Protein AF-A0A0S8KW51-F1 (afdb_monomer_lite)

Structure (mmCIF, N/CA/C/O backbone):
data_AF-A0A0S8KW51-F1
#
_entry.id   AF-A0A0S8KW51-F1
#
loop_
_atom_site.group_PDB
_atom_site.id
_atom_site.type_symbol
_atom_site.label_atom_id
_atom_site.label_alt_id
_atom_site.label_comp_id
_atom_site.label_asym_id
_atom_site.label_entity_id
_atom_site.label_seq_id
_atom_site.pdbx_PDB_ins_code
_atom_site.Cartn_x
_atom_site.Cartn_y
_atom_site.Cartn_z
_atom_site.occupancy
_atom_site.B_iso_or_equiv
_atom_site.auth_seq_id
_atom_site.auth_comp_id
_atom_site.auth_asym_id
_atom_site.auth_atom_id
_atom_site.pdbx_PDB_model_num
ATOM 1 N N . MET A 1 1 ? 11.573 -14.185 -45.954 1.00 31.56 1 MET A N 1
ATOM 2 C CA . MET A 1 1 ? 10.490 -15.108 -46.367 1.00 31.56 1 MET A CA 1
ATOM 3 C C . MET A 1 1 ? 9.175 -14.403 -46.070 1.00 31.56 1 MET A C 1
ATOM 5 O O . MET A 1 1 ? 8.984 -13.968 -44.946 1.00 31.56 1 MET A O 1
ATOM 9 N N . ASN A 1 2 ? 8.375 -14.172 -47.110 1.00 28.19 2 ASN A N 1
ATOM 10 C CA . ASN A 1 2 ? 7.285 -13.192 -47.171 1.00 28.19 2 ASN A CA 1
ATOM 11 C C . ASN A 1 2 ? 6.066 -13.560 -46.314 1.00 28.19 2 ASN A C 1
ATOM 13 O O . ASN A 1 2 ? 5.480 -14.610 -46.552 1.00 28.19 2 ASN A O 1
ATOM 17 N N . PHE A 1 3 ? 5.619 -12.650 -45.444 1.00 22.81 3 PHE A N 1
ATOM 18 C CA . PHE A 1 3 ? 4.230 -12.572 -44.970 1.00 22.81 3 PHE A CA 1
ATOM 19 C C . PHE A 1 3 ? 3.859 -11.108 -44.682 1.00 22.81 3 PHE A C 1
ATOM 21 O O . PHE A 1 3 ? 3.873 -10.649 -43.548 1.00 22.81 3 PHE A O 1
ATOM 28 N N . LEU A 1 4 ? 3.535 -10.363 -45.740 1.00 24.59 4 LEU A N 1
ATOM 29 C CA . LEU A 1 4 ? 2.821 -9.086 -45.681 1.00 24.59 4 LEU A CA 1
ATOM 30 C C . LEU A 1 4 ? 1.792 -9.074 -46.820 1.00 24.59 4 LEU A C 1
ATOM 32 O O . LEU A 1 4 ? 2.076 -9.555 -47.913 1.00 24.59 4 LEU A O 1
ATOM 36 N N . HIS A 1 5 ? 0.624 -8.501 -46.526 1.00 25.89 5 HIS A N 1
ATOM 37 C CA . HIS A 1 5 ? -0.593 -8.346 -47.338 1.00 25.89 5 HIS A CA 1
ATOM 38 C C . HIS A 1 5 ? -1.671 -9.429 -47.223 1.00 25.89 5 HIS A C 1
ATOM 40 O O . HIS A 1 5 ? -1.692 -10.414 -47.950 1.00 25.89 5 HIS A O 1
ATOM 46 N N . THR A 1 6 ? -2.695 -9.125 -46.422 1.00 25.61 6 THR A N 1
ATOM 47 C CA . THR A 1 6 ? -4.092 -9.109 -46.894 1.00 25.61 6 THR A CA 1
ATOM 48 C C . THR A 1 6 ? -4.928 -8.208 -45.978 1.00 25.61 6 THR A C 1
ATOM 50 O O . THR A 1 6 ? -5.291 -8.577 -44.869 1.00 25.61 6 THR A O 1
ATOM 53 N N . SER A 1 7 ? -5.245 -7.000 -46.448 1.00 23.88 7 SER A N 1
ATOM 54 C CA . SER A 1 7 ? -6.221 -6.108 -45.821 1.00 23.88 7 SER A CA 1
ATOM 55 C C . SER A 1 7 ? -7.617 -6.419 -46.374 1.00 23.88 7 SER A C 1
ATOM 57 O O . SER A 1 7 ? -7.895 -6.234 -47.560 1.00 23.88 7 SER A O 1
ATOM 59 N N . ARG A 1 8 ? -8.525 -6.902 -45.519 1.00 26.28 8 ARG A N 1
ATOM 60 C CA . ARG A 1 8 ? -9.965 -6.959 -45.811 1.00 26.28 8 ARG A CA 1
ATOM 61 C C . ARG A 1 8 ? -10.693 -5.976 -44.905 1.00 26.28 8 ARG A C 1
ATOM 63 O O . ARG A 1 8 ? -10.675 -6.103 -43.688 1.00 26.28 8 ARG A O 1
ATOM 70 N N . ARG A 1 9 ? -11.326 -4.991 -45.544 1.00 23.98 9 ARG A N 1
ATOM 71 C CA . ARG A 1 9 ? -12.206 -3.991 -44.934 1.00 23.98 9 ARG A CA 1
ATOM 72 C C . ARG A 1 9 ? -13.396 -4.687 -44.266 1.00 23.98 9 ARG A C 1
ATOM 74 O O . ARG A 1 9 ? -14.203 -5.298 -44.962 1.00 23.98 9 ARG A O 1
ATOM 81 N N . PHE A 1 10 ? -13.514 -4.553 -42.950 1.00 25.30 10 PHE A N 1
ATOM 82 C CA . PHE A 1 10 ? -14.749 -4.799 -42.209 1.00 25.30 10 PHE A CA 1
ATOM 83 C C . PHE A 1 10 ? -15.301 -3.448 -41.747 1.00 25.30 10 PHE A C 1
ATOM 85 O O . PHE A 1 10 ? -14.659 -2.736 -40.980 1.00 25.30 10 PHE A O 1
ATOM 92 N N . ASN A 1 11 ? -16.479 -3.085 -42.254 1.00 22.69 11 ASN A N 1
ATOM 93 C CA . ASN A 1 11 ? -17.256 -1.953 -41.758 1.00 22.69 11 ASN A CA 1
ATOM 94 C C . ASN A 1 11 ? -17.806 -2.320 -40.374 1.00 22.69 11 ASN A C 1
ATOM 96 O O . ASN A 1 11 ? -18.712 -3.148 -40.286 1.00 22.69 11 ASN A O 1
ATOM 100 N N . PHE A 1 12 ? -17.285 -1.705 -39.312 1.00 25.14 12 PHE A N 1
ATOM 101 C CA . PHE A 1 12 ? -17.930 -1.708 -38.001 1.00 25.14 12 PHE A CA 1
ATOM 102 C C . PHE A 1 12 ? -18.775 -0.443 -37.849 1.00 25.14 12 PHE A C 1
ATOM 104 O O . PHE A 1 12 ? -18.302 0.680 -38.011 1.00 25.14 12 PHE A O 1
ATOM 111 N N . ILE A 1 13 ? -20.058 -0.663 -37.578 1.00 24.88 13 ILE A N 1
ATOM 112 C CA . ILE A 1 13 ? -21.045 0.352 -37.231 1.00 24.88 13 ILE A CA 1
ATOM 113 C C . ILE A 1 13 ? -20.627 0.973 -35.893 1.00 24.88 13 ILE A C 1
ATOM 115 O O . ILE A 1 13 ? -20.444 0.267 -34.904 1.00 24.88 13 ILE A O 1
ATOM 119 N N . PHE A 1 14 ? -20.463 2.295 -35.887 1.00 24.06 14 PHE A N 1
ATOM 120 C CA . PHE A 1 14 ? -20.218 3.109 -34.699 1.00 24.06 14 PHE A CA 1
ATOM 121 C C . PHE A 1 14 ? -21.441 3.035 -33.771 1.00 24.06 14 PHE A C 1
ATOM 123 O O . PHE A 1 14 ? -22.444 3.709 -33.999 1.00 24.06 14 PHE A O 1
ATOM 130 N N . SER A 1 15 ? -21.357 2.231 -32.714 1.00 24.92 15 SER A N 1
ATOM 131 C CA . SER A 1 15 ? -22.203 2.395 -31.531 1.00 24.92 15 SER A CA 1
ATOM 132 C C . SER A 1 15 ? -21.432 3.259 -30.544 1.00 24.92 15 SER A C 1
ATOM 134 O O . SER A 1 15 ? -20.434 2.826 -29.973 1.00 24.92 15 SER A O 1
ATOM 136 N N . ALA A 1 16 ? -21.867 4.508 -30.403 1.00 23.47 16 ALA A N 1
ATOM 137 C CA . ALA A 1 16 ? -21.329 5.470 -29.456 1.00 23.47 16 ALA A CA 1
ATOM 138 C C . ALA A 1 16 ? -21.462 4.936 -28.019 1.00 23.47 16 ALA A C 1
ATOM 140 O O . ALA A 1 16 ? -22.534 5.000 -27.421 1.00 23.47 16 ALA A O 1
ATOM 141 N N . PHE A 1 17 ? -20.369 4.417 -27.460 1.00 25.11 17 PHE A N 1
ATOM 142 C CA . PHE A 1 17 ? -20.222 4.305 -26.016 1.00 25.11 17 PHE A CA 1
ATOM 143 C C . PHE A 1 17 ? -19.914 5.704 -25.488 1.00 25.11 17 PHE A C 1
ATOM 145 O O . PHE A 1 17 ? -18.853 6.269 -25.747 1.00 25.11 17 PHE A O 1
ATOM 152 N N . ILE A 1 18 ? -20.882 6.277 -24.777 1.00 24.67 18 ILE A N 1
ATOM 153 C CA . ILE A 1 18 ? -20.673 7.449 -23.935 1.00 24.67 18 ILE A CA 1
ATOM 154 C C . ILE A 1 18 ? -19.663 7.022 -22.866 1.00 24.67 18 ILE A C 1
ATOM 156 O O . ILE A 1 18 ? -20.010 6.336 -21.907 1.00 24.67 18 ILE A O 1
ATOM 160 N N . LEU A 1 19 ? -18.397 7.391 -23.068 1.00 25.64 19 LEU A N 1
ATOM 161 C CA . LEU A 1 19 ? -17.393 7.474 -22.014 1.00 25.64 19 LEU A CA 1
ATOM 162 C C . LEU A 1 19 ? -17.920 8.494 -21.004 1.00 25.64 19 LEU A C 1
ATOM 164 O O . LEU A 1 19 ? -17.755 9.703 -21.163 1.00 25.64 19 LEU A O 1
ATOM 168 N N . GLY A 1 20 ? -18.626 7.993 -19.991 1.00 25.05 20 GLY A N 1
ATOM 169 C CA . GLY A 1 20 ? -18.844 8.736 -18.766 1.00 25.05 20 GLY A CA 1
ATOM 170 C C . GLY A 1 20 ? -17.471 9.102 -18.224 1.00 25.05 20 GLY A C 1
ATOM 171 O O . GLY A 1 20 ? -16.709 8.228 -17.820 1.00 25.05 20 GLY A O 1
ATOM 172 N N . LEU A 1 21 ? -17.145 10.392 -18.287 1.00 26.31 21 LEU A N 1
ATOM 173 C CA . LEU A 1 21 ? -16.077 11.004 -17.514 1.00 26.31 21 LEU A CA 1
ATOM 174 C C . LEU A 1 21 ? -16.317 10.622 -16.053 1.00 26.31 21 LEU A C 1
ATOM 176 O O . LEU A 1 21 ? -17.140 11.243 -15.385 1.00 26.31 21 LEU A O 1
ATOM 180 N N . ILE A 1 22 ? -15.633 9.587 -15.567 1.00 28.81 22 ILE A N 1
ATOM 181 C CA . ILE A 1 22 ? -15.445 9.409 -14.132 1.00 28.81 22 ILE A CA 1
ATOM 182 C C . ILE A 1 22 ? -14.657 10.655 -13.720 1.00 28.81 22 ILE A C 1
ATOM 184 O O . ILE A 1 22 ? -13.540 10.839 -14.219 1.00 28.81 22 ILE A O 1
ATOM 188 N N . PRO A 1 23 ? -15.220 11.570 -12.913 1.00 32.75 23 PRO A N 1
ATOM 189 C CA . PRO A 1 23 ? -14.438 12.682 -12.414 1.00 32.75 23 PRO A CA 1
ATOM 190 C C . PRO A 1 23 ? -13.303 12.061 -11.606 1.00 32.75 23 PRO A C 1
ATOM 192 O O . PRO A 1 23 ? -13.548 11.400 -10.601 1.00 32.75 23 PRO A O 1
ATOM 195 N N . GLY A 1 24 ? -12.069 12.201 -12.095 1.00 38.66 24 GLY A N 1
ATOM 196 C CA . GLY A 1 24 ? -10.901 11.757 -11.351 1.00 38.66 24 GLY A CA 1
ATOM 197 C C . GLY A 1 24 ? -10.957 12.411 -9.979 1.00 38.66 24 GLY A C 1
ATOM 198 O O . GLY A 1 24 ? -10.979 13.643 -9.893 1.00 38.66 24 GLY A O 1
ATOM 199 N N . VAL A 1 25 ? -11.053 11.596 -8.929 1.00 45.38 25 VAL A N 1
ATOM 200 C CA . VAL A 1 25 ? -11.015 12.067 -7.546 1.00 45.38 25 VAL A CA 1
ATOM 201 C C . VAL A 1 25 ? -9.719 12.855 -7.403 1.00 45.38 25 VAL A C 1
ATOM 203 O O . VAL A 1 25 ? -8.623 12.307 -7.524 1.00 45.38 25 VAL A O 1
ATOM 206 N N . LYS A 1 26 ? -9.826 14.176 -7.242 1.00 51.69 26 LYS A N 1
ATOM 207 C CA . LYS A 1 26 ? -8.664 14.993 -6.904 1.00 51.69 26 LYS A CA 1
ATOM 208 C C . LYS A 1 26 ? -8.311 14.657 -5.466 1.00 51.69 26 LYS A C 1
ATOM 210 O O . LYS A 1 26 ? -8.980 15.123 -4.550 1.00 51.69 26 LYS A O 1
ATOM 215 N N . ILE A 1 27 ? -7.278 13.843 -5.292 1.00 60.75 27 ILE A N 1
ATOM 216 C CA . ILE A 1 27 ? -6.724 13.541 -3.978 1.00 60.75 27 ILE A CA 1
ATOM 217 C C . ILE A 1 27 ? -6.202 14.857 -3.394 1.00 60.75 27 ILE A C 1
ATOM 219 O O . ILE A 1 27 ? -5.317 15.500 -3.960 1.00 60.75 27 ILE A O 1
ATOM 223 N N . SER A 1 28 ? -6.813 15.291 -2.294 1.00 62.69 28 SER A N 1
ATOM 224 C CA . SER A 1 28 ? -6.424 16.501 -1.569 1.00 62.69 28 SER A CA 1
ATOM 225 C C . SER A 1 28 ? -5.110 16.287 -0.809 1.00 62.69 28 SER A C 1
ATOM 227 O O . SER A 1 28 ? -4.829 15.186 -0.336 1.00 62.69 28 SER A O 1
ATOM 229 N N . ALA A 1 29 ? -4.342 17.362 -0.599 1.00 61.19 29 ALA A N 1
ATOM 230 C CA . ALA A 1 29 ? -3.125 17.352 0.221 1.00 61.19 29 ALA A CA 1
ATOM 231 C C . ALA A 1 29 ? -3.368 16.875 1.671 1.00 61.19 29 ALA A C 1
ATOM 233 O O . ALA A 1 29 ? -2.445 16.406 2.332 1.00 61.19 29 ALA A O 1
ATOM 234 N N . THR A 1 30 ? -4.611 16.947 2.159 1.00 67.50 30 THR A N 1
ATOM 235 C CA . THR A 1 30 ? -5.019 16.447 3.483 1.00 67.50 30 THR A CA 1
ATOM 236 C C . THR A 1 30 ? -4.854 14.935 3.637 1.00 67.50 30 THR A C 1
ATOM 238 O O . THR A 1 30 ? -4.563 14.481 4.736 1.00 67.50 30 THR A O 1
ATOM 241 N N . HIS A 1 31 ? -4.958 14.157 2.554 1.00 72.75 31 HIS A N 1
ATOM 242 C CA . HIS A 1 31 ? -4.756 12.700 2.598 1.00 72.75 31 HIS A CA 1
ATOM 243 C C . HIS A 1 31 ? -3.307 12.298 2.879 1.00 72.75 31 HIS A C 1
ATOM 245 O O . HIS A 1 31 ? -3.044 11.178 3.307 1.00 72.75 31 HIS A O 1
ATOM 251 N N . PHE A 1 32 ? -2.366 13.214 2.647 1.00 73.00 32 PHE A N 1
ATOM 252 C CA . PHE A 1 32 ? -0.945 12.994 2.889 1.00 73.00 32 PHE A CA 1
ATOM 253 C C . PHE A 1 32 ? -0.477 13.520 4.252 1.00 73.00 32 PHE A C 1
ATOM 255 O O . PHE A 1 32 ? 0.706 13.423 4.581 1.00 73.00 32 PHE A O 1
ATOM 262 N N . GLN A 1 33 ? -1.394 14.054 5.063 1.00 77.38 33 GLN A N 1
ATOM 263 C CA . GLN A 1 33 ? -1.124 14.383 6.458 1.00 77.38 33 GLN A CA 1
ATOM 264 C C . GLN A 1 33 ? -1.233 13.128 7.323 1.00 77.38 33 GLN A C 1
ATOM 266 O O . GLN A 1 33 ? -1.974 12.203 7.000 1.00 77.38 33 GLN A O 1
ATOM 271 N N . GLU A 1 34 ? -0.490 13.105 8.432 1.00 86.12 34 GLU A N 1
ATOM 272 C CA . GLU A 1 34 ? -0.595 12.036 9.434 1.00 86.12 34 GLU A CA 1
ATOM 273 C C . GLU A 1 34 ? -0.330 10.621 8.879 1.00 86.12 34 GLU A C 1
ATOM 275 O O . GLU A 1 34 ? -0.779 9.621 9.433 1.00 86.12 34 GLU A O 1
ATOM 280 N N . LEU A 1 35 ? 0.430 10.521 7.783 1.00 87.12 35 LEU A N 1
ATOM 281 C CA . LEU A 1 35 ? 0.828 9.238 7.214 1.00 87.12 35 LEU A CA 1
ATOM 282 C C . LEU A 1 35 ? 1.840 8.541 8.120 1.00 87.12 35 LEU A C 1
ATOM 284 O O . LEU A 1 35 ? 2.864 9.132 8.487 1.00 87.12 35 LEU A O 1
ATOM 288 N N . GLY A 1 36 ? 1.562 7.272 8.416 1.00 87.50 36 GLY A N 1
ATOM 289 C CA . GLY A 1 36 ? 2.509 6.367 9.054 1.00 87.50 36 GLY A CA 1
ATOM 290 C C . GLY A 1 36 ? 3.572 5.878 8.076 1.00 87.50 36 GLY A C 1
ATOM 291 O O . GLY A 1 36 ? 3.772 6.437 6.991 1.00 87.50 36 GLY A O 1
ATOM 292 N N . GLN A 1 37 ? 4.267 4.818 8.471 1.00 87.12 37 GLN A N 1
ATOM 293 C CA . GLN A 1 37 ? 5.273 4.190 7.632 1.00 87.12 37 GLN A CA 1
ATOM 294 C C . GLN A 1 37 ? 4.594 3.527 6.428 1.00 87.12 37 GLN A C 1
ATOM 296 O O . GLN A 1 37 ? 3.624 2.779 6.581 1.00 87.12 37 GLN A O 1
ATOM 301 N N . ALA A 1 38 ? 5.093 3.830 5.228 1.00 85.06 38 ALA A N 1
ATOM 302 C CA . ALA A 1 38 ? 4.724 3.109 4.018 1.00 85.06 38 ALA A CA 1
ATOM 303 C C . ALA A 1 38 ? 5.359 1.719 4.040 1.00 85.06 38 ALA A C 1
ATOM 305 O O . ALA A 1 38 ? 6.431 1.524 4.613 1.00 85.06 38 ALA A O 1
ATOM 306 N N . TYR A 1 39 ? 4.735 0.762 3.367 1.00 82.88 39 TYR A N 1
ATOM 307 C CA . TYR A 1 39 ? 5.352 -0.542 3.217 1.00 82.88 39 TYR A CA 1
ATOM 308 C C . TYR A 1 39 ? 6.515 -0.466 2.212 1.00 82.88 39 TYR A C 1
ATOM 310 O O . TYR A 1 39 ? 6.319 -0.115 1.044 1.00 82.88 39 TYR A O 1
ATOM 318 N N . ILE A 1 40 ? 7.727 -0.781 2.681 1.00 88.19 40 ILE A N 1
ATOM 319 C CA . ILE A 1 40 ? 8.960 -0.773 1.887 1.00 88.19 40 ILE A CA 1
ATOM 320 C C . ILE A 1 40 ? 9.618 -2.148 1.987 1.00 88.19 40 ILE A C 1
ATOM 322 O O . ILE A 1 40 ? 10.150 -2.516 3.033 1.00 88.19 40 ILE A O 1
ATOM 326 N N . GLN A 1 41 ? 9.645 -2.882 0.875 1.00 87.81 41 GLN A N 1
ATOM 327 C CA . GLN A 1 41 ? 10.394 -4.133 0.767 1.00 87.81 41 GLN A CA 1
ATOM 328 C C . GLN A 1 41 ? 11.752 -3.860 0.133 1.00 87.81 41 GLN A C 1
ATOM 330 O O . GLN A 1 41 ? 11.815 -3.364 -0.989 1.00 87.81 41 GLN A O 1
ATOM 335 N N . THR A 1 42 ? 12.838 -4.232 0.811 1.00 88.81 42 THR A N 1
ATOM 336 C CA . THR A 1 42 ? 14.193 -4.113 0.258 1.00 88.81 42 THR A CA 1
ATOM 337 C C . THR A 1 42 ? 14.759 -5.476 -0.134 1.00 88.81 42 THR A C 1
ATOM 339 O O . THR A 1 42 ? 14.741 -6.421 0.652 1.00 88.81 42 THR A O 1
ATOM 342 N N . TYR A 1 43 ? 15.325 -5.549 -1.337 1.00 86.88 43 TYR A N 1
ATOM 343 C CA . TYR A 1 43 ? 16.036 -6.698 -1.884 1.00 86.88 43 TYR A CA 1
ATOM 344 C C . TYR A 1 43 ? 17.548 -6.435 -1.883 1.00 86.88 43 TYR A C 1
ATOM 346 O O . TYR A 1 43 ? 18.046 -5.556 -2.599 1.00 86.88 43 TYR A O 1
ATOM 354 N N . HIS A 1 44 ? 18.283 -7.206 -1.078 1.00 82.12 44 HIS A N 1
ATOM 355 C CA . HIS A 1 44 ? 19.732 -7.073 -0.900 1.00 82.12 44 HIS A CA 1
ATOM 356 C C . HIS A 1 44 ? 20.530 -8.108 -1.720 1.00 82.12 44 HIS A C 1
ATOM 358 O O . HIS A 1 44 ? 20.039 -9.220 -1.948 1.00 82.12 44 HIS A O 1
ATOM 364 N N . PRO A 1 45 ? 21.791 -7.802 -2.090 1.00 65.69 45 PRO A N 1
ATOM 365 C CA . PRO A 1 45 ? 22.710 -8.765 -2.692 1.00 65.69 45 PRO A CA 1
ATOM 366 C C . PRO A 1 45 ? 22.916 -9.951 -1.741 1.00 65.69 45 PRO A C 1
ATOM 368 O O . PRO A 1 45 ? 23.245 -9.761 -0.571 1.00 65.69 45 PRO A O 1
ATOM 371 N N . GLY A 1 46 ? 22.676 -11.170 -2.230 1.00 58.75 46 GLY A N 1
ATOM 372 C CA . GLY A 1 46 ? 22.547 -12.389 -1.417 1.00 58.75 46 GLY A CA 1
ATOM 373 C C . GLY A 1 46 ? 21.236 -13.141 -1.668 1.00 58.75 46 GLY A C 1
ATOM 374 O O . GLY A 1 46 ? 21.224 -14.367 -1.623 1.00 58.75 46 GLY A O 1
ATOM 375 N N . GLN A 1 47 ? 20.164 -12.424 -2.027 1.00 59.62 47 GLN A N 1
ATOM 376 C CA . GLN A 1 47 ? 18.960 -13.012 -2.644 1.00 59.62 47 GLN A CA 1
ATOM 377 C C . GLN A 1 47 ? 19.142 -13.263 -4.152 1.00 59.62 47 GLN A C 1
ATOM 379 O O . GLN A 1 47 ? 18.366 -13.985 -4.770 1.00 59.62 47 GLN A O 1
ATOM 384 N N . TYR A 1 48 ? 20.177 -12.655 -4.730 1.00 65.94 48 TYR A N 1
ATOM 385 C CA . TYR A 1 48 ? 20.604 -12.756 -6.120 1.00 65.94 48 TYR A CA 1
ATOM 386 C C . TYR A 1 48 ? 22.117 -12.485 -6.208 1.00 65.94 48 TYR A C 1
ATOM 388 O O . TYR A 1 48 ? 22.728 -12.035 -5.227 1.00 65.94 48 TYR A O 1
ATOM 396 N N . SER A 1 49 ? 22.723 -12.766 -7.367 1.00 58.00 49 SER A N 1
ATOM 397 C CA . SER A 1 49 ? 24.156 -12.568 -7.644 1.00 58.00 49 SER A CA 1
ATOM 398 C C . SER A 1 49 ? 24.623 -11.155 -7.282 1.00 58.00 49 SER A C 1
ATOM 400 O O . SER A 1 49 ? 23.960 -10.181 -7.611 1.00 58.00 49 SER A O 1
ATOM 402 N N . TYR A 1 50 ? 25.778 -11.012 -6.630 1.00 56.00 50 TYR A N 1
ATOM 403 C CA . TYR A 1 50 ? 26.298 -9.690 -6.272 1.00 56.00 50 TYR A CA 1
ATOM 404 C C . TYR A 1 50 ? 26.563 -8.827 -7.518 1.00 56.00 50 TYR A C 1
ATOM 406 O O . TYR A 1 50 ? 27.256 -9.241 -8.451 1.00 56.00 50 TYR A O 1
ATOM 414 N N . VAL A 1 51 ? 26.041 -7.600 -7.502 1.00 59.53 51 VAL A N 1
ATOM 415 C CA . VAL A 1 51 ? 26.177 -6.621 -8.581 1.00 59.53 51 VAL A CA 1
ATOM 416 C C . VAL A 1 51 ? 26.710 -5.309 -8.006 1.00 59.53 51 VAL A C 1
ATOM 418 O O . VAL A 1 51 ? 26.245 -4.839 -6.972 1.00 59.53 51 VAL A O 1
ATOM 421 N N . ASN A 1 52 ? 27.690 -4.706 -8.684 1.00 55.66 52 ASN A N 1
ATOM 422 C CA . ASN A 1 52 ? 28.310 -3.449 -8.252 1.00 55.66 52 ASN A CA 1
ATOM 423 C C . ASN A 1 52 ? 27.426 -2.213 -8.479 1.00 55.66 52 ASN A C 1
ATOM 425 O O . ASN A 1 52 ? 27.533 -1.247 -7.722 1.00 55.66 52 ASN A O 1
ATOM 429 N N . HIS A 1 53 ? 26.626 -2.215 -9.551 1.00 69.06 53 HIS A N 1
ATOM 430 C CA . HIS A 1 53 ? 25.785 -1.088 -9.942 1.00 69.06 53 HIS A CA 1
ATOM 431 C C . HIS A 1 53 ? 24.591 -1.540 -10.792 1.00 69.06 53 HIS A C 1
ATOM 433 O O . HIS A 1 53 ? 24.762 -2.298 -11.751 1.00 69.06 53 HIS A O 1
ATOM 439 N N . TYR A 1 54 ? 23.399 -1.047 -10.457 1.00 81.25 54 TYR A N 1
ATOM 440 C CA . TYR A 1 54 ? 22.194 -1.166 -11.278 1.00 81.25 54 TYR A CA 1
ATOM 441 C C . TYR A 1 54 ? 21.990 0.102 -12.094 1.00 81.25 54 TYR A C 1
ATOM 443 O O . TYR A 1 54 ? 22.115 1.200 -11.563 1.00 81.25 54 TYR A O 1
ATOM 451 N N . ASN A 1 55 ? 21.625 -0.053 -13.361 1.00 81.19 55 ASN A N 1
ATOM 452 C CA . ASN A 1 55 ? 21.483 1.060 -14.297 1.00 81.19 55 ASN A CA 1
ATOM 453 C C . ASN A 1 55 ? 20.024 1.433 -14.542 1.00 81.19 55 ASN A C 1
ATOM 455 O O . ASN A 1 55 ? 19.689 2.600 -14.718 1.00 81.19 55 ASN A O 1
ATOM 459 N N . SER A 1 56 ? 19.155 0.427 -14.621 1.00 84.62 56 SER A N 1
ATOM 460 C CA . SER A 1 56 ? 17.776 0.596 -15.078 1.00 84.62 56 SER A CA 1
ATOM 461 C C . SER A 1 56 ? 16.906 -0.553 -14.600 1.00 84.62 56 SER A C 1
ATOM 463 O O . SER A 1 56 ? 17.401 -1.648 -14.330 1.00 84.62 56 SER A O 1
ATOM 465 N N . VAL A 1 57 ? 15.607 -0.300 -14.534 1.00 91.06 57 VAL A N 1
ATOM 466 C CA . VAL A 1 57 ? 14.588 -1.283 -14.183 1.00 91.06 57 VAL A CA 1
ATOM 467 C C . VAL A 1 57 ? 13.393 -1.102 -15.115 1.00 91.06 57 VAL A C 1
ATOM 469 O O . VAL A 1 57 ? 13.073 0.014 -15.526 1.00 91.06 57 VAL A O 1
ATOM 472 N N . THR A 1 58 ? 12.770 -2.207 -15.506 1.00 91.62 58 THR A N 1
ATOM 473 C CA . THR A 1 58 ? 11.591 -2.207 -16.371 1.00 91.62 58 THR A CA 1
ATOM 474 C C . THR A 1 58 ? 10.743 -3.455 -16.129 1.00 91.62 58 THR A C 1
ATOM 476 O O . THR A 1 58 ? 11.156 -4.350 -15.391 1.00 91.62 58 THR A O 1
ATOM 479 N N . GLN A 1 59 ? 9.570 -3.529 -16.754 1.00 91.19 59 GLN A N 1
ATOM 480 C CA . GLN A 1 59 ? 8.647 -4.656 -16.643 1.00 91.19 59 GLN A CA 1
ATOM 481 C C . GLN A 1 59 ? 8.200 -5.117 -18.031 1.00 91.19 59 GLN A C 1
ATOM 483 O O . GLN A 1 59 ? 8.001 -4.297 -18.934 1.00 91.19 59 GLN A O 1
ATOM 488 N N . ASP A 1 60 ? 8.057 -6.429 -18.217 1.00 87.56 60 ASP A N 1
ATOM 489 C CA . ASP A 1 60 ? 7.472 -6.988 -19.437 1.00 87.56 60 ASP A CA 1
ATOM 490 C C . ASP A 1 60 ? 5.933 -7.062 -19.378 1.00 87.56 60 ASP A C 1
ATOM 492 O O . ASP A 1 60 ? 5.302 -6.706 -18.387 1.00 87.56 60 ASP A O 1
ATOM 496 N N . GLU A 1 61 ? 5.307 -7.512 -20.468 1.00 84.62 61 GLU A N 1
ATOM 497 C CA . GLU A 1 61 ? 3.842 -7.694 -20.534 1.00 84.62 61 GLU A CA 1
ATOM 498 C C . GLU A 1 61 ? 3.303 -8.858 -19.703 1.00 84.62 61 GLU A C 1
ATOM 500 O O . GLU A 1 61 ? 2.095 -9.017 -19.588 1.00 84.62 61 GLU A O 1
ATOM 505 N N . HIS A 1 62 ? 4.186 -9.691 -19.161 1.00 81.44 62 HIS A N 1
ATOM 506 C CA . HIS A 1 62 ? 3.835 -10.820 -18.312 1.00 81.44 62 HIS A CA 1
ATOM 507 C C . HIS A 1 62 ? 3.984 -10.483 -16.827 1.00 81.44 62 HIS A C 1
ATOM 509 O O . HIS A 1 62 ? 3.738 -11.341 -15.980 1.00 81.44 62 HIS A O 1
ATOM 515 N N . GLY A 1 63 ? 4.368 -9.246 -16.509 1.00 85.38 63 GLY A N 1
ATOM 516 C CA . GLY A 1 63 ? 4.528 -8.747 -15.154 1.00 85.38 63 GLY A CA 1
ATOM 517 C C . GLY A 1 63 ? 5.916 -8.975 -14.559 1.00 85.38 63 GLY A C 1
ATOM 518 O O . GLY A 1 63 ? 6.135 -8.558 -13.427 1.00 85.38 63 GLY A O 1
ATOM 519 N N . PH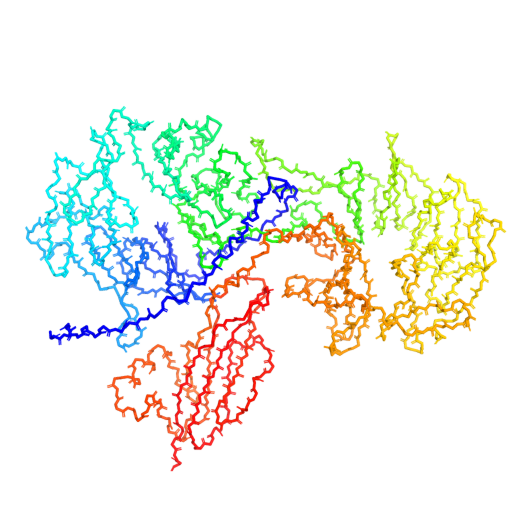E A 1 64 ? 6.867 -9.579 -15.278 1.00 87.25 64 PHE A N 1
ATOM 520 C CA . PHE A 1 64 ? 8.216 -9.830 -14.768 1.00 87.25 64 PHE A CA 1
ATOM 521 C C . PHE A 1 64 ? 9.050 -8.552 -14.729 1.00 87.25 64 PHE A C 1
ATOM 523 O O . PHE A 1 64 ? 9.068 -7.783 -15.691 1.00 87.25 64 PHE A O 1
ATOM 530 N N . ILE A 1 65 ? 9.781 -8.351 -13.632 1.00 90.25 65 ILE A N 1
ATOM 531 C CA . ILE A 1 65 ? 10.664 -7.193 -13.454 1.00 90.25 65 ILE A CA 1
ATOM 532 C C . ILE A 1 65 ? 12.055 -7.545 -13.969 1.00 90.25 65 ILE A C 1
ATOM 534 O O . ILE A 1 65 ? 12.590 -8.610 -13.667 1.00 90.25 65 ILE A O 1
ATOM 538 N N . TYR A 1 66 ? 12.656 -6.638 -14.730 1.00 90.62 66 TYR A N 1
ATOM 539 C CA . TYR A 1 66 ? 13.997 -6.777 -15.283 1.00 90.62 66 TYR A CA 1
ATOM 540 C C . TYR A 1 66 ? 14.876 -5.633 -14.816 1.00 90.62 66 TYR A C 1
ATOM 542 O O . TYR A 1 66 ? 14.461 -4.476 -14.838 1.00 90.62 66 TYR A O 1
ATOM 550 N N . ILE A 1 67 ? 16.111 -5.955 -14.447 1.00 90.06 67 ILE A N 1
ATOM 551 C CA . ILE A 1 67 ? 17.108 -4.989 -14.002 1.00 90.06 67 ILE A CA 1
ATOM 552 C C . ILE A 1 67 ? 18.331 -5.100 -14.890 1.00 90.06 67 ILE A C 1
ATOM 554 O O . ILE A 1 67 ? 18.949 -6.161 -14.983 1.00 90.06 67 ILE A O 1
ATOM 558 N N . GLY A 1 68 ? 18.687 -3.981 -15.512 1.00 89.56 68 GLY A N 1
ATOM 559 C CA . GLY A 1 68 ? 19.946 -3.820 -16.221 1.00 89.56 68 GLY A CA 1
ATOM 560 C C . GLY A 1 68 ? 21.031 -3.424 -15.235 1.00 89.56 68 GLY A C 1
ATOM 561 O O . GLY A 1 68 ? 20.823 -2.548 -14.390 1.00 89.56 68 GLY A O 1
ATOM 562 N N . SER A 1 69 ? 22.185 -4.067 -15.329 1.00 87.69 69 SER A N 1
ATOM 563 C CA . SER A 1 69 ? 23.298 -3.846 -14.417 1.00 87.69 69 SER A CA 1
ATOM 564 C C . SER A 1 69 ? 24.648 -3.889 -15.113 1.00 87.69 69 SER A C 1
ATOM 566 O O . SER A 1 69 ? 24.731 -4.245 -16.285 1.00 87.69 69 SER A O 1
ATOM 568 N N . GLN A 1 70 ? 25.715 -3.600 -14.363 1.00 82.50 70 GLN A N 1
ATOM 569 C CA . GLN A 1 70 ? 27.091 -3.728 -14.852 1.00 82.50 70 GLN A CA 1
ATOM 570 C C . GLN A 1 70 ? 27.480 -5.177 -15.220 1.00 82.50 70 GLN A C 1
ATOM 572 O O . GLN A 1 70 ? 28.369 -5.391 -16.046 1.00 82.50 70 GLN A O 1
ATOM 577 N N . ASN A 1 71 ? 26.843 -6.167 -14.587 1.00 79.69 71 ASN A N 1
ATOM 578 C CA . ASN A 1 71 ? 27.190 -7.583 -14.735 1.00 79.69 71 ASN A CA 1
ATOM 579 C C . ASN A 1 71 ? 26.195 -8.354 -15.612 1.00 79.69 71 ASN A C 1
ATOM 581 O O . ASN A 1 71 ? 26.401 -9.542 -15.845 1.00 79.69 71 ASN A O 1
ATOM 585 N N . GLY A 1 72 ? 25.145 -7.692 -16.099 1.00 86.38 72 GLY A N 1
ATOM 586 C CA . GLY A 1 72 ? 24.137 -8.305 -16.946 1.00 86.38 72 GLY A CA 1
ATOM 587 C C . GLY A 1 72 ? 22.707 -7.950 -16.582 1.00 86.38 72 GLY A C 1
ATOM 588 O O . GLY A 1 72 ? 22.436 -6.869 -16.051 1.00 86.38 72 GLY A O 1
ATOM 589 N N . ILE A 1 73 ? 21.789 -8.870 -16.881 1.00 87.94 73 ILE A N 1
ATOM 590 C CA . ILE A 1 73 ? 20.351 -8.702 -16.652 1.00 87.94 73 ILE A CA 1
ATOM 591 C C . ILE A 1 73 ? 19.880 -9.666 -15.570 1.00 87.94 73 ILE A C 1
ATOM 593 O O . ILE A 1 73 ? 20.020 -10.882 -15.707 1.00 87.94 73 ILE A O 1
ATOM 597 N N . LEU A 1 74 ? 19.244 -9.113 -14.540 1.00 87.25 74 LEU A N 1
ATOM 598 C CA . LEU A 1 74 ? 18.500 -9.880 -13.548 1.00 87.25 74 LEU A CA 1
ATOM 599 C C . LEU A 1 74 ? 17.008 -9.809 -13.867 1.00 87.25 74 LEU A C 1
ATOM 601 O O . LEU A 1 74 ? 16.492 -8.737 -14.182 1.00 87.25 74 LEU A O 1
ATOM 605 N N . ARG A 1 75 ? 16.313 -10.937 -13.752 1.00 87.69 75 ARG A N 1
ATOM 606 C CA . ARG A 1 75 ? 14.853 -11.022 -13.837 1.00 87.69 75 ARG A CA 1
ATOM 607 C C . ARG A 1 75 ? 14.288 -11.439 -12.487 1.00 87.69 75 ARG A C 1
ATOM 609 O O . ARG A 1 75 ? 14.754 -12.416 -11.910 1.00 87.69 75 ARG A O 1
ATOM 616 N N . PHE A 1 76 ? 13.250 -10.758 -12.032 1.00 85.25 76 PHE A N 1
ATOM 617 C CA . PHE A 1 76 ? 12.487 -11.114 -10.846 1.00 85.25 76 PHE A CA 1
ATOM 618 C C . PHE A 1 76 ? 11.085 -11.566 -11.225 1.00 85.25 76 PHE A C 1
ATOM 620 O O . PHE A 1 76 ? 10.392 -10.902 -12.002 1.00 85.25 76 PHE A O 1
ATOM 627 N N . ASP A 1 77 ? 10.684 -12.710 -10.675 1.00 78.44 77 ASP A N 1
ATOM 628 C CA . ASP A 1 77 ? 9.394 -13.339 -10.956 1.00 78.44 77 ASP A CA 1
ATOM 629 C C . ASP A 1 77 ? 8.333 -13.169 -9.863 1.00 78.44 77 ASP A C 1
ATOM 631 O O . ASP A 1 77 ? 7.224 -13.677 -9.999 1.00 78.44 77 ASP A O 1
ATOM 635 N N . GLY A 1 78 ? 8.665 -12.419 -8.812 1.00 77.62 78 GLY A N 1
ATOM 636 C CA . GLY A 1 78 ? 7.820 -12.203 -7.638 1.00 77.62 78 GLY A CA 1
ATOM 637 C C . GLY A 1 78 ? 8.269 -13.017 -6.437 1.00 77.62 78 GLY A C 1
ATOM 638 O O . GLY A 1 78 ? 8.043 -12.607 -5.304 1.00 77.62 78 GLY A O 1
ATOM 639 N N . THR A 1 79 ? 8.979 -14.123 -6.668 1.00 76.06 79 THR A N 1
ATOM 640 C CA . THR A 1 79 ? 9.524 -14.970 -5.599 1.00 76.06 79 THR A CA 1
ATOM 641 C C . THR A 1 79 ? 11.038 -15.116 -5.712 1.00 76.06 79 THR A C 1
ATOM 643 O O . THR A 1 79 ? 11.753 -14.982 -4.719 1.00 76.06 79 THR A O 1
ATOM 646 N N . PHE A 1 80 ? 11.544 -15.354 -6.920 1.00 79.56 80 PHE A N 1
ATOM 647 C CA . PHE A 1 80 ? 12.937 -15.662 -7.195 1.00 79.56 80 PHE A CA 1
ATOM 648 C C . PHE A 1 80 ? 13.559 -14.683 -8.183 1.00 79.56 80 PHE A C 1
ATOM 650 O O . PHE A 1 80 ? 12.933 -14.160 -9.110 1.00 79.56 80 PHE A O 1
ATOM 657 N N . TRP A 1 81 ? 14.853 -14.474 -7.977 1.00 81.88 81 TRP A N 1
ATOM 658 C CA . TRP A 1 81 ? 15.710 -13.746 -8.890 1.00 81.88 81 TRP A CA 1
ATOM 659 C C . TRP A 1 81 ? 16.474 -14.727 -9.769 1.00 81.88 81 TRP A C 1
ATOM 661 O O . TRP A 1 81 ? 17.110 -15.656 -9.274 1.00 81.88 81 TRP A O 1
ATOM 671 N N . ASN A 1 82 ? 16.439 -14.484 -11.073 1.00 80.56 82 ASN A N 1
ATOM 672 C CA . ASN A 1 82 ? 17.118 -15.281 -12.080 1.00 80.56 82 ASN A CA 1
ATOM 673 C C . ASN A 1 82 ? 18.123 -14.402 -12.830 1.00 80.56 82 ASN A C 1
ATOM 675 O O . ASN A 1 82 ? 17.749 -13.392 -13.430 1.00 80.56 82 ASN A O 1
ATOM 679 N N . ASP A 1 83 ? 19.393 -14.799 -12.808 1.00 84.00 83 ASP A N 1
ATOM 680 C CA . ASP A 1 83 ? 20.438 -14.194 -13.633 1.00 84.00 83 ASP A CA 1
ATOM 681 C C . ASP A 1 83 ? 20.341 -14.754 -15.055 1.00 84.00 83 ASP A C 1
ATOM 683 O O . ASP A 1 83 ? 20.404 -15.970 -15.261 1.00 84.00 83 ASP A O 1
ATOM 687 N N . LEU A 1 84 ? 20.154 -13.875 -16.040 1.00 81.69 84 LEU A N 1
ATOM 688 C CA . LEU A 1 84 ? 20.066 -14.289 -17.441 1.00 81.69 84 LEU A CA 1
ATOM 689 C C . LEU A 1 84 ? 21.447 -14.565 -18.059 1.00 81.69 84 LEU A C 1
ATOM 691 O O . LEU A 1 84 ? 21.515 -14.999 -19.204 1.00 81.69 84 LEU A O 1
ATOM 695 N N . ASN A 1 85 ? 22.540 -14.346 -17.316 1.00 75.81 85 ASN A N 1
ATOM 696 C CA . ASN A 1 85 ? 23.929 -14.570 -17.728 1.00 75.81 85 ASN A CA 1
ATOM 697 C C . ASN A 1 85 ? 24.316 -13.832 -19.022 1.00 75.81 85 ASN A C 1
ATOM 699 O O . ASN A 1 85 ? 25.134 -14.312 -19.807 1.00 75.81 85 ASN A O 1
ATOM 703 N N . ILE A 1 86 ? 23.728 -12.658 -19.257 1.00 77.50 86 ILE A N 1
ATOM 704 C CA . ILE A 1 86 ? 24.046 -11.808 -20.409 1.00 77.50 86 ILE A CA 1
ATOM 705 C C . ILE A 1 86 ? 25.137 -10.830 -19.968 1.00 77.50 86 ILE A C 1
ATOM 707 O O . ILE A 1 86 ? 24.824 -9.909 -19.223 1.00 77.50 86 ILE A O 1
ATOM 711 N N . PRO A 1 87 ? 26.404 -10.986 -20.388 1.00 74.56 87 PRO A N 1
ATOM 712 C CA . PRO A 1 87 ? 27.487 -10.161 -19.874 1.00 74.56 87 PRO A CA 1
ATOM 713 C C . PRO A 1 87 ? 27.422 -8.733 -20.422 1.00 74.56 87 PRO A C 1
ATOM 715 O O . PRO A 1 87 ? 27.209 -8.517 -21.617 1.00 74.56 87 PRO A O 1
ATOM 718 N N . GLY A 1 88 ? 27.720 -7.766 -19.559 1.00 77.31 88 GLY A N 1
ATOM 719 C CA . GLY A 1 88 ? 27.955 -6.381 -19.947 1.00 77.31 88 GLY A CA 1
ATOM 720 C C . GLY A 1 88 ? 27.204 -5.373 -19.092 1.00 77.31 88 GLY A C 1
ATOM 721 O O . GLY A 1 88 ? 26.318 -5.717 -18.317 1.00 77.31 88 GLY A O 1
ATOM 722 N N . ASP A 1 89 ? 27.578 -4.112 -19.286 1.00 84.88 89 ASP A N 1
ATOM 723 C CA . ASP A 1 89 ? 26.951 -2.953 -18.663 1.00 84.88 89 ASP A CA 1
ATOM 724 C C . ASP A 1 89 ? 25.681 -2.581 -19.435 1.00 84.88 89 ASP A C 1
ATOM 726 O O . ASP A 1 89 ? 25.755 -1.962 -20.501 1.00 84.88 89 ASP A O 1
ATOM 730 N N . ILE A 1 90 ? 24.533 -3.067 -18.954 1.00 87.56 90 ILE A N 1
ATOM 731 C CA . ILE A 1 90 ? 23.265 -3.068 -19.692 1.00 87.56 90 ILE A CA 1
ATOM 732 C C . ILE A 1 90 ? 22.298 -2.037 -19.122 1.00 87.56 90 ILE A C 1
ATOM 734 O O . ILE A 1 90 ? 22.041 -1.984 -17.917 1.00 87.56 90 ILE A O 1
ATOM 738 N N . SER A 1 91 ? 21.707 -1.262 -20.024 1.00 87.31 91 SER A N 1
ATOM 739 C CA . SER A 1 91 ? 20.516 -0.454 -19.790 1.00 87.31 91 SER A CA 1
ATOM 740 C C . SER A 1 91 ? 19.314 -1.060 -20.513 1.00 87.31 91 SER A C 1
ATOM 742 O O . SER A 1 91 ? 19.455 -1.667 -21.577 1.00 87.31 91 SER A O 1
ATOM 744 N N . LEU A 1 92 ? 18.131 -0.905 -19.923 1.00 90.00 92 LEU A N 1
ATOM 745 C CA . LEU A 1 92 ? 16.879 -1.499 -20.376 1.00 90.00 92 LEU A CA 1
ATOM 746 C C . LEU A 1 92 ? 15.825 -0.430 -20.657 1.00 90.00 92 LEU A C 1
ATOM 748 O O . LEU A 1 92 ? 15.773 0.604 -19.990 1.00 90.00 92 LEU A O 1
ATOM 752 N N . SER A 1 93 ? 14.945 -0.721 -21.610 1.00 87.00 93 SER A N 1
ATOM 753 C CA . SER A 1 93 ? 13.718 0.033 -21.863 1.00 87.00 93 SER A CA 1
ATOM 754 C C . SER A 1 93 ? 12.610 -0.902 -22.358 1.00 87.00 93 SER A C 1
ATOM 756 O O . SER A 1 93 ? 12.883 -1.868 -23.072 1.00 87.00 93 SER A O 1
ATOM 758 N N . ARG A 1 94 ? 11.350 -0.627 -22.005 1.00 86.88 94 ARG A N 1
ATOM 759 C CA . ARG A 1 94 ? 10.188 -1.369 -22.522 1.00 86.88 94 ARG A CA 1
ATOM 760 C C . ARG A 1 94 ? 9.696 -0.725 -23.811 1.00 86.88 94 ARG A C 1
ATOM 762 O O . ARG A 1 94 ? 9.466 0.476 -23.869 1.00 86.88 94 ARG A O 1
ATOM 769 N N . THR A 1 95 ? 9.462 -1.552 -24.823 1.00 86.12 95 THR A N 1
ATOM 770 C CA . THR A 1 95 ? 8.886 -1.158 -26.120 1.00 86.12 95 THR A CA 1
ATOM 771 C C . THR A 1 95 ? 7.774 -2.136 -26.482 1.00 86.12 95 THR A C 1
ATOM 773 O O . THR A 1 95 ? 7.836 -3.261 -25.987 1.00 86.12 95 THR A O 1
ATOM 776 N N . PRO A 1 96 ? 6.789 -1.801 -27.333 1.00 82.31 96 PRO A N 1
ATOM 777 C CA . PRO A 1 96 ? 5.748 -2.745 -27.755 1.00 82.31 96 PRO A CA 1
ATOM 778 C C . PRO A 1 96 ? 6.271 -4.099 -28.268 1.00 82.31 96 PRO A C 1
ATOM 780 O O . PRO A 1 96 ? 5.578 -5.097 -28.127 1.00 82.31 96 PRO A O 1
ATOM 783 N N . GLN A 1 97 ? 7.490 -4.144 -28.813 1.00 80.94 97 GLN A N 1
ATOM 784 C CA . GLN A 1 97 ? 8.143 -5.349 -29.338 1.00 80.94 97 GLN A CA 1
ATOM 785 C C . GLN A 1 97 ? 8.815 -6.217 -28.256 1.00 80.94 97 GLN A C 1
ATOM 787 O O . GLN A 1 97 ? 9.210 -7.344 -28.543 1.00 80.94 97 GLN A O 1
ATOM 792 N N . GLY A 1 98 ? 8.969 -5.705 -27.031 1.00 85.12 98 GLY A N 1
ATOM 793 C CA . GLY A 1 98 ? 9.610 -6.397 -25.913 1.00 85.12 98 GLY A CA 1
ATOM 794 C C . GLY A 1 98 ? 10.581 -5.513 -25.129 1.00 85.12 98 GLY A C 1
ATOM 795 O O . GLY A 1 98 ? 10.532 -4.278 -25.195 1.00 85.12 98 GLY A O 1
ATOM 796 N N . ILE A 1 99 ? 11.471 -6.157 -24.370 1.00 88.69 99 ILE A N 1
ATOM 797 C CA . ILE A 1 99 ? 12.523 -5.480 -23.604 1.00 88.69 99 ILE A CA 1
ATOM 798 C C . ILE A 1 99 ? 13.689 -5.153 -24.535 1.00 88.69 99 ILE A C 1
ATOM 800 O O . ILE A 1 99 ? 14.379 -6.048 -25.022 1.00 88.69 99 ILE A O 1
ATOM 804 N N . LEU A 1 100 ? 13.895 -3.863 -24.779 1.00 89.62 100 LEU A N 1
ATOM 805 C CA . LEU A 1 100 ? 15.055 -3.323 -25.473 1.00 89.62 100 LEU A CA 1
ATOM 806 C C . LEU A 1 100 ? 16.218 -3.244 -24.482 1.00 89.62 100 LEU A C 1
ATOM 808 O O . LEU A 1 100 ? 16.093 -2.666 -23.402 1.00 89.62 100 LEU A O 1
ATOM 812 N N . CYS A 1 101 ? 17.354 -3.803 -24.865 1.00 90.44 101 CYS A N 1
ATOM 813 C CA . CYS A 1 101 ? 18.593 -3.794 -24.104 1.00 90.44 101 CYS A CA 1
ATOM 814 C C . CYS A 1 101 ? 19.663 -3.064 -24.910 1.00 90.44 101 CYS A C 1
ATOM 816 O O . CYS A 1 101 ? 19.784 -3.266 -26.119 1.00 90.44 101 CYS A O 1
ATOM 818 N N . PHE A 1 102 ? 20.479 -2.254 -24.247 1.00 89.25 102 PHE A N 1
ATOM 819 C CA . PHE A 1 102 ? 21.645 -1.650 -24.876 1.00 89.25 102 PHE A CA 1
ATOM 820 C C . PHE A 1 102 ? 22.819 -1.532 -23.907 1.00 89.25 102 PHE A C 1
ATOM 822 O O . PHE A 1 102 ? 22.655 -1.319 -22.709 1.00 89.25 102 PHE A O 1
ATOM 829 N N . THR A 1 103 ? 24.012 -1.702 -24.458 1.00 87.50 103 THR A N 1
ATOM 830 C CA . THR A 1 103 ? 25.320 -1.510 -23.837 1.00 87.50 103 THR A CA 1
ATOM 831 C C . THR A 1 103 ? 26.061 -0.424 -24.608 1.00 87.50 103 THR A C 1
ATOM 833 O O . THR A 1 103 ? 25.540 0.133 -25.572 1.00 87.50 103 THR A O 1
ATOM 836 N N . LYS A 1 104 ? 27.319 -0.156 -24.243 1.00 84.50 104 LYS A N 1
ATOM 837 C CA . LYS A 1 104 ? 28.156 0.808 -24.967 1.00 84.50 104 LYS A CA 1
ATOM 838 C C . LYS A 1 104 ? 28.317 0.500 -26.456 1.00 84.50 104 LYS A C 1
ATOM 840 O O . LYS A 1 104 ? 28.440 1.442 -27.217 1.00 84.50 104 LYS A O 1
ATOM 845 N N . ASN A 1 105 ? 28.324 -0.759 -26.892 1.00 84.31 105 ASN A N 1
ATOM 846 C CA . ASN A 1 105 ? 28.561 -1.104 -28.303 1.00 84.31 105 ASN A CA 1
ATOM 847 C C . ASN A 1 105 ? 27.520 -2.050 -28.914 1.00 84.31 105 ASN A C 1
ATOM 849 O O . ASN A 1 105 ? 27.596 -2.357 -30.102 1.00 84.31 105 ASN A O 1
ATOM 853 N N . LYS A 1 106 ? 26.539 -2.516 -28.136 1.00 86.31 106 LYS A N 1
ATOM 854 C CA . LYS A 1 106 ? 25.485 -3.412 -28.621 1.00 86.31 106 LYS A CA 1
ATOM 855 C C . LYS A 1 106 ? 24.121 -2.909 -28.208 1.00 86.31 106 LYS A C 1
ATOM 857 O O . LYS A 1 106 ? 23.956 -2.419 -27.100 1.00 86.31 106 LYS A O 1
ATOM 862 N N . PHE A 1 107 ? 23.123 -3.102 -29.050 1.00 88.00 107 PHE A N 1
ATOM 863 C CA . PHE A 1 107 ? 21.732 -2.846 -28.695 1.00 88.00 107 PHE A CA 1
ATOM 864 C C . PHE A 1 107 ? 20.815 -3.812 -29.431 1.00 88.00 107 PHE A C 1
ATOM 866 O O . PHE A 1 107 ? 21.151 -4.296 -30.504 1.00 88.00 107 PHE A O 1
ATOM 873 N N . GLY A 1 108 ? 19.662 -4.120 -28.864 1.00 87.12 108 GLY A N 1
ATOM 874 C CA . GLY A 1 108 ? 18.713 -5.049 -29.462 1.00 87.12 108 GLY A CA 1
ATOM 875 C C . GLY A 1 108 ? 17.717 -5.537 -28.433 1.00 87.12 108 GLY A C 1
ATOM 876 O O . GLY A 1 108 ? 17.558 -4.926 -27.383 1.00 87.12 108 GLY A O 1
ATOM 877 N N . TYR A 1 109 ? 17.049 -6.641 -28.716 1.00 86.94 109 TYR A N 1
ATOM 878 C CA . TYR A 1 109 ? 15.953 -7.106 -27.878 1.00 86.94 109 TYR A CA 1
ATOM 879 C C . TYR A 1 109 ? 16.346 -8.330 -27.064 1.00 86.94 109 TYR A C 1
ATOM 881 O O . TYR A 1 109 ? 17.118 -9.182 -27.512 1.00 86.94 109 TYR A O 1
ATOM 889 N N . LEU A 1 110 ? 15.779 -8.430 -25.865 1.00 85.44 110 LEU A N 1
ATOM 890 C CA . LEU A 1 110 ? 15.722 -9.698 -25.160 1.00 85.44 110 LEU A CA 1
ATOM 891 C C . LEU A 1 110 ? 14.714 -10.590 -25.888 1.00 85.44 110 LEU A C 1
ATOM 893 O O . LEU A 1 110 ? 13.524 -10.277 -25.948 1.00 85.44 110 LEU A O 1
ATOM 897 N N . VAL A 1 111 ? 15.197 -11.690 -26.453 1.00 77.31 111 VAL A N 1
ATOM 898 C CA . VAL A 1 111 ? 14.388 -12.644 -27.208 1.00 77.31 111 VAL A CA 1
ATOM 899 C C . VAL A 1 111 ? 14.367 -13.959 -26.448 1.00 77.31 111 VAL A C 1
ATOM 901 O O . VAL A 1 111 ? 15.400 -14.458 -26.006 1.00 77.31 111 VAL A O 1
ATOM 904 N N . LYS A 1 112 ? 13.183 -14.550 -26.301 1.00 68.12 112 LYS A N 1
ATOM 905 C CA . LYS A 1 112 ? 13.079 -15.926 -25.815 1.00 68.12 112 LYS A CA 1
ATOM 906 C C . LYS A 1 112 ? 13.397 -16.883 -26.960 1.00 68.12 112 LYS A C 1
ATOM 908 O O . LYS A 1 112 ? 12.766 -16.839 -28.016 1.00 68.12 112 LYS A O 1
ATOM 913 N N . THR A 1 113 ? 14.380 -17.747 -26.751 1.00 60.84 113 THR A N 1
ATOM 914 C CA . THR A 1 113 ? 14.719 -18.816 -27.693 1.00 60.84 113 THR A CA 1
ATOM 915 C C . THR A 1 113 ? 13.640 -19.894 -27.725 1.00 60.84 113 THR A C 1
ATOM 917 O O . THR A 1 113 ? 12.757 -19.966 -26.867 1.00 60.84 113 THR A O 1
ATOM 920 N N . ARG A 1 114 ? 13.750 -20.797 -28.708 1.00 51.88 114 ARG A N 1
ATOM 921 C CA . ARG A 1 114 ? 12.903 -21.996 -28.798 1.00 51.88 114 ARG A CA 1
ATOM 922 C C . ARG A 1 114 ? 13.028 -22.920 -27.588 1.00 51.88 114 ARG A C 1
ATOM 924 O O . ARG A 1 114 ? 12.127 -23.717 -27.382 1.00 51.88 114 ARG A O 1
ATOM 931 N N . ASP A 1 115 ? 14.075 -22.791 -26.782 1.00 47.28 115 ASP A N 1
ATOM 932 C CA . ASP A 1 115 ? 14.275 -23.607 -25.583 1.00 47.28 115 ASP A CA 1
ATOM 933 C C . ASP A 1 115 ? 13.763 -22.912 -24.304 1.00 47.28 115 ASP A C 1
ATOM 935 O O . ASP A 1 115 ? 13.994 -23.390 -23.196 1.00 47.28 115 ASP A O 1
ATOM 939 N N . GLY A 1 116 ? 13.070 -21.772 -24.435 1.00 53.44 116 GLY A N 1
ATOM 940 C CA . GLY A 1 116 ? 12.564 -20.985 -23.302 1.00 53.44 116 GLY A CA 1
ATOM 941 C C . GLY A 1 116 ? 13.643 -20.172 -22.575 1.00 53.44 116 GLY A C 1
ATOM 942 O O . GLY A 1 116 ? 13.351 -19.514 -21.579 1.00 53.44 116 GLY A O 1
ATOM 943 N N . ILE A 1 117 ? 14.884 -20.191 -23.072 1.00 63.41 117 ILE A N 1
ATOM 944 C CA . ILE A 1 117 ? 16.007 -19.420 -22.530 1.00 63.41 117 ILE A CA 1
ATOM 945 C C . ILE A 1 117 ? 15.933 -17.997 -23.082 1.00 63.41 117 ILE A C 1
ATOM 947 O O . ILE A 1 117 ? 15.829 -17.808 -24.296 1.00 63.41 117 ILE A O 1
ATOM 951 N N . SER A 1 118 ? 15.995 -16.999 -22.202 1.00 71.25 118 SER A N 1
ATOM 952 C CA . SER A 1 118 ? 16.125 -15.597 -22.600 1.00 71.25 118 SER A CA 1
ATOM 953 C C . SER A 1 118 ? 17.541 -15.328 -23.102 1.00 71.25 118 SER A C 1
ATOM 955 O O . SER A 1 118 ? 18.497 -15.463 -22.343 1.00 71.25 118 SER A O 1
ATOM 957 N N . GLU A 1 119 ? 17.672 -14.902 -24.352 1.00 72.00 119 GLU A N 1
ATOM 958 C CA . GLU A 1 119 ? 18.938 -14.492 -24.954 1.00 72.00 119 GLU A CA 1
ATOM 959 C C . GLU A 1 119 ? 18.876 -13.030 -25.394 1.00 72.00 119 GLU A C 1
ATOM 961 O O . GLU A 1 119 ? 17.836 -12.515 -25.809 1.00 72.00 119 GLU A O 1
ATOM 966 N N . PHE A 1 120 ? 20.013 -12.344 -25.320 1.00 78.44 120 PHE A N 1
ATOM 967 C CA . PHE A 1 120 ? 20.144 -11.007 -25.881 1.00 78.44 120 PHE A CA 1
ATOM 968 C C . PHE A 1 120 ? 20.493 -11.100 -27.367 1.00 78.44 120 PHE A C 1
ATOM 970 O O . PHE A 1 120 ? 21.636 -11.397 -27.727 1.00 78.44 120 PHE A O 1
ATOM 977 N N . PHE A 1 121 ? 19.517 -10.814 -28.229 1.00 76.44 121 PHE A N 1
ATOM 978 C CA . PHE A 1 121 ? 19.744 -10.696 -29.664 1.00 76.44 121 PHE A CA 1
ATOM 979 C C . PHE A 1 121 ? 20.091 -9.241 -29.998 1.00 76.44 121 PHE A C 1
ATOM 981 O O . PHE A 1 121 ? 19.217 -8.399 -30.219 1.00 76.44 121 PHE A O 1
ATOM 988 N N . GLY A 1 122 ? 21.390 -8.941 -29.957 1.00 74.81 122 GLY A N 1
ATOM 989 C CA . GLY A 1 122 ? 21.931 -7.595 -30.131 1.00 74.81 122 GLY A CA 1
ATOM 990 C C . GLY A 1 122 ? 22.564 -7.358 -31.501 1.00 74.81 122 GLY A C 1
ATOM 991 O O . GLY A 1 122 ? 23.361 -8.162 -31.982 1.00 74.81 122 GLY A O 1
ATOM 992 N N . ILE A 1 123 ? 22.278 -6.198 -32.080 1.00 77.44 123 ILE A N 1
ATOM 993 C CA . ILE A 1 123 ? 23.048 -5.562 -33.145 1.00 77.44 123 ILE A CA 1
ATOM 994 C C . ILE A 1 123 ? 24.326 -4.988 -32.519 1.00 77.44 123 ILE A C 1
ATOM 996 O O . ILE A 1 123 ? 24.264 -4.240 -31.543 1.00 77.44 123 ILE A O 1
ATOM 1000 N N . ASN A 1 124 ? 25.490 -5.347 -33.064 1.00 81.75 124 ASN A N 1
ATOM 1001 C CA . ASN A 1 124 ? 26.781 -4.810 -32.631 1.00 81.75 124 ASN A CA 1
ATOM 1002 C C . ASN A 1 124 ? 27.219 -3.675 -33.567 1.00 81.75 124 ASN A C 1
ATOM 1004 O O . ASN A 1 124 ? 27.302 -3.893 -34.777 1.00 81.75 124 ASN A O 1
ATOM 1008 N N . LEU A 1 125 ? 27.522 -2.493 -33.015 1.00 79.50 125 LEU A N 1
ATOM 1009 C CA . LEU A 1 125 ? 28.014 -1.345 -33.786 1.00 79.50 125 LEU A CA 1
ATOM 1010 C C . LEU A 1 125 ? 29.258 -1.711 -34.604 1.00 79.50 125 LEU A C 1
ATOM 1012 O O . LEU A 1 125 ? 29.318 -1.386 -35.788 1.00 79.50 125 LEU A O 1
ATOM 1016 N N . ASP A 1 126 ? 30.174 -2.489 -34.020 1.00 77.88 126 ASP A N 1
ATOM 1017 C CA . ASP A 1 126 ? 31.439 -2.905 -34.646 1.00 77.88 126 ASP A CA 1
ATOM 1018 C C . ASP A 1 126 ? 31.234 -3.778 -35.905 1.00 77.88 126 ASP A C 1
ATOM 1020 O O . ASP A 1 126 ? 32.176 -4.059 -36.643 1.00 77.88 126 ASP A O 1
ATOM 1024 N N . SER A 1 127 ? 30.004 -4.245 -36.159 1.00 78.38 127 SER A N 1
ATOM 1025 C CA . SER A 1 127 ? 29.662 -5.028 -37.357 1.00 78.38 127 SER A CA 1
ATOM 1026 C C . SER A 1 127 ? 29.419 -4.170 -38.603 1.00 78.38 127 SER A C 1
ATOM 1028 O O . SER A 1 127 ? 29.251 -4.724 -39.689 1.00 78.38 127 SER A O 1
ATOM 1030 N N . TYR A 1 128 ? 29.411 -2.839 -38.478 1.00 78.88 128 TYR A N 1
ATOM 1031 C CA . TYR A 1 128 ? 29.177 -1.921 -39.592 1.00 78.88 128 TYR A CA 1
ATOM 1032 C C . TYR A 1 128 ? 30.383 -1.017 -39.813 1.00 78.88 128 TYR A C 1
ATOM 1034 O O . TYR A 1 128 ? 30.882 -0.388 -38.890 1.00 78.88 128 TYR A O 1
ATOM 1042 N N . THR A 1 129 ? 30.773 -0.842 -41.076 1.00 76.75 129 THR A N 1
ATOM 1043 C CA . THR A 1 129 ? 31.890 0.033 -41.482 1.00 76.75 129 THR A CA 1
ATOM 1044 C C . THR A 1 129 ? 31.676 1.516 -41.161 1.00 76.75 129 THR A C 1
ATOM 1046 O O . THR A 1 129 ? 32.585 2.319 -41.336 1.00 76.75 129 THR A O 1
ATOM 1049 N N . LEU A 1 130 ? 30.457 1.895 -40.770 1.00 78.69 130 LEU A N 1
ATOM 1050 C CA . LEU A 1 130 ? 30.090 3.253 -40.372 1.00 78.69 130 LEU A CA 1
ATOM 1051 C C . LEU A 1 130 ? 30.631 3.621 -38.978 1.00 78.69 130 LEU A C 1
ATOM 1053 O O . LEU A 1 130 ? 30.799 4.806 -38.681 1.00 78.69 130 LEU A O 1
ATOM 1057 N N . PHE A 1 131 ? 30.907 2.614 -38.146 1.00 82.06 131 PHE A N 1
ATOM 1058 C CA . PHE A 1 131 ? 31.391 2.766 -36.779 1.00 82.06 131 PHE A CA 1
ATOM 1059 C C . PHE A 1 131 ? 32.824 2.229 -36.652 1.00 82.06 131 PHE A C 1
ATOM 1061 O O . PHE A 1 131 ? 33.254 1.358 -37.407 1.00 82.06 131 PHE A O 1
ATOM 1068 N N . GLU A 1 132 ? 33.579 2.798 -35.720 1.00 77.75 132 GLU A N 1
ATOM 1069 C CA . GLU A 1 132 ? 34.957 2.430 -35.392 1.00 77.75 132 GLU A CA 1
ATOM 1070 C C . GLU A 1 132 ? 35.032 1.883 -33.965 1.00 77.75 132 GLU A C 1
ATOM 1072 O O . GLU A 1 132 ? 34.175 2.171 -33.127 1.00 77.75 132 GLU A O 1
ATOM 1077 N N . GLU A 1 133 ? 36.093 1.129 -33.674 1.00 72.38 133 GLU A N 1
ATOM 1078 C CA . GLU A 1 133 ? 36.345 0.610 -32.332 1.00 72.38 133 GLU A CA 1
ATOM 1079 C C . GLU A 1 133 ? 36.438 1.770 -31.322 1.00 72.38 133 GLU A C 1
ATOM 1081 O O . GLU A 1 133 ? 37.316 2.631 -31.411 1.00 72.38 133 GLU A O 1
ATOM 1086 N N . GLY A 1 134 ? 35.505 1.800 -30.366 1.00 71.31 134 GLY A N 1
ATOM 1087 C CA . GLY A 1 134 ? 35.380 2.866 -29.366 1.00 71.31 134 GLY A CA 1
ATOM 1088 C C . GLY A 1 134 ? 34.195 3.815 -29.570 1.00 71.31 134 GLY A C 1
ATOM 1089 O O . GLY A 1 134 ? 33.924 4.617 -28.671 1.00 71.31 134 GLY A O 1
ATOM 1090 N N . ASP A 1 135 ? 33.458 3.712 -30.682 1.00 82.81 135 ASP A N 1
ATOM 1091 C CA . ASP A 1 135 ? 32.161 4.377 -30.817 1.00 82.81 135 ASP A CA 1
ATOM 1092 C C . ASP A 1 135 ? 31.166 3.818 -29.790 1.00 82.81 135 ASP A C 1
ATOM 1094 O O . ASP A 1 135 ? 31.041 2.605 -29.606 1.00 82.81 135 ASP A O 1
ATOM 1098 N N . SER A 1 136 ? 30.458 4.720 -29.103 1.00 87.25 136 SER A N 1
ATOM 1099 C CA . SER A 1 136 ? 29.530 4.367 -28.031 1.00 87.25 136 SER A CA 1
ATOM 1100 C C . SER A 1 136 ? 28.082 4.721 -28.354 1.00 87.25 136 SER A C 1
ATOM 1102 O O . SER A 1 136 ? 27.775 5.838 -28.779 1.00 87.25 136 SER A O 1
ATOM 1104 N N . VAL A 1 137 ? 27.186 3.770 -28.088 1.00 89.56 137 VAL A N 1
ATOM 1105 C CA . VAL A 1 137 ? 25.752 4.005 -27.924 1.00 89.56 137 VAL A CA 1
ATOM 1106 C C . VAL A 1 137 ? 25.552 4.804 -26.641 1.00 89.56 137 VAL A C 1
ATOM 1108 O O . VAL A 1 137 ? 25.899 4.347 -25.552 1.00 89.56 137 VAL A O 1
ATOM 1111 N N . GLU A 1 138 ? 24.980 5.995 -26.774 1.00 90.69 138 GLU A N 1
ATOM 1112 C CA . GLU A 1 138 ? 24.643 6.869 -25.647 1.00 90.69 138 GLU A CA 1
ATOM 1113 C C . GLU A 1 138 ? 23.184 6.659 -25.216 1.00 90.69 138 GLU A C 1
ATOM 1115 O O . GLU A 1 138 ? 22.865 6.690 -24.027 1.00 90.69 138 GLU A O 1
ATOM 1120 N N . ARG A 1 139 ? 22.279 6.415 -26.175 1.00 91.06 139 ARG A N 1
ATOM 1121 C CA . ARG A 1 139 ? 20.873 6.097 -25.893 1.00 91.06 139 ARG A CA 1
ATOM 1122 C C . ARG A 1 139 ? 20.218 5.356 -27.050 1.00 91.06 139 ARG A C 1
ATOM 1124 O O . ARG A 1 139 ? 20.526 5.638 -28.205 1.00 91.06 139 ARG A O 1
ATOM 1131 N N . VAL A 1 140 ? 19.261 4.485 -26.731 1.00 92.81 140 VAL A N 1
ATOM 1132 C CA . VAL A 1 140 ? 18.364 3.870 -27.717 1.00 92.81 140 VAL A CA 1
ATOM 1133 C C . VAL A 1 140 ? 16.914 4.079 -27.304 1.00 92.81 140 VAL A C 1
ATOM 1135 O O . VAL A 1 140 ? 16.558 3.821 -26.154 1.00 92.81 140 VAL A O 1
ATOM 1138 N N . LEU A 1 141 ? 16.088 4.544 -28.238 1.00 92.31 141 LEU A N 1
ATOM 1139 C CA . LEU A 1 141 ? 14.638 4.662 -28.091 1.00 92.31 141 LEU A CA 1
ATOM 1140 C C . LEU A 1 141 ? 13.947 3.905 -29.223 1.00 92.31 141 LEU A C 1
ATOM 1142 O O . LEU A 1 141 ? 14.503 3.782 -30.311 1.00 92.31 141 LEU A O 1
ATOM 1146 N N . ALA A 1 142 ? 12.736 3.420 -28.975 1.00 90.69 142 ALA A N 1
ATOM 1147 C CA . ALA A 1 142 ? 11.904 2.812 -30.004 1.00 90.69 142 ALA A CA 1
ATOM 1148 C C . ALA A 1 142 ? 10.640 3.647 -30.188 1.00 90.69 142 ALA A C 1
ATOM 1150 O O . ALA A 1 142 ? 9.993 4.024 -29.207 1.00 90.69 142 ALA A O 1
ATOM 1151 N N . SER A 1 143 ? 10.287 3.916 -31.439 1.00 90.19 143 SER A N 1
ATOM 1152 C CA . SER A 1 143 ? 9.035 4.581 -31.796 1.00 90.19 143 SER A CA 1
ATOM 1153 C C . SER A 1 143 ? 8.543 4.026 -33.123 1.00 90.19 143 SER A C 1
ATOM 1155 O O . SER A 1 143 ? 9.339 3.869 -34.043 1.00 90.19 143 SER A O 1
ATOM 1157 N N . ASP A 1 144 ? 7.264 3.657 -33.193 1.00 84.69 144 ASP A N 1
ATOM 1158 C CA . ASP A 1 144 ? 6.596 3.217 -34.428 1.00 84.69 144 ASP A CA 1
ATOM 1159 C C . ASP A 1 144 ? 7.288 2.059 -35.184 1.00 84.69 144 ASP A C 1
ATOM 1161 O O . ASP A 1 144 ? 7.145 1.892 -36.391 1.00 84.69 144 ASP A O 1
ATOM 1165 N N . GLY A 1 145 ? 8.013 1.202 -34.453 1.00 83.56 145 GLY A N 1
ATOM 1166 C CA . GLY A 1 145 ? 8.767 0.072 -35.013 1.00 83.56 145 GLY A CA 1
ATOM 1167 C C . GLY A 1 145 ? 10.194 0.410 -35.460 1.00 83.56 145 GLY A C 1
ATOM 1168 O O . GLY A 1 145 ? 10.935 -0.503 -35.822 1.00 83.56 145 GLY A O 1
ATOM 1169 N N . THR A 1 146 ? 10.599 1.677 -35.362 1.00 88.69 146 THR A N 1
ATOM 1170 C CA . THR A 1 146 ? 11.940 2.171 -35.689 1.00 88.69 146 THR A CA 1
ATOM 1171 C C . THR A 1 146 ? 12.764 2.369 -34.418 1.00 88.69 146 THR A C 1
ATOM 1173 O O . THR A 1 146 ? 12.294 2.923 -33.419 1.00 88.69 146 THR A O 1
ATOM 1176 N N . LEU A 1 147 ? 14.020 1.913 -34.447 1.00 91.50 147 LEU A N 1
ATOM 1177 C CA . LEU A 1 147 ? 14.986 2.170 -33.379 1.00 91.50 147 LEU A CA 1
ATOM 1178 C C . LEU A 1 147 ? 15.772 3.445 -33.672 1.00 91.50 147 LEU A C 1
ATOM 1180 O O . LEU A 1 147 ? 16.387 3.563 -34.727 1.00 91.50 147 LEU A O 1
ATOM 1184 N N . TYR A 1 148 ? 15.807 4.359 -32.709 1.00 93.25 148 TYR A N 1
ATOM 1185 C CA . TYR A 1 148 ? 16.593 5.586 -32.737 1.00 93.25 148 TYR A CA 1
ATOM 1186 C C . TYR A 1 148 ? 17.792 5.437 -31.815 1.00 93.25 148 TYR A C 1
ATOM 1188 O O . TYR A 1 148 ? 17.634 5.307 -30.600 1.00 93.25 148 TYR A O 1
ATOM 1196 N N . VAL A 1 149 ? 18.990 5.468 -32.386 1.00 93.19 149 VAL A N 1
ATOM 1197 C CA . VAL A 1 149 ? 20.245 5.236 -31.673 1.00 93.19 149 VAL A CA 1
ATOM 1198 C C . VAL A 1 149 ? 21.069 6.513 -31.708 1.00 93.19 149 VAL A C 1
ATOM 1200 O O . VAL A 1 149 ? 21.543 6.945 -32.762 1.00 93.19 149 VAL A O 1
ATOM 1203 N N . LEU A 1 150 ? 21.244 7.122 -30.540 1.00 94.06 150 LEU A N 1
ATOM 1204 C CA . LEU A 1 150 ? 22.146 8.248 -30.359 1.00 94.06 150 LEU A CA 1
ATOM 1205 C C . LEU A 1 150 ? 23.553 7.726 -30.067 1.00 94.06 150 LEU A C 1
ATOM 1207 O O . LEU A 1 150 ? 23.753 6.937 -29.143 1.00 94.06 150 LEU A O 1
ATOM 1211 N N . THR A 1 151 ? 24.525 8.209 -30.832 1.00 91.75 151 THR A N 1
ATOM 1212 C CA . THR A 1 151 ? 25.956 7.952 -30.636 1.00 91.75 151 THR A CA 1
ATOM 1213 C C . THR A 1 151 ? 26.720 9.273 -30.640 1.00 91.75 151 THR A C 1
ATOM 1215 O O . THR A 1 151 ? 26.191 10.311 -31.043 1.00 91.75 151 THR A O 1
ATOM 1218 N N . ARG A 1 152 ? 28.014 9.237 -30.312 1.00 86.25 152 ARG A N 1
ATOM 1219 C CA . ARG A 1 152 ? 28.891 10.415 -30.456 1.00 86.25 152 ARG A CA 1
ATOM 1220 C C . ARG A 1 152 ? 29.049 10.907 -31.900 1.00 86.25 152 ARG A C 1
ATOM 1222 O O . ARG A 1 152 ? 29.350 12.080 -32.099 1.00 86.25 152 ARG A O 1
ATOM 1229 N N . LYS A 1 153 ? 28.835 10.043 -32.900 1.00 87.25 153 LYS A N 1
ATOM 1230 C CA . LYS A 1 153 ? 28.912 10.383 -34.336 1.00 87.25 153 LYS A CA 1
ATOM 1231 C C . LYS A 1 153 ? 27.611 10.969 -34.899 1.00 87.25 153 LYS A C 1
ATOM 1233 O O . LYS A 1 153 ? 27.587 11.434 -36.045 1.00 87.25 153 LYS A O 1
ATOM 1238 N N . GLY A 1 154 ? 26.538 10.947 -34.113 1.00 91.31 154 GLY A N 1
ATOM 1239 C CA . GLY A 1 154 ? 25.227 11.464 -34.483 1.00 91.31 154 GLY A CA 1
ATOM 1240 C C . GLY A 1 154 ? 24.094 10.496 -34.160 1.00 91.31 154 GLY A C 1
ATOM 1241 O O . GLY A 1 154 ? 24.274 9.492 -33.464 1.00 91.31 154 GLY A O 1
ATOM 1242 N N . LEU A 1 155 ? 22.921 10.837 -34.683 1.00 93.88 155 LEU A N 1
ATOM 1243 C CA . LEU A 1 155 ? 21.681 10.097 -34.516 1.00 93.88 155 LEU A CA 1
ATOM 1244 C C . LEU A 1 155 ? 21.424 9.205 -35.736 1.00 93.88 155 LEU A C 1
ATOM 1246 O O . LEU A 1 155 ? 21.586 9.639 -36.877 1.00 93.88 155 LEU A O 1
ATOM 1250 N N . PHE A 1 156 ? 21.007 7.969 -35.487 1.00 92.62 156 PHE A N 1
ATOM 1251 C CA . PHE A 1 156 ? 20.779 6.958 -36.515 1.00 92.62 156 PHE A CA 1
ATOM 1252 C C . PHE A 1 156 ? 19.434 6.261 -36.301 1.00 92.62 156 PHE A C 1
ATOM 1254 O O . PHE A 1 156 ? 19.008 6.083 -35.158 1.00 92.62 156 PHE A O 1
ATOM 1261 N N . THR A 1 157 ? 18.795 5.835 -37.388 1.00 91.69 157 THR A N 1
ATOM 1262 C CA . THR A 1 157 ? 17.637 4.939 -37.375 1.00 91.69 157 THR A CA 1
ATOM 1263 C C . THR A 1 157 ? 18.024 3.529 -37.790 1.00 91.69 157 THR A C 1
ATOM 1265 O O . THR A 1 157 ? 18.915 3.324 -38.618 1.00 91.69 157 THR A O 1
ATOM 1268 N N . TRP A 1 158 ? 17.323 2.552 -37.223 1.00 88.00 158 TRP A N 1
ATOM 1269 C CA . TRP A 1 158 ? 17.371 1.154 -37.631 1.00 88.00 158 TRP A CA 1
ATOM 1270 C C . TRP A 1 158 ? 15.961 0.659 -37.948 1.00 88.00 158 TRP A C 1
ATOM 1272 O O . TRP A 1 158 ? 15.123 0.516 -37.056 1.00 88.00 158 TRP A O 1
ATOM 1282 N N . GLU A 1 159 ? 15.743 0.372 -39.231 1.00 79.50 159 GLU A N 1
ATOM 1283 C CA . GLU A 1 159 ? 14.565 -0.305 -39.777 1.00 79.50 159 GLU A CA 1
ATOM 1284 C C . GLU A 1 159 ? 15.046 -1.589 -40.472 1.00 79.50 159 GLU A C 1
ATOM 1286 O O . GLU A 1 159 ? 15.425 -1.591 -41.643 1.00 79.50 159 GLU A O 1
ATOM 1291 N N . GLY A 1 160 ? 15.130 -2.690 -39.720 1.00 71.62 160 GLY A N 1
ATOM 1292 C CA . GLY A 1 160 ? 15.765 -3.930 -40.184 1.00 71.62 160 GLY A CA 1
ATOM 1293 C C . GLY A 1 160 ? 17.286 -3.933 -39.983 1.00 71.62 160 GLY A C 1
ATOM 1294 O O . GLY A 1 160 ? 17.763 -3.596 -38.902 1.00 71.62 160 GLY A O 1
ATOM 1295 N N . ASP A 1 161 ? 18.048 -4.336 -41.007 1.00 67.38 161 ASP A N 1
ATOM 1296 C CA . ASP A 1 161 ? 19.471 -4.696 -40.859 1.00 67.38 161 ASP A CA 1
ATOM 1297 C C . ASP A 1 161 ? 20.471 -3.557 -41.133 1.00 67.38 161 ASP A C 1
ATOM 1299 O O . ASP A 1 161 ? 21.662 -3.749 -40.914 1.00 67.38 161 ASP A O 1
ATOM 1303 N N . LEU A 1 162 ? 20.056 -2.389 -41.640 1.00 78.38 162 LEU A N 1
ATOM 1304 C CA . LEU A 1 162 ? 20.998 -1.326 -42.030 1.00 78.38 162 LEU A CA 1
ATOM 1305 C C . LEU A 1 162 ? 20.750 -0.012 -41.276 1.00 78.38 162 LEU A C 1
ATOM 1307 O O . LEU A 1 162 ? 19.629 0.498 -41.330 1.00 78.38 162 LEU A O 1
ATOM 1311 N N . PRO A 1 163 ? 21.785 0.581 -40.642 1.00 87.75 163 PRO A N 1
ATOM 1312 C CA . PRO A 1 163 ? 21.680 1.920 -40.080 1.00 87.75 163 PRO A CA 1
ATOM 1313 C C . PRO A 1 163 ? 21.489 2.973 -41.162 1.00 87.75 163 PRO A C 1
ATOM 1315 O O . PRO A 1 163 ? 22.218 2.989 -42.158 1.00 87.75 163 PRO A O 1
ATOM 1318 N N . GLN A 1 164 ? 20.602 3.929 -40.907 1.00 89.94 164 GLN A N 1
ATOM 1319 C CA . GLN A 1 164 ? 20.527 5.177 -41.660 1.00 89.94 164 GLN A CA 1
ATOM 1320 C C . GLN A 1 164 ? 20.853 6.349 -40.741 1.00 89.94 164 GLN A C 1
ATOM 1322 O O . GLN A 1 164 ? 20.306 6.472 -39.649 1.00 89.94 164 GLN A O 1
ATOM 1327 N N . LYS A 1 165 ? 21.779 7.215 -41.160 1.00 90.81 165 LYS A N 1
ATOM 1328 C CA . LYS A 1 165 ? 22.093 8.429 -40.404 1.00 90.81 165 LYS A CA 1
ATOM 1329 C C . LYS A 1 165 ? 20.973 9.447 -40.600 1.00 90.81 165 LYS A C 1
ATOM 1331 O O . LYS A 1 165 ? 20.581 9.702 -41.735 1.00 90.81 165 LYS A O 1
ATOM 1336 N N . ILE A 1 166 ? 20.500 10.048 -39.511 1.00 92.31 166 ILE A N 1
ATOM 1337 C CA . ILE A 1 166 ? 19.610 11.206 -39.582 1.00 92.31 166 ILE A CA 1
ATOM 1338 C C . ILE A 1 166 ? 20.479 12.453 -39.752 1.00 92.31 166 ILE A C 1
ATOM 1340 O O . ILE A 1 166 ? 21.286 12.787 -38.879 1.00 92.31 166 ILE A O 1
ATOM 1344 N N . ASP A 1 167 ? 20.293 13.150 -40.870 1.00 90.62 167 ASP A N 1
ATOM 1345 C CA . ASP A 1 167 ? 20.943 14.431 -41.133 1.00 90.62 167 ASP A CA 1
ATOM 1346 C C . ASP A 1 167 ? 20.254 15.539 -40.333 1.00 90.62 167 ASP A C 1
ATOM 1348 O O . ASP A 1 167 ? 19.297 16.177 -40.774 1.00 90.62 167 ASP A O 1
ATOM 1352 N N . LEU A 1 168 ? 20.742 15.747 -39.112 1.00 91.62 168 LEU A N 1
ATOM 1353 C CA . LEU A 1 168 ? 20.341 16.867 -38.273 1.00 91.62 168 LEU A CA 1
ATOM 1354 C C . LEU A 1 168 ? 21.157 18.120 -38.633 1.00 91.62 168 LEU A C 1
ATOM 1356 O O . LEU A 1 168 ? 22.356 18.013 -38.901 1.00 91.62 168 LEU A O 1
ATOM 1360 N N . PRO A 1 169 ? 20.555 19.323 -38.574 1.00 88.94 169 PRO A N 1
ATOM 1361 C CA . PRO A 1 169 ? 21.282 20.574 -38.788 1.00 88.94 169 PRO A CA 1
ATOM 1362 C C . PRO A 1 169 ? 22.264 20.911 -37.648 1.00 88.94 169 PRO A C 1
ATOM 1364 O O . PRO A 1 169 ? 23.000 21.889 -37.748 1.00 88.94 169 PRO A O 1
ATOM 1367 N N . PHE A 1 170 ? 22.284 20.106 -36.581 1.00 90.81 170 PHE A N 1
ATOM 1368 C CA . PHE A 1 170 ? 23.114 20.262 -35.391 1.00 90.81 170 PHE A CA 1
ATOM 1369 C C . PHE A 1 170 ? 23.473 18.908 -34.769 1.00 90.81 170 PHE A C 1
ATOM 1371 O O . PHE A 1 170 ? 22.945 17.862 -35.153 1.00 90.81 170 PHE A O 1
ATOM 1378 N N . GLN A 1 171 ? 24.372 18.920 -33.784 1.00 89.75 171 GLN A N 1
ATOM 1379 C CA . GLN A 1 171 ? 24.722 17.727 -33.018 1.00 89.75 171 GLN A CA 1
ATOM 1380 C C . GLN A 1 171 ? 23.697 17.496 -31.902 1.00 89.75 171 GLN A C 1
ATOM 1382 O O . GLN A 1 171 ? 23.552 18.324 -31.012 1.00 89.75 171 GLN A O 1
ATOM 1387 N N . ALA A 1 172 ? 22.999 16.359 -31.935 1.00 92.81 172 ALA A N 1
ATOM 1388 C CA . ALA A 1 172 ? 22.089 15.982 -30.858 1.00 92.81 172 ALA A CA 1
ATOM 1389 C C . ALA A 1 172 ? 22.864 15.645 -29.574 1.00 92.81 172 ALA A C 1
ATOM 1391 O O . ALA A 1 172 ? 23.709 14.748 -29.577 1.00 92.81 172 ALA A O 1
ATOM 1392 N N . ASP A 1 173 ? 22.533 16.319 -28.474 1.00 92.12 173 ASP A N 1
ATOM 1393 C CA . ASP A 1 173 ? 23.076 16.041 -27.141 1.00 92.12 173 ASP A CA 1
ATOM 1394 C C . ASP A 1 173 ? 22.293 14.930 -26.436 1.00 92.12 173 ASP A C 1
ATOM 1396 O O . ASP A 1 173 ? 22.874 14.071 -25.771 1.00 92.12 173 ASP A O 1
ATOM 1400 N N . LYS A 1 174 ? 20.959 14.940 -26.567 1.00 93.25 174 LYS A N 1
ATOM 1401 C CA . LYS A 1 174 ? 20.071 13.924 -25.986 1.00 93.25 174 LYS A CA 1
ATOM 1402 C C . LYS A 1 174 ? 18.866 13.642 -26.869 1.00 93.25 174 LYS A C 1
ATOM 1404 O O . LYS A 1 174 ? 18.410 14.496 -27.624 1.00 93.25 174 LYS A O 1
ATOM 1409 N N . ILE A 1 175 ? 18.314 12.444 -26.690 1.00 94.88 175 ILE A N 1
ATOM 1410 C CA . ILE A 1 175 ? 17.005 12.059 -27.218 1.00 94.88 175 ILE A CA 1
ATOM 1411 C C . ILE A 1 175 ? 16.061 11.638 -26.086 1.00 94.88 175 ILE A C 1
ATOM 1413 O O . ILE A 1 175 ? 16.504 11.065 -25.079 1.00 94.88 175 ILE A O 1
ATOM 1417 N N . PHE A 1 176 ? 14.768 11.922 -26.255 1.00 92.94 176 PHE A N 1
ATOM 1418 C CA . PHE A 1 176 ? 13.701 11.577 -25.310 1.00 92.94 176 PHE A CA 1
ATOM 1419 C C . PHE A 1 176 ? 12.495 10.967 -26.027 1.00 92.94 176 PHE A C 1
ATOM 1421 O O . PHE A 1 176 ? 12.249 11.238 -27.203 1.00 92.94 176 PHE A O 1
ATOM 1428 N N . GLN A 1 177 ? 11.745 10.136 -25.302 1.00 90.44 177 GLN A N 1
ATOM 1429 C CA . GLN A 1 177 ? 10.548 9.491 -25.831 1.00 90.44 177 GLN A CA 1
ATOM 1430 C C . GLN A 1 177 ? 9.456 10.535 -26.115 1.00 90.44 177 GLN A C 1
ATOM 1432 O O . GLN A 1 177 ? 9.218 11.429 -25.302 1.00 90.44 177 GLN A O 1
ATOM 1437 N N . SER A 1 178 ? 8.780 10.387 -27.254 1.00 88.62 178 SER A N 1
ATOM 1438 C CA . SER A 1 178 ? 7.569 11.130 -27.618 1.00 88.62 178 SER A CA 1
ATOM 1439 C C . SER A 1 178 ? 6.392 10.161 -27.794 1.00 88.62 178 SER A C 1
ATOM 1441 O O . SER A 1 178 ? 6.588 8.943 -27.802 1.00 88.62 178 SER A O 1
ATOM 1443 N N . ALA A 1 179 ? 5.175 10.698 -27.920 1.00 84.81 179 ALA A N 1
ATOM 1444 C CA . ALA A 1 179 ? 3.979 9.912 -28.238 1.00 84.81 179 ALA A CA 1
ATOM 1445 C C . ALA A 1 179 ? 4.070 9.257 -29.628 1.00 84.81 179 ALA A C 1
ATOM 1447 O O . ALA A 1 179 ? 3.602 8.138 -29.805 1.00 84.81 179 ALA A O 1
ATOM 1448 N N . SER A 1 180 ? 4.700 9.955 -30.570 1.00 88.31 180 SER A N 1
ATOM 1449 C CA . SER A 1 180 ? 5.077 9.478 -31.899 1.00 88.31 180 SER A CA 1
ATOM 1450 C C . SER A 1 180 ? 6.438 10.072 -32.265 1.00 88.31 180 SER A C 1
ATOM 1452 O O . SER A 1 180 ? 6.762 11.196 -31.852 1.00 88.31 180 SER A O 1
ATOM 1454 N N . GLY A 1 181 ? 7.284 9.307 -32.957 1.00 91.31 181 GLY A N 1
ATOM 1455 C CA . GLY A 1 181 ? 8.677 9.699 -33.202 1.00 91.31 181 GLY A CA 1
ATOM 1456 C C . GLY A 1 181 ? 9.490 9.911 -31.911 1.00 91.31 181 GLY A C 1
ATOM 1457 O O . GLY A 1 181 ? 9.284 9.212 -30.913 1.00 91.31 181 GLY A O 1
ATOM 1458 N N . ILE A 1 182 ? 10.421 10.872 -31.909 1.00 94.56 182 ILE A N 1
ATOM 1459 C CA . ILE A 1 182 ? 11.286 11.195 -30.756 1.00 94.56 182 ILE A CA 1
ATOM 1460 C C . ILE A 1 182 ? 11.459 12.703 -30.563 1.00 94.56 182 ILE A C 1
ATOM 1462 O O . ILE A 1 182 ? 11.271 13.498 -31.482 1.00 94.56 182 ILE A O 1
ATOM 1466 N N . LEU A 1 183 ? 11.883 13.103 -29.367 1.00 93.88 183 LEU A N 1
ATOM 1467 C CA . LEU A 1 183 ? 12.360 14.458 -29.102 1.00 93.88 183 LEU A CA 1
ATOM 1468 C C . LEU A 1 183 ? 13.884 14.491 -29.169 1.00 93.88 183 LEU A C 1
ATOM 1470 O O . LEU A 1 183 ? 14.545 13.647 -28.564 1.00 93.88 183 LEU A O 1
ATOM 1474 N N . VAL A 1 184 ? 14.430 15.481 -29.865 1.00 94.94 184 VAL A N 1
ATOM 1475 C CA . VAL A 1 184 ? 15.867 15.696 -30.046 1.00 94.94 184 VAL A CA 1
ATOM 1476 C C . VAL A 1 184 ? 16.244 17.017 -29.390 1.00 94.94 184 VAL A C 1
ATOM 1478 O O . VAL A 1 184 ? 15.676 18.059 -29.711 1.00 94.94 184 VAL A O 1
ATOM 1481 N N . TYR A 1 185 ? 17.194 16.973 -28.464 1.00 93.50 185 TYR A N 1
ATOM 1482 C CA . TYR A 1 185 ? 17.716 18.147 -27.775 1.00 93.50 185 TYR A CA 1
ATOM 1483 C C . TYR A 1 185 ? 19.122 18.472 -28.276 1.00 93.50 185 TYR A C 1
ATOM 1485 O O . TYR A 1 185 ? 19.999 17.604 -28.248 1.00 93.50 185 TYR A O 1
ATOM 1493 N N . GLY A 1 186 ? 19.315 19.717 -28.710 1.00 91.94 186 GLY A N 1
ATOM 1494 C CA . GLY A 1 186 ? 20.617 20.325 -28.977 1.00 91.94 186 GLY A CA 1
ATOM 1495 C C . GLY A 1 186 ? 20.838 21.495 -28.022 1.00 91.94 186 GLY A C 1
ATOM 1496 O O . GLY A 1 186 ? 19.964 22.354 -27.871 1.00 91.94 186 GLY A O 1
ATOM 1497 N N . LYS A 1 187 ? 21.992 21.529 -27.354 1.00 87.06 187 LYS A N 1
ATOM 1498 C CA . LYS A 1 187 ? 22.322 22.512 -26.314 1.00 87.06 187 LYS A CA 1
ATOM 1499 C C . LYS A 1 187 ? 22.215 23.960 -26.796 1.00 87.06 187 LYS A C 1
ATOM 1501 O O . LYS A 1 187 ? 21.888 24.838 -26.001 1.00 87.06 187 LYS A O 1
ATOM 1506 N N . HIS A 1 188 ? 22.513 24.218 -28.067 1.00 89.31 188 HIS A N 1
ATOM 1507 C CA . HIS A 1 188 ? 22.518 25.563 -28.644 1.00 89.31 188 HIS A CA 1
ATOM 1508 C C . HIS A 1 188 ? 21.357 25.804 -29.612 1.00 89.31 188 HIS A C 1
ATOM 1510 O O . HIS A 1 188 ? 21.198 26.918 -30.107 1.00 89.31 188 HIS A O 1
ATOM 1516 N N . GLU A 1 189 ? 20.541 24.782 -29.861 1.00 91.44 189 GLU A N 1
ATOM 1517 C CA . GLU A 1 189 ? 19.528 24.781 -30.911 1.00 91.44 189 GLU A CA 1
ATOM 1518 C C . GLU A 1 189 ? 18.112 24.641 -30.372 1.00 91.44 189 GLU A C 1
ATOM 1520 O O . GLU A 1 189 ? 17.184 25.123 -31.018 1.00 91.44 189 GLU A O 1
ATOM 1525 N N . GLY A 1 190 ? 17.928 24.023 -29.204 1.00 90.31 190 GLY A N 1
ATOM 1526 C CA . GLY A 1 190 ? 16.609 23.840 -28.616 1.00 90.31 190 GLY A CA 1
ATOM 1527 C C . GLY A 1 190 ? 16.150 22.388 -28.543 1.00 90.31 190 GLY A C 1
ATOM 1528 O O . GLY A 1 190 ? 16.933 21.439 -28.625 1.00 90.31 190 GLY A O 1
ATOM 1529 N N . ILE A 1 191 ? 14.841 22.221 -28.381 1.00 91.19 191 ILE A N 1
ATOM 1530 C CA . ILE A 1 191 ? 14.151 20.932 -28.417 1.00 91.19 191 ILE A CA 1
ATOM 1531 C C . ILE A 1 191 ? 13.339 20.861 -29.705 1.00 91.19 191 ILE A C 1
ATOM 1533 O O . ILE A 1 191 ? 12.504 21.725 -29.985 1.00 91.19 191 ILE A O 1
ATOM 1537 N N . TYR A 1 192 ? 13.544 19.781 -30.445 1.00 92.81 192 TYR A N 1
ATOM 1538 C CA . TYR A 1 192 ? 12.870 19.485 -31.698 1.00 92.81 192 TYR A CA 1
ATOM 1539 C C . TYR A 1 192 ? 12.100 18.176 -31.568 1.00 92.81 192 TYR A C 1
ATOM 1541 O O . TYR A 1 192 ? 12.512 17.268 -30.848 1.00 92.81 192 TYR A O 1
ATOM 1549 N N . HIS A 1 193 ? 10.989 18.062 -32.280 1.00 93.50 193 HIS A N 1
ATOM 1550 C CA . HIS A 1 193 ? 10.275 16.809 -32.480 1.00 93.50 193 HIS A CA 1
ATOM 1551 C C . HIS A 1 193 ? 10.629 16.261 -33.856 1.00 93.50 193 HIS A C 1
ATOM 1553 O O . HIS A 1 193 ? 10.517 16.968 -34.858 1.00 93.50 193 HIS A O 1
ATOM 1559 N N . TYR A 1 194 ? 11.111 15.023 -33.881 1.00 94.38 194 TYR A N 1
ATOM 1560 C CA . TYR A 1 194 ? 11.441 14.298 -35.097 1.00 94.38 194 TYR A CA 1
ATOM 1561 C C . TYR A 1 194 ? 10.424 13.180 -35.318 1.00 94.38 194 TYR A C 1
ATOM 1563 O O . TYR A 1 194 ? 10.335 12.257 -34.506 1.00 94.38 194 TYR A O 1
ATOM 1571 N N . GLU A 1 195 ? 9.691 13.259 -36.423 1.00 92.88 195 GLU A N 1
ATOM 1572 C CA . GLU A 1 195 ? 8.655 12.303 -36.822 1.00 92.88 195 GLU A CA 1
ATOM 1573 C C . GLU A 1 195 ? 8.623 12.214 -38.354 1.00 92.88 195 GLU A C 1
ATOM 1575 O O . GLU A 1 195 ? 8.711 13.235 -39.035 1.00 92.88 195 GLU A O 1
ATOM 1580 N N . ASP A 1 196 ? 8.556 10.997 -38.904 1.00 87.12 196 ASP A N 1
ATOM 1581 C CA . ASP A 1 196 ? 8.451 10.739 -40.351 1.00 87.12 196 ASP A CA 1
ATOM 1582 C C . ASP A 1 196 ? 9.468 11.500 -41.230 1.00 87.12 196 ASP A C 1
ATOM 1584 O O . ASP A 1 196 ? 9.161 12.002 -42.314 1.00 87.12 196 ASP A O 1
ATOM 1588 N N . GLY A 1 197 ? 10.712 11.618 -40.755 1.00 87.50 197 GLY A N 1
ATOM 1589 C CA . GLY A 1 197 ? 11.781 12.323 -41.470 1.00 87.50 197 GLY A CA 1
ATOM 1590 C C . GLY A 1 197 ? 11.718 13.850 -41.377 1.00 87.50 197 GLY A C 1
ATOM 1591 O O . GLY A 1 197 ? 12.600 14.523 -41.911 1.00 87.50 197 GLY A O 1
ATOM 1592 N N . GLN A 1 198 ? 10.715 14.407 -40.698 1.00 91.94 198 GLN A N 1
ATOM 1593 C CA . GLN A 1 198 ? 10.568 15.841 -40.482 1.00 91.94 198 GLN A CA 1
ATOM 1594 C C . GLN A 1 198 ? 11.042 16.232 -39.088 1.00 91.94 198 GLN A C 1
ATOM 1596 O O . GLN A 1 198 ? 10.717 15.591 -38.092 1.00 91.94 198 GLN A O 1
ATOM 1601 N N . LEU A 1 199 ? 11.799 17.326 -39.028 1.00 94.06 199 LEU A N 1
ATOM 1602 C CA . LEU A 1 199 ? 12.243 17.944 -37.787 1.00 94.06 199 LEU A CA 1
ATOM 1603 C C . LEU A 1 199 ? 11.439 19.229 -37.569 1.00 94.06 199 LEU A C 1
ATOM 1605 O O . LEU A 1 199 ? 11.543 20.167 -38.360 1.00 94.06 199 LEU A O 1
ATOM 1609 N N . SER A 1 200 ? 10.638 19.276 -36.507 1.00 93.12 200 SER A N 1
ATOM 1610 C CA . SER A 1 200 ? 9.832 20.440 -36.133 1.00 93.12 200 SER A CA 1
ATOM 1611 C C . SER A 1 200 ? 10.326 21.044 -34.821 1.00 93.12 200 SER A C 1
ATOM 1613 O O . SER A 1 200 ? 10.665 20.331 -33.877 1.00 93.12 200 SER A O 1
ATOM 1615 N N . VAL A 1 201 ? 10.408 22.372 -34.757 1.00 90.81 201 VAL A N 1
ATOM 1616 C CA . VAL A 1 201 ? 10.828 23.072 -33.537 1.00 90.81 201 VAL A CA 1
ATOM 1617 C C . VAL A 1 201 ? 9.716 22.973 -32.496 1.00 90.81 201 VAL A C 1
ATOM 1619 O O . VAL A 1 201 ? 8.572 23.336 -32.771 1.00 90.81 201 VAL A O 1
ATOM 1622 N N . LEU A 1 202 ? 10.054 22.537 -31.282 1.00 86.81 202 LEU A N 1
ATOM 1623 C CA . LEU A 1 202 ? 9.151 22.600 -30.131 1.00 86.81 202 LEU A CA 1
ATOM 1624 C C . LEU A 1 202 ? 9.502 23.726 -29.164 1.00 86.81 202 LEU A C 1
ATOM 1626 O O . LEU A 1 202 ? 8.610 24.305 -28.542 1.00 86.81 202 LEU A O 1
ATOM 1630 N N . THR A 1 203 ? 10.790 23.978 -28.958 1.00 86.31 203 THR A N 1
ATOM 1631 C CA . THR A 1 203 ? 11.289 25.045 -28.088 1.00 86.31 203 THR A CA 1
ATOM 1632 C C . THR A 1 203 ? 12.625 25.503 -28.638 1.00 86.31 203 THR A C 1
ATOM 1634 O O . THR A 1 203 ? 13.558 24.709 -28.695 1.00 86.31 203 THR A O 1
ATOM 1637 N N . GLU A 1 204 ? 12.707 26.764 -29.047 1.00 85.62 204 GLU A N 1
ATOM 1638 C CA . GLU A 1 204 ? 13.948 27.381 -29.517 1.00 85.62 204 GLU A CA 1
ATOM 1639 C C . GLU A 1 204 ? 14.962 27.506 -28.374 1.00 85.62 204 GLU A C 1
ATOM 1641 O O . GLU A 1 204 ? 14.587 27.632 -27.205 1.00 85.62 204 GLU A O 1
ATOM 1646 N N . ALA A 1 205 ? 16.257 27.541 -28.694 1.00 85.38 205 ALA A N 1
ATOM 1647 C CA . ALA A 1 205 ? 17.301 27.720 -27.681 1.00 85.38 205 ALA A CA 1
ATOM 1648 C C . ALA A 1 205 ? 17.174 29.027 -26.882 1.00 85.38 205 ALA A C 1
ATOM 1650 O O . ALA A 1 205 ? 17.502 29.054 -25.699 1.00 85.38 205 ALA A O 1
ATOM 1651 N N . SER A 1 206 ? 16.677 30.106 -27.499 1.00 82.81 206 SER A N 1
ATOM 1652 C CA . SER A 1 206 ? 16.434 31.382 -26.808 1.00 82.81 206 SER A CA 1
ATOM 1653 C C . SER A 1 206 ? 15.332 31.296 -25.755 1.00 82.81 206 SER A C 1
ATOM 1655 O O . SER A 1 206 ? 15.333 32.070 -24.800 1.00 82.81 206 SER A O 1
ATOM 1657 N N . ASP A 1 207 ? 14.406 30.359 -25.944 1.00 81.94 207 ASP A N 1
ATOM 1658 C CA . ASP A 1 207 ? 13.225 30.178 -25.106 1.00 81.94 207 ASP A CA 1
ATOM 1659 C C . ASP A 1 207 ? 13.422 29.024 -24.116 1.00 81.94 207 ASP A C 1
ATOM 1661 O O . ASP A 1 207 ? 12.567 28.780 -23.261 1.00 81.94 207 ASP A O 1
ATOM 1665 N N . LEU A 1 208 ? 14.556 28.317 -24.206 1.00 81.50 208 LEU A N 1
ATOM 1666 C CA . LEU A 1 208 ? 14.919 27.272 -23.268 1.00 81.50 208 LEU A CA 1
ATOM 1667 C C . LEU A 1 208 ? 15.236 27.890 -21.899 1.00 81.50 208 LEU A C 1
ATOM 1669 O O . LEU A 1 208 ? 16.184 28.659 -21.747 1.00 81.50 208 LEU A O 1
ATOM 1673 N N . PRO A 1 209 ? 14.495 27.506 -20.852 1.00 76.00 209 PRO A N 1
ATOM 1674 C CA . PRO A 1 209 ? 14.665 28.056 -19.510 1.00 76.00 209 PRO A CA 1
ATOM 1675 C C . PRO A 1 209 ? 15.835 27.419 -18.737 1.00 76.00 209 PRO A C 1
ATOM 1677 O O . PRO A 1 209 ? 15.979 27.680 -17.540 1.00 76.00 209 PRO A O 1
ATOM 1680 N N . LEU A 1 210 ? 16.594 26.527 -19.383 1.00 82.12 210 LEU A N 1
ATOM 1681 C CA . LEU A 1 210 ? 17.647 25.692 -18.810 1.00 82.12 210 LEU A CA 1
ATOM 1682 C C . LEU A 1 210 ? 18.821 25.609 -19.784 1.00 82.12 210 LEU A C 1
ATOM 1684 O O . LEU A 1 210 ? 18.619 25.467 -20.987 1.00 82.12 210 LEU A O 1
ATOM 1688 N N . GLU A 1 211 ? 20.040 25.613 -19.253 1.00 79.62 211 GLU A N 1
ATOM 1689 C CA . GLU A 1 211 ? 21.248 25.502 -20.075 1.00 79.62 211 GLU A CA 1
ATOM 1690 C C . GLU A 1 211 ? 21.580 24.045 -20.454 1.00 79.62 211 GLU A C 1
ATOM 1692 O O . GLU A 1 211 ? 22.278 23.805 -21.440 1.00 79.62 211 GLU A O 1
ATOM 1697 N N . HIS A 1 212 ? 21.164 23.069 -19.634 1.00 86.69 212 HIS A N 1
ATOM 1698 C CA . HIS A 1 212 ? 21.562 21.662 -19.770 1.00 86.69 212 HIS A CA 1
ATOM 1699 C C . HIS A 1 212 ? 20.385 20.723 -19.484 1.00 86.69 212 HIS A C 1
ATOM 1701 O O . HIS A 1 212 ? 20.235 20.238 -18.368 1.00 86.69 212 HIS A O 1
ATOM 1707 N N . VAL A 1 213 ? 19.550 20.419 -20.479 1.00 90.06 213 VAL A N 1
ATOM 1708 C CA . VAL A 1 213 ? 18.411 19.506 -20.278 1.00 90.06 213 VAL A CA 1
ATOM 1709 C C . VAL A 1 213 ? 18.902 18.066 -20.109 1.00 90.06 213 VAL A C 1
ATOM 1711 O O . VAL A 1 213 ? 19.417 17.440 -21.036 1.00 90.06 213 VAL A O 1
ATOM 1714 N N . SER A 1 214 ? 18.747 17.528 -18.899 1.00 90.38 214 SER A N 1
ATOM 1715 C CA . SER A 1 214 ? 19.144 16.161 -18.563 1.00 90.38 214 SER A CA 1
ATOM 1716 C C . SER A 1 214 ? 18.002 15.161 -18.719 1.00 90.38 214 SER A C 1
ATOM 1718 O O . SER A 1 214 ? 18.229 14.095 -19.294 1.00 90.38 214 SER A O 1
ATOM 1720 N N . ASP A 1 215 ? 16.803 15.541 -18.287 1.00 91.44 215 ASP A N 1
ATOM 1721 C CA . ASP A 1 215 ? 15.578 14.757 -18.370 1.00 91.44 215 ASP A CA 1
ATOM 1722 C C . ASP A 1 215 ? 14.449 15.614 -18.934 1.00 91.44 215 ASP A C 1
ATOM 1724 O O . ASP A 1 215 ? 14.367 16.820 -18.678 1.00 91.44 215 ASP A O 1
ATOM 1728 N N . LEU A 1 216 ? 13.582 14.962 -19.704 1.00 92.12 216 LEU A N 1
ATOM 1729 C CA . LEU A 1 216 ? 12.378 15.544 -20.269 1.00 92.12 216 LEU A CA 1
ATOM 1730 C C . LEU A 1 216 ? 11.257 14.512 -20.150 1.00 92.12 216 LEU A C 1
ATOM 1732 O O . LEU A 1 216 ? 11.283 13.473 -20.811 1.00 92.12 216 LEU A O 1
ATOM 1736 N N . LEU A 1 217 ? 10.285 14.807 -19.291 1.00 90.50 217 LEU A N 1
ATOM 1737 C CA . LEU A 1 217 ? 9.121 13.968 -19.031 1.00 90.50 217 LEU A CA 1
ATOM 1738 C C . LEU A 1 217 ? 7.861 14.685 -19.516 1.00 90.50 217 LEU A C 1
ATOM 1740 O O . LEU A 1 217 ? 7.599 15.817 -19.119 1.00 90.50 217 LEU A O 1
ATOM 1744 N N . THR A 1 218 ? 7.048 14.020 -20.335 1.00 88.56 218 THR A N 1
ATOM 1745 C CA . THR A 1 218 ? 5.688 14.492 -20.632 1.00 88.56 218 THR A CA 1
ATOM 1746 C C . THR A 1 218 ? 4.714 13.763 -19.722 1.00 88.56 218 THR A C 1
ATOM 1748 O O . THR A 1 218 ? 4.571 12.546 -19.812 1.00 88.56 218 THR A O 1
ATOM 1751 N N . PHE A 1 219 ? 4.039 14.497 -18.842 1.00 88.62 219 PHE A N 1
ATOM 1752 C CA . PHE A 1 219 ? 3.149 13.930 -17.839 1.00 88.62 219 PHE A CA 1
ATOM 1753 C C . PHE A 1 219 ? 1.862 14.749 -17.722 1.00 88.62 219 PHE A C 1
ATOM 1755 O O . PHE A 1 219 ? 1.897 15.960 -17.515 1.00 88.62 219 PHE A O 1
ATOM 1762 N N . LYS A 1 220 ? 0.709 14.088 -17.906 1.00 85.38 220 LYS A N 1
ATOM 1763 C CA . LYS A 1 220 ? -0.635 14.708 -17.913 1.00 85.38 220 LYS A CA 1
ATOM 1764 C C . LYS A 1 220 ? -0.747 15.965 -18.800 1.00 85.38 220 LYS A C 1
ATOM 1766 O O . LYS A 1 220 ? -1.452 16.911 -18.467 1.00 85.38 220 LYS A O 1
ATOM 1771 N N . GLY A 1 221 ? -0.059 15.964 -19.944 1.00 84.56 221 GLY A N 1
ATOM 1772 C CA . GLY A 1 221 ? -0.052 17.082 -20.897 1.00 84.56 221 GLY A CA 1
ATOM 1773 C C . GLY A 1 221 ? 0.907 18.226 -20.546 1.00 84.56 221 GLY A C 1
ATOM 1774 O O . GLY A 1 221 ? 1.007 19.181 -21.311 1.00 84.56 221 GLY A O 1
ATOM 1775 N N . THR A 1 222 ? 1.640 18.127 -19.435 1.00 87.19 222 THR A N 1
ATOM 1776 C CA . THR A 1 222 ? 2.703 19.062 -19.053 1.00 87.19 222 THR A CA 1
ATOM 1777 C C . THR A 1 222 ? 4.064 18.453 -19.375 1.00 87.19 222 THR A C 1
ATOM 1779 O O . THR A 1 222 ? 4.339 17.303 -19.035 1.00 87.19 222 THR A O 1
ATOM 1782 N N . ARG A 1 223 ? 4.937 19.225 -20.020 1.00 88.81 223 ARG A N 1
ATOM 1783 C CA . ARG A 1 223 ? 6.343 18.869 -20.232 1.00 88.81 223 ARG A CA 1
ATOM 1784 C C . ARG A 1 223 ? 7.169 19.367 -19.056 1.00 88.81 223 ARG A C 1
ATOM 1786 O O . ARG A 1 223 ? 7.087 20.536 -18.694 1.00 88.81 223 ARG A O 1
ATOM 1793 N N . ILE A 1 224 ? 7.961 18.486 -18.472 1.00 90.69 224 ILE A N 1
ATOM 1794 C CA . ILE A 1 224 ? 8.818 18.760 -17.324 1.00 90.69 224 ILE A CA 1
ATOM 1795 C C . ILE A 1 224 ? 10.250 18.572 -17.797 1.00 90.69 224 ILE A C 1
ATOM 1797 O O . ILE A 1 224 ? 10.633 17.474 -18.193 1.00 90.69 224 ILE A O 1
ATOM 1801 N N . MET A 1 225 ? 11.019 19.651 -17.785 1.00 91.38 225 MET A N 1
ATOM 1802 C CA . MET A 1 225 ? 12.430 19.662 -18.155 1.00 91.38 225 MET A CA 1
ATOM 1803 C C . MET A 1 225 ? 13.259 19.828 -16.891 1.00 91.38 225 MET A C 1
ATOM 1805 O O . MET A 1 225 ? 12.947 20.688 -16.066 1.00 91.38 225 MET A O 1
ATOM 1809 N N . VAL A 1 226 ? 14.312 19.028 -16.745 1.00 90.81 226 VAL A N 1
ATOM 1810 C CA . VAL A 1 226 ? 15.191 19.092 -15.574 1.00 90.81 226 VAL A CA 1
ATOM 1811 C C . VAL A 1 226 ? 16.633 19.278 -16.006 1.00 90.81 226 VAL A C 1
ATOM 1813 O O . VAL A 1 226 ? 17.176 18.477 -16.775 1.00 90.81 226 VAL A O 1
ATOM 1816 N N . ASP A 1 227 ? 17.274 20.313 -15.476 1.00 90.06 227 ASP A N 1
ATOM 1817 C CA . ASP A 1 227 ? 18.716 20.485 -15.557 1.00 90.06 227 ASP A CA 1
ATOM 1818 C C . ASP A 1 227 ? 19.374 19.672 -14.455 1.00 90.06 227 ASP A C 1
ATOM 1820 O O . ASP A 1 227 ? 19.251 19.992 -13.278 1.00 90.06 227 ASP A O 1
ATOM 1824 N N . GLY A 1 228 ? 20.063 18.603 -14.839 1.00 81.12 228 GLY A N 1
ATOM 1825 C CA . GLY A 1 228 ? 20.673 17.670 -13.898 1.00 81.12 228 GLY A CA 1
ATOM 1826 C C . GLY A 1 228 ? 21.971 18.186 -13.280 1.00 81.12 228 GLY A C 1
ATOM 1827 O O . GLY A 1 228 ? 22.374 17.688 -12.232 1.00 81.12 228 GLY A O 1
ATOM 1828 N N . LEU A 1 229 ? 22.623 19.183 -13.891 1.00 84.12 229 LEU A N 1
ATOM 1829 C CA . LEU A 1 229 ? 23.828 19.802 -13.334 1.00 84.12 229 LEU A CA 1
ATOM 1830 C C . LEU A 1 229 ? 23.460 20.817 -12.255 1.00 84.12 229 LEU A C 1
ATOM 1832 O O . LEU A 1 229 ? 24.043 20.807 -11.173 1.00 84.12 229 LEU A O 1
ATOM 1836 N N . ASN A 1 230 ? 22.459 21.651 -12.536 1.00 85.75 230 ASN A N 1
ATOM 1837 C CA . ASN A 1 230 ? 21.999 22.691 -11.614 1.00 85.75 230 ASN A CA 1
ATOM 1838 C C . ASN A 1 230 ? 20.816 22.249 -10.738 1.00 85.75 230 ASN A C 1
ATOM 1840 O O . ASN A 1 230 ? 20.417 22.985 -9.839 1.00 85.75 230 ASN A O 1
ATOM 1844 N N . SER A 1 231 ? 20.271 21.052 -10.980 1.00 88.81 231 SER A N 1
ATOM 1845 C CA . SER A 1 231 ? 19.087 20.491 -10.310 1.00 88.81 231 SER A CA 1
ATOM 1846 C C . SER A 1 231 ? 17.863 21.416 -10.357 1.00 88.81 231 SER A C 1
ATOM 1848 O O . SER A 1 231 ? 17.156 21.570 -9.365 1.00 88.81 231 SER A O 1
ATOM 1850 N N . GLN A 1 232 ? 17.627 22.052 -11.507 1.00 89.31 232 GLN A N 1
ATOM 1851 C CA . GLN A 1 232 ? 16.511 22.982 -11.708 1.00 89.31 232 GLN A CA 1
ATOM 1852 C C . GLN A 1 232 ? 15.428 22.351 -12.574 1.00 89.31 232 GLN A C 1
ATOM 1854 O O . GLN A 1 232 ? 15.731 21.799 -13.632 1.00 89.31 232 GLN A O 1
ATOM 1859 N N . ALA A 1 233 ? 14.168 22.481 -12.164 1.00 90.00 233 ALA A N 1
ATOM 1860 C CA . ALA A 1 233 ? 13.030 21.968 -12.916 1.00 90.00 233 ALA A CA 1
ATOM 1861 C C . ALA A 1 233 ? 12.235 23.103 -13.573 1.00 90.00 233 ALA A C 1
ATOM 1863 O O . ALA A 1 233 ? 12.076 24.193 -13.018 1.00 90.00 233 ALA A O 1
ATOM 1864 N N . ARG A 1 234 ? 11.711 22.856 -14.773 1.00 90.56 234 ARG A N 1
ATOM 1865 C CA . ARG A 1 234 ? 10.849 23.784 -15.514 1.00 90.56 234 ARG A CA 1
ATOM 1866 C C . ARG A 1 234 ? 9.657 23.034 -16.070 1.00 90.56 234 ARG A C 1
ATOM 1868 O O . ARG A 1 234 ? 9.807 21.953 -16.632 1.00 90.56 234 ARG A O 1
ATOM 1875 N N . PHE A 1 235 ? 8.484 23.628 -15.916 1.00 87.75 235 PHE A N 1
ATOM 1876 C CA . PHE A 1 235 ? 7.215 23.041 -16.327 1.00 87.75 235 PHE A CA 1
ATOM 1877 C C . PHE A 1 235 ? 6.688 23.831 -17.520 1.00 87.75 235 PHE A C 1
ATOM 1879 O O . PHE A 1 235 ? 6.756 25.057 -17.530 1.00 87.75 235 PHE A O 1
ATOM 1886 N N . SER A 1 236 ? 6.196 23.140 -18.539 1.00 83.38 236 SER A N 1
ATOM 1887 C CA . SER A 1 236 ? 5.670 23.739 -19.760 1.00 83.38 236 SER A CA 1
ATOM 1888 C C . SER A 1 236 ? 4.319 23.127 -20.095 1.00 83.38 236 SER A C 1
ATOM 1890 O O . SER A 1 236 ? 4.211 21.919 -20.307 1.00 83.38 236 SER A O 1
ATOM 1892 N N . ASP A 1 237 ? 3.290 23.966 -20.148 1.00 77.38 237 ASP A N 1
ATOM 1893 C CA . ASP A 1 237 ? 1.940 23.607 -20.575 1.00 77.38 237 ASP A CA 1
ATOM 1894 C C . ASP A 1 237 ? 1.526 24.431 -21.814 1.00 77.38 237 ASP A C 1
ATOM 1896 O O . ASP A 1 237 ? 2.340 25.125 -22.429 1.00 77.38 237 ASP A O 1
ATOM 1900 N N . ILE A 1 238 ? 0.247 24.360 -22.201 1.00 65.38 238 ILE A N 1
ATOM 1901 C CA . ILE A 1 238 ? -0.305 25.144 -23.322 1.00 65.38 238 ILE A CA 1
ATOM 1902 C C . ILE A 1 238 ? -0.221 26.668 -23.121 1.00 65.38 238 ILE A C 1
ATOM 1904 O O . ILE A 1 238 ? -0.368 27.412 -24.088 1.00 65.38 238 ILE A O 1
ATOM 1908 N N . LYS A 1 239 ? -0.027 27.152 -21.886 1.00 63.41 239 LYS A N 1
ATOM 1909 C CA . LYS A 1 239 ? 0.109 28.579 -21.557 1.00 63.41 239 LYS A CA 1
ATOM 1910 C C . LYS A 1 239 ? 1.560 29.054 -21.644 1.00 63.41 239 LYS A C 1
ATOM 1912 O O . LYS A 1 239 ? 1.806 30.248 -21.484 1.00 63.41 239 LYS A O 1
ATOM 1917 N N . GLY A 1 240 ? 2.496 28.148 -21.922 1.00 69.94 240 GLY A N 1
ATOM 1918 C CA . GLY A 1 240 ? 3.915 28.431 -22.065 1.00 69.94 240 GLY A CA 1
ATOM 1919 C C . GLY A 1 240 ? 4.751 27.753 -20.985 1.00 69.94 240 GLY A C 1
ATOM 1920 O O . GLY A 1 240 ? 4.328 26.813 -20.315 1.00 69.94 240 GLY A O 1
ATOM 1921 N N . ILE A 1 241 ? 5.989 28.211 -20.853 1.00 72.31 241 ILE A N 1
ATOM 1922 C CA . ILE A 1 241 ? 6.944 27.694 -19.877 1.00 72.31 241 ILE A CA 1
ATOM 1923 C C . ILE A 1 241 ? 6.781 28.486 -18.578 1.00 72.31 241 ILE A C 1
ATOM 1925 O O . ILE A 1 241 ? 6.986 29.697 -18.546 1.00 72.31 241 ILE A O 1
ATOM 1929 N N . THR A 1 242 ? 6.430 27.805 -17.495 1.00 70.06 242 THR A N 1
ATOM 1930 C CA . THR A 1 242 ? 6.448 28.370 -16.144 1.00 70.06 242 THR A CA 1
ATOM 1931 C C . THR A 1 242 ? 7.842 28.251 -15.528 1.00 70.06 242 THR A C 1
ATOM 1933 O O . THR A 1 242 ? 8.529 27.237 -15.696 1.00 70.06 242 THR A O 1
ATOM 1936 N N . ALA A 1 243 ? 8.254 29.288 -14.792 1.00 68.38 243 ALA A N 1
ATOM 1937 C CA . ALA A 1 243 ? 9.464 29.254 -13.976 1.00 68.38 243 ALA A CA 1
ATOM 1938 C C . ALA A 1 243 ? 9.413 28.094 -12.965 1.00 68.38 243 ALA A C 1
ATOM 1940 O O . ALA A 1 243 ? 8.335 27.675 -12.544 1.00 68.38 243 ALA A O 1
ATOM 1941 N N . GLY A 1 244 ? 10.585 27.575 -12.586 1.00 70.62 244 GLY A N 1
ATOM 1942 C CA . GLY A 1 244 ? 10.688 26.529 -11.571 1.00 70.62 244 GLY A CA 1
ATOM 1943 C C . GLY A 1 244 ? 10.194 27.001 -10.209 1.00 70.62 244 GLY A C 1
ATOM 1944 O O . GLY A 1 244 ? 10.111 28.200 -9.927 1.00 70.62 244 GLY A O 1
ATOM 1945 N N . PHE A 1 245 ? 9.877 26.046 -9.342 1.00 81.81 245 PHE A N 1
ATOM 1946 C CA . PHE A 1 245 ? 9.465 26.339 -7.976 1.00 81.81 245 PHE A CA 1
ATOM 1947 C C . PHE A 1 245 ? 10.717 26.520 -7.122 1.00 81.81 245 PHE A C 1
ATOM 1949 O O . PHE A 1 245 ? 11.435 25.559 -6.867 1.00 81.81 245 PHE A O 1
ATOM 1956 N N . SER A 1 246 ? 10.986 27.746 -6.667 1.00 83.19 246 SER A N 1
ATOM 1957 C CA . SER A 1 246 ? 12.239 28.096 -5.975 1.00 83.19 246 SER A CA 1
ATOM 1958 C C . SER A 1 246 ? 12.565 27.190 -4.781 1.00 83.19 246 SER A C 1
ATOM 1960 O O . SER A 1 246 ? 13.729 26.853 -4.557 1.00 83.19 246 SER A O 1
ATOM 1962 N N . HIS A 1 247 ? 11.542 26.770 -4.031 1.00 86.44 247 HIS A N 1
ATOM 1963 C CA . HIS A 1 247 ? 11.698 25.838 -2.919 1.00 86.44 247 HIS A CA 1
ATOM 1964 C C . HIS A 1 247 ? 12.115 24.436 -3.388 1.00 86.44 247 HIS A C 1
ATOM 1966 O O . HIS A 1 247 ? 13.051 23.865 -2.832 1.00 86.44 247 HIS A O 1
ATOM 1972 N N . LEU A 1 248 ? 11.483 23.916 -4.445 1.00 88.88 248 LEU A N 1
ATOM 1973 C CA . LEU A 1 248 ? 11.824 22.623 -5.037 1.00 88.88 248 LEU A CA 1
ATOM 1974 C C . LEU A 1 248 ? 13.222 22.645 -5.665 1.00 88.88 248 LEU A C 1
ATOM 1976 O O . LEU A 1 248 ? 14.019 21.759 -5.379 1.00 88.88 248 LEU A O 1
ATOM 1980 N N . ASP A 1 249 ? 13.552 23.675 -6.447 1.00 90.12 249 ASP A N 1
ATOM 1981 C CA . ASP A 1 249 ? 14.870 23.823 -7.081 1.00 90.12 249 ASP A CA 1
ATOM 1982 C C . ASP A 1 249 ? 15.987 23.855 -6.021 1.00 90.12 249 ASP A C 1
ATOM 1984 O O . ASP A 1 249 ? 16.988 23.146 -6.130 1.00 90.12 249 ASP A O 1
ATOM 1988 N N . SER A 1 250 ? 15.793 24.617 -4.936 1.00 89.69 250 SER A N 1
ATOM 1989 C CA . SER A 1 250 ? 16.754 24.672 -3.821 1.00 89.69 250 SER A CA 1
ATOM 1990 C C . SER A 1 250 ? 16.941 23.301 -3.165 1.00 89.69 250 SER A C 1
ATOM 1992 O O . SER A 1 250 ? 18.056 22.909 -2.807 1.00 89.69 250 SER A O 1
ATOM 1994 N N . LEU A 1 251 ? 15.847 22.554 -3.020 1.00 89.25 251 LEU A N 1
ATOM 1995 C CA . LEU A 1 251 ? 15.851 21.234 -2.412 1.00 89.25 251 LEU A CA 1
ATOM 1996 C C . LEU A 1 251 ? 16.567 20.204 -3.286 1.00 89.25 251 LEU A C 1
ATOM 1998 O O . LEU A 1 251 ? 17.470 19.514 -2.803 1.00 89.25 251 LEU A O 1
ATOM 2002 N N . LEU A 1 252 ? 16.202 20.134 -4.567 1.00 92.31 252 LEU A N 1
ATOM 2003 C CA . LEU A 1 252 ? 16.810 19.248 -5.554 1.00 92.31 252 LEU A CA 1
ATOM 2004 C C . LEU A 1 252 ? 18.309 19.536 -5.693 1.00 92.31 252 LEU A C 1
ATOM 2006 O O . LEU A 1 252 ? 19.102 18.596 -5.707 1.00 92.31 252 LEU A O 1
ATOM 2010 N N . ALA A 1 253 ? 18.716 20.809 -5.690 1.00 91.94 253 ALA A N 1
ATOM 2011 C CA . ALA A 1 253 ? 20.127 21.195 -5.698 1.00 91.94 253 ALA A CA 1
ATOM 2012 C C . ALA A 1 253 ? 20.867 20.729 -4.439 1.00 91.94 253 ALA A C 1
ATOM 2014 O O . ALA A 1 253 ? 21.929 20.110 -4.534 1.00 91.94 253 ALA A O 1
ATOM 2015 N N . SER A 1 254 ? 20.293 20.952 -3.251 1.00 91.75 254 SER A N 1
ATOM 2016 C CA . SER A 1 254 ? 20.920 20.545 -1.985 1.00 91.75 254 SER A CA 1
ATOM 2017 C C . SER A 1 254 ? 21.100 19.024 -1.863 1.00 91.75 254 SER A C 1
ATOM 2019 O O . SER A 1 254 ? 22.085 18.554 -1.285 1.00 91.75 254 SER A O 1
ATOM 2021 N N . ARG A 1 255 ? 20.177 18.246 -2.446 1.00 92.06 255 ARG A N 1
ATOM 2022 C CA . ARG A 1 255 ? 20.167 16.775 -2.390 1.00 92.06 255 ARG A CA 1
ATOM 2023 C C . ARG A 1 255 ? 20.725 16.088 -3.626 1.00 92.06 255 ARG A C 1
ATOM 2025 O O . ARG A 1 255 ? 20.876 14.866 -3.599 1.00 92.06 255 ARG A O 1
ATOM 2032 N N . GLN A 1 256 ? 21.096 16.869 -4.639 1.00 94.06 256 GLN A N 1
ATOM 2033 C CA . GLN A 1 256 ? 21.612 16.429 -5.931 1.00 94.06 256 GLN A CA 1
ATOM 2034 C C . GLN A 1 256 ? 20.604 15.533 -6.652 1.00 94.06 256 GLN A C 1
ATOM 2036 O O . GLN A 1 256 ? 20.594 14.316 -6.457 1.00 94.06 256 GLN A O 1
ATOM 2041 N N . TYR A 1 257 ? 19.757 16.147 -7.474 1.00 95.00 257 TYR A N 1
ATOM 2042 C CA . TYR A 1 257 ? 18.812 15.446 -8.341 1.00 95.00 257 TYR A CA 1
ATOM 2043 C C . TYR A 1 257 ? 19.483 14.294 -9.112 1.00 95.00 257 TYR A C 1
ATOM 2045 O O . TYR A 1 257 ? 20.637 14.404 -9.541 1.00 95.00 257 TYR A O 1
ATOM 2053 N N . SER A 1 258 ? 18.762 13.185 -9.285 1.00 93.81 258 SER A N 1
ATOM 2054 C CA . SER A 1 258 ? 19.225 12.055 -10.097 1.00 93.81 258 SER A CA 1
ATOM 2055 C C . SER A 1 258 ? 18.231 11.595 -11.157 1.00 93.81 258 SER A C 1
ATOM 2057 O O . SER A 1 258 ? 18.672 11.244 -12.247 1.00 93.81 258 SER A O 1
ATOM 2059 N N . CYS A 1 259 ? 16.932 11.566 -10.858 1.00 93.50 259 CYS A N 1
ATOM 2060 C CA . CYS A 1 259 ? 15.909 11.081 -11.787 1.00 93.50 259 CYS A CA 1
ATOM 2061 C C . CYS A 1 259 ? 14.503 11.554 -11.391 1.00 93.50 259 CYS A C 1
ATOM 2063 O O . CYS A 1 259 ? 14.268 11.962 -10.251 1.00 93.50 259 CYS A O 1
ATOM 2065 N N . ILE A 1 260 ? 13.557 11.469 -12.328 1.00 95.38 260 ILE A N 1
ATO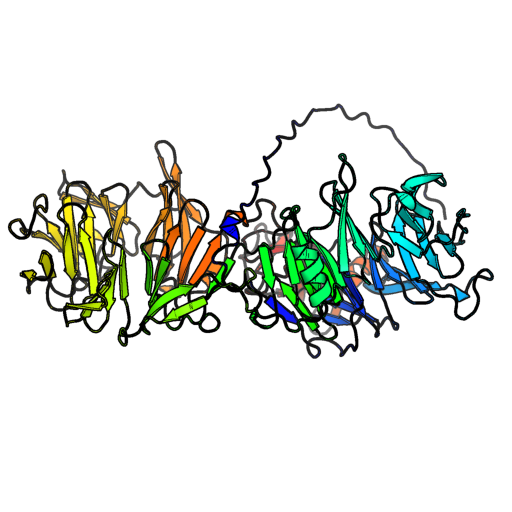M 2066 C CA . ILE A 1 260 ? 12.146 11.819 -12.133 1.00 95.38 260 ILE A CA 1
ATOM 2067 C C . ILE A 1 260 ? 11.238 10.767 -12.773 1.00 95.38 260 ILE A C 1
ATOM 2069 O O . ILE A 1 260 ? 11.546 10.243 -13.844 1.00 95.38 260 ILE A O 1
ATOM 2073 N N . ILE A 1 261 ? 10.093 10.495 -12.146 1.00 94.00 261 ILE A N 1
ATOM 2074 C CA . ILE A 1 261 ? 9.007 9.708 -12.737 1.00 94.00 261 ILE A CA 1
ATOM 2075 C C . ILE A 1 261 ? 7.634 10.261 -12.330 1.00 94.00 261 ILE A C 1
ATOM 2077 O O . ILE A 1 261 ? 7.473 10.844 -11.257 1.00 94.00 261 ILE A O 1
ATOM 2081 N N . GLY A 1 262 ? 6.635 10.091 -13.196 1.00 92.44 262 GLY A N 1
ATOM 2082 C CA . GLY A 1 262 ? 5.238 10.385 -12.879 1.00 92.44 262 GLY A CA 1
ATOM 2083 C C . GLY A 1 262 ? 4.550 9.199 -12.207 1.00 92.44 262 GLY A C 1
ATOM 2084 O O . GLY A 1 262 ? 4.770 8.056 -12.595 1.00 92.44 262 GLY A O 1
ATOM 2085 N N . LEU A 1 263 ? 3.706 9.478 -11.218 1.00 89.50 263 LEU A N 1
ATOM 2086 C CA . LEU A 1 263 ? 2.925 8.482 -10.482 1.00 89.50 263 LEU A CA 1
ATOM 2087 C C . LEU A 1 263 ? 1.476 8.463 -10.983 1.00 89.50 263 LEU A C 1
ATOM 2089 O O . LEU A 1 263 ? 0.936 9.510 -11.342 1.00 89.50 263 LEU A O 1
ATOM 2093 N N . SER A 1 264 ? 0.793 7.318 -10.944 1.00 82.12 264 SER A N 1
ATOM 2094 C CA . SER A 1 264 ? -0.596 7.189 -11.429 1.00 82.12 264 SER A CA 1
ATOM 2095 C C . SER A 1 264 ? -1.578 8.178 -10.778 1.00 82.12 264 SER A C 1
ATOM 2097 O O . SER A 1 264 ? -2.456 8.740 -11.441 1.00 82.12 264 SER A O 1
ATOM 2099 N N . THR A 1 265 ? -1.348 8.515 -9.507 1.00 78.38 265 THR A N 1
ATOM 2100 C CA . THR A 1 265 ? -2.104 9.528 -8.746 1.00 78.38 265 THR A CA 1
ATOM 2101 C C . THR A 1 265 ? -2.042 10.941 -9.326 1.00 78.38 265 THR A C 1
ATOM 2103 O O . THR A 1 265 ? -2.876 11.783 -8.998 1.00 78.38 265 THR A O 1
ATOM 2106 N N . GLY A 1 266 ? -1.094 11.240 -10.218 1.00 85.94 266 GLY A N 1
ATOM 2107 C CA . GLY A 1 266 ? -0.856 12.598 -10.714 1.00 85.94 266 GLY A CA 1
ATOM 2108 C C . GLY A 1 266 ? 0.219 13.380 -9.980 1.00 85.94 266 GLY A C 1
ATOM 2109 O O . GLY A 1 266 ? 0.352 14.570 -10.246 1.00 85.94 266 GLY A O 1
ATOM 2110 N N . HIS A 1 267 ? 0.961 12.726 -9.094 1.00 89.94 267 HIS A N 1
ATOM 2111 C CA . HIS A 1 267 ? 2.129 13.291 -8.431 1.00 89.94 267 HIS A CA 1
ATOM 2112 C C . HIS A 1 267 ? 3.411 12.943 -9.198 1.00 89.94 267 HIS A C 1
ATOM 2114 O O . HIS A 1 267 ? 3.412 12.087 -10.086 1.00 89.94 267 HIS A O 1
ATOM 2120 N N . LEU A 1 268 ? 4.508 13.600 -8.839 1.00 93.38 268 LEU A N 1
ATOM 2121 C CA . LEU A 1 268 ? 5.846 13.344 -9.364 1.00 93.38 268 LEU A CA 1
ATOM 2122 C C . LEU A 1 268 ? 6.728 12.799 -8.248 1.00 93.38 268 LEU A C 1
ATOM 2124 O O . LEU A 1 268 ? 6.719 13.340 -7.145 1.00 93.38 268 LEU A O 1
ATOM 2128 N N . ALA A 1 269 ? 7.505 11.762 -8.544 1.00 95.25 269 ALA A N 1
ATOM 2129 C CA . ALA A 1 269 ? 8.551 11.258 -7.667 1.00 95.25 269 ALA A CA 1
ATOM 2130 C C . ALA A 1 269 ? 9.922 11.674 -8.208 1.00 95.25 269 ALA A C 1
ATOM 2132 O O . ALA A 1 269 ? 10.249 11.442 -9.372 1.00 95.25 269 ALA A O 1
ATOM 2133 N N . TRP A 1 270 ? 10.723 12.276 -7.337 1.00 95.88 270 TRP A N 1
ATOM 2134 C CA . TRP A 1 270 ? 12.045 12.813 -7.623 1.00 95.88 270 TRP A CA 1
ATOM 2135 C C . TRP A 1 270 ? 13.079 12.019 -6.836 1.00 95.88 270 TRP A C 1
ATOM 2137 O O . TRP A 1 270 ? 13.091 12.041 -5.604 1.00 95.88 270 TRP A O 1
ATOM 2147 N N . GLY A 1 271 ? 13.954 11.320 -7.547 1.00 95.81 271 GLY A N 1
ATOM 2148 C CA . GLY A 1 271 ? 15.112 10.658 -6.970 1.00 95.81 271 GLY A CA 1
ATOM 2149 C C . GLY A 1 271 ? 16.242 11.653 -6.739 1.00 95.81 271 GLY A C 1
ATOM 2150 O O . GLY A 1 271 ? 16.495 12.547 -7.553 1.00 95.81 271 GLY A O 1
ATOM 2151 N N . THR A 1 272 ? 16.941 11.489 -5.620 1.00 95.56 272 THR A N 1
ATOM 2152 C CA . THR A 1 272 ? 18.109 12.302 -5.271 1.00 95.56 272 THR A CA 1
ATOM 2153 C C . THR A 1 272 ? 19.293 11.424 -4.876 1.00 95.56 272 THR A C 1
ATOM 2155 O O . THR A 1 272 ? 19.131 10.255 -4.531 1.00 95.56 272 THR A O 1
ATOM 2158 N N . ARG A 1 273 ? 20.514 11.966 -4.899 1.00 94.06 273 ARG A N 1
ATOM 2159 C CA . ARG A 1 273 ? 21.718 11.222 -4.485 1.00 94.06 273 ARG A CA 1
ATOM 2160 C C . ARG A 1 273 ? 21.957 11.252 -2.976 1.00 94.06 273 ARG A C 1
ATOM 2162 O O . ARG A 1 273 ? 22.724 10.427 -2.481 1.00 94.06 273 ARG A O 1
ATOM 2169 N N . LYS A 1 274 ? 21.367 12.213 -2.253 1.00 92.38 274 LYS A N 1
ATOM 2170 C CA . LYS A 1 274 ? 21.643 12.448 -0.822 1.00 92.38 274 LYS A CA 1
ATOM 2171 C C . LYS A 1 274 ? 20.418 12.476 0.091 1.00 92.38 274 LYS A C 1
ATOM 2173 O O . LYS A 1 274 ? 20.600 12.555 1.303 1.00 92.38 274 LYS A O 1
ATOM 2178 N N . GLY A 1 275 ? 19.199 12.397 -0.431 1.00 90.88 275 GLY A N 1
ATOM 2179 C CA . GLY A 1 275 ? 17.990 12.456 0.392 1.00 90.88 275 GLY A CA 1
ATOM 2180 C C . GLY A 1 275 ? 16.829 11.675 -0.195 1.00 90.88 275 GLY A C 1
ATOM 2181 O O . GLY A 1 275 ? 15.733 12.201 -0.269 1.00 90.88 275 GLY A O 1
ATOM 2182 N N . GLY A 1 276 ? 17.079 10.458 -0.680 1.00 94.50 276 GLY A N 1
ATOM 2183 C CA . GLY A 1 276 ? 16.016 9.520 -1.029 1.00 94.50 276 GLY A CA 1
ATOM 2184 C C . GLY A 1 276 ? 15.069 10.047 -2.107 1.00 94.50 276 GLY A C 1
ATOM 2185 O O . GLY A 1 276 ? 15.512 10.644 -3.097 1.00 94.50 276 GLY A O 1
ATOM 2186 N N . VAL A 1 277 ? 13.775 9.792 -1.907 1.00 94.88 277 VAL A N 1
ATOM 2187 C CA . VAL A 1 277 ? 12.696 10.123 -2.842 1.00 94.88 277 VAL A CA 1
ATOM 2188 C C . VAL A 1 277 ? 11.850 11.263 -2.285 1.00 94.88 277 VAL A C 1
ATOM 2190 O O . VAL A 1 277 ? 11.349 11.194 -1.163 1.00 94.88 277 VAL A O 1
ATOM 2193 N N . ILE A 1 278 ? 11.651 12.302 -3.090 1.00 93.56 278 ILE A N 1
ATOM 2194 C CA . ILE A 1 278 ? 10.745 13.416 -2.793 1.00 93.56 278 ILE A CA 1
ATOM 2195 C C . ILE A 1 278 ? 9.526 13.273 -3.697 1.00 93.56 278 ILE A C 1
ATOM 2197 O O . ILE A 1 278 ? 9.677 13.069 -4.896 1.00 93.56 278 ILE A O 1
ATOM 2201 N N . ILE A 1 279 ? 8.324 13.390 -3.146 1.00 91.81 279 ILE A N 1
ATOM 2202 C CA . ILE A 1 279 ? 7.071 13.321 -3.898 1.00 91.81 279 ILE A CA 1
ATOM 2203 C C . ILE A 1 279 ? 6.429 14.701 -3.891 1.00 91.81 279 ILE A C 1
ATOM 2205 O O . ILE A 1 279 ? 6.272 15.302 -2.826 1.00 91.81 279 ILE A O 1
ATOM 2209 N N . THR A 1 280 ? 6.055 15.202 -5.067 1.00 91.44 280 THR A N 1
ATOM 2210 C CA . THR A 1 280 ? 5.434 16.521 -5.228 1.00 91.44 280 THR A CA 1
ATOM 2211 C C . THR A 1 280 ? 4.138 16.460 -6.019 1.00 91.44 280 THR A C 1
ATOM 2213 O O . THR A 1 280 ? 3.930 15.567 -6.841 1.00 91.44 280 THR A O 1
ATOM 2216 N N . ASP A 1 281 ? 3.282 17.455 -5.826 1.00 88.94 281 ASP A N 1
ATOM 2217 C CA . ASP A 1 281 ? 2.212 17.752 -6.774 1.00 88.94 281 ASP A CA 1
ATOM 2218 C C . ASP A 1 281 ? 2.748 18.477 -8.030 1.00 88.94 281 ASP A C 1
ATOM 2220 O O . ASP A 1 281 ? 3.936 18.803 -8.143 1.00 88.94 281 ASP A O 1
ATOM 2224 N N . MET A 1 282 ? 1.855 18.732 -8.993 1.00 87.38 282 MET A N 1
ATOM 2225 C CA . MET A 1 282 ? 2.169 19.450 -10.241 1.00 87.38 282 MET A CA 1
ATOM 2226 C C . MET A 1 282 ? 2.423 20.957 -10.046 1.00 87.38 282 MET A C 1
ATOM 2228 O O . MET A 1 282 ? 2.817 21.635 -10.991 1.00 87.38 282 MET A O 1
ATOM 2232 N N . SER A 1 283 ? 2.195 21.487 -8.842 1.00 86.56 283 SER A N 1
ATOM 2233 C CA . SER A 1 283 ? 2.515 22.862 -8.441 1.00 86.56 283 SER A CA 1
ATOM 2234 C C . SER A 1 283 ? 3.818 22.968 -7.634 1.00 86.56 283 SER A C 1
ATOM 2236 O O . SER A 1 283 ? 4.107 24.021 -7.070 1.00 86.56 283 SER A O 1
ATOM 2238 N N . GLY A 1 284 ? 4.604 21.886 -7.567 1.00 85.38 284 GLY A N 1
ATOM 2239 C CA . GLY A 1 284 ? 5.870 21.836 -6.835 1.00 85.38 284 GLY A CA 1
ATOM 2240 C C . GLY A 1 284 ? 5.721 21.774 -5.314 1.00 85.38 284 GLY A C 1
ATOM 2241 O O . GLY A 1 284 ? 6.725 21.876 -4.607 1.00 85.38 284 GLY A O 1
ATOM 2242 N N . GLY A 1 285 ? 4.499 21.603 -4.801 1.00 88.44 285 GLY A N 1
ATOM 2243 C CA . GLY A 1 285 ? 4.242 21.371 -3.386 1.00 88.44 285 GLY A CA 1
ATOM 2244 C C . GLY A 1 285 ? 4.785 20.009 -2.970 1.00 88.44 285 GLY A C 1
ATOM 2245 O O . GLY A 1 285 ? 4.505 19.005 -3.623 1.00 88.44 285 GLY A O 1
ATOM 2246 N N . ILE A 1 286 ? 5.584 19.965 -1.901 1.00 88.12 286 ILE A N 1
ATOM 2247 C CA . ILE A 1 286 ? 6.147 18.715 -1.375 1.00 88.12 286 ILE A CA 1
ATOM 2248 C C . ILE A 1 286 ? 5.067 18.000 -0.573 1.00 88.12 286 ILE A C 1
ATOM 2250 O O . ILE A 1 286 ? 4.565 18.527 0.416 1.00 88.12 286 ILE A O 1
ATOM 2254 N N . ILE A 1 287 ? 4.742 16.789 -1.005 1.00 85.88 287 ILE A N 1
ATOM 2255 C CA . ILE A 1 287 ? 3.686 15.957 -0.437 1.00 85.88 287 ILE A CA 1
ATOM 2256 C C . ILE A 1 287 ? 4.258 14.968 0.574 1.00 85.88 287 ILE A C 1
ATOM 2258 O O . ILE A 1 287 ? 3.689 14.764 1.643 1.00 85.88 287 ILE A O 1
ATOM 2262 N N . LYS A 1 288 ? 5.392 14.349 0.240 1.00 86.12 288 LYS A N 1
ATOM 2263 C CA . LYS A 1 288 ? 6.046 13.352 1.085 1.00 86.12 288 LYS A CA 1
ATOM 2264 C C . LYS A 1 288 ? 7.531 13.300 0.770 1.00 86.12 288 LYS A C 1
ATOM 2266 O O . LYS A 1 288 ? 7.936 13.442 -0.382 1.00 86.12 288 LYS A O 1
ATOM 2271 N N . HIS A 1 289 ? 8.334 13.039 1.786 1.00 89.62 289 HIS A N 1
ATOM 2272 C CA . HIS A 1 289 ? 9.717 12.621 1.627 1.00 89.62 289 HIS A CA 1
ATOM 2273 C C . HIS A 1 289 ? 9.903 11.231 2.224 1.00 89.62 289 HIS A C 1
ATOM 2275 O O . HIS A 1 289 ? 9.401 10.945 3.310 1.00 89.62 289 HIS A O 1
ATOM 2281 N N . ILE A 1 290 ? 10.580 10.369 1.470 1.00 90.25 290 ILE A N 1
ATOM 2282 C CA . ILE A 1 290 ? 10.881 8.996 1.855 1.00 90.25 290 ILE A CA 1
ATOM 2283 C C . ILE A 1 290 ? 12.397 8.837 1.836 1.00 90.25 290 ILE A C 1
ATOM 2285 O O . ILE A 1 290 ? 13.050 9.001 0.802 1.00 90.25 290 ILE A O 1
ATOM 2289 N N . SER A 1 291 ? 12.945 8.508 2.997 1.00 90.25 291 SER A N 1
ATOM 2290 C CA . SER A 1 291 ? 14.373 8.402 3.265 1.00 90.25 291 SER A CA 1
ATOM 2291 C C . SER A 1 291 ? 14.709 7.078 3.953 1.00 90.25 291 SER A C 1
ATOM 2293 O O . SER A 1 291 ? 13.851 6.233 4.213 1.00 90.25 291 SER A O 1
ATOM 2295 N N . ASN A 1 292 ? 15.981 6.890 4.284 1.00 89.06 292 ASN A N 1
ATOM 2296 C CA . ASN A 1 292 ? 16.448 5.774 5.096 1.00 89.06 292 ASN A CA 1
ATOM 2297 C C . ASN A 1 292 ? 15.801 5.719 6.489 1.00 89.06 292 ASN A C 1
ATOM 2299 O O . ASN A 1 292 ? 15.649 4.632 7.038 1.00 89.06 292 ASN A O 1
ATOM 2303 N N . ASN A 1 293 ? 15.380 6.862 7.039 1.00 83.62 293 ASN A N 1
ATOM 2304 C CA . ASN A 1 293 ? 14.641 6.906 8.304 1.00 83.62 293 ASN A CA 1
ATOM 2305 C C . ASN A 1 293 ? 13.231 6.311 8.172 1.00 83.62 293 ASN A C 1
ATOM 2307 O O . ASN A 1 293 ? 12.655 5.880 9.164 1.00 83.62 293 ASN A O 1
ATOM 2311 N N . ASP A 1 294 ? 12.693 6.264 6.951 1.00 84.00 294 ASP A N 1
ATOM 2312 C CA . ASP A 1 294 ? 11.374 5.709 6.643 1.00 84.00 294 ASP A CA 1
ATOM 2313 C C . ASP A 1 294 ? 11.447 4.228 6.225 1.00 84.00 294 ASP A C 1
ATOM 2315 O O . ASP A 1 294 ? 10.415 3.584 6.040 1.00 84.00 294 ASP A O 1
ATOM 2319 N N . GLY A 1 295 ? 12.657 3.669 6.096 1.00 86.00 295 GLY A N 1
ATOM 2320 C CA . GLY A 1 295 ? 12.896 2.267 5.737 1.00 86.00 295 GLY A CA 1
ATOM 2321 C C . GLY A 1 295 ? 13.594 2.047 4.393 1.00 86.00 295 GLY A C 1
ATOM 2322 O O . GLY A 1 295 ? 13.834 0.897 4.026 1.00 86.00 295 GLY A O 1
ATOM 2323 N N . LEU A 1 296 ? 13.960 3.104 3.652 1.00 90.31 296 LEU A N 1
ATOM 2324 C CA . LEU A 1 296 ? 14.799 2.930 2.461 1.00 90.31 296 LEU A CA 1
ATOM 2325 C C . LEU A 1 296 ? 16.180 2.386 2.826 1.00 90.31 296 LEU A C 1
ATOM 2327 O O . LEU A 1 296 ? 16.809 2.791 3.801 1.00 90.31 296 LEU A O 1
ATOM 2331 N N . SER A 1 297 ? 16.711 1.526 1.965 1.00 89.62 297 SER A N 1
ATOM 2332 C CA . SER A 1 297 ? 18.043 0.953 2.170 1.00 89.62 297 SER A CA 1
ATOM 2333 C C . SER A 1 297 ? 19.187 1.949 1.961 1.00 89.62 297 SER A C 1
ATOM 2335 O O . SER A 1 297 ? 20.263 1.796 2.538 1.00 89.62 297 SER A O 1
ATOM 2337 N N . SER A 1 298 ? 18.967 2.985 1.147 1.00 91.81 298 SER A N 1
ATOM 2338 C CA . SER A 1 298 ? 19.925 4.062 0.903 1.00 91.81 298 SER A CA 1
ATOM 2339 C C . SER A 1 298 ? 19.222 5.337 0.438 1.00 91.81 298 SER A C 1
ATOM 2341 O O . SER A 1 298 ? 18.230 5.291 -0.281 1.00 91.81 298 SER A O 1
ATOM 2343 N N . ASN A 1 299 ? 19.783 6.498 0.781 1.00 93.44 299 ASN A N 1
ATOM 2344 C CA . ASN A 1 299 ? 19.320 7.789 0.261 1.00 93.44 299 ASN A CA 1
ATOM 2345 C C . ASN A 1 299 ? 19.888 8.122 -1.127 1.00 93.44 299 ASN A C 1
ATOM 2347 O O . ASN A 1 299 ? 19.540 9.164 -1.677 1.00 93.44 299 ASN A O 1
ATOM 2351 N N . HIS A 1 300 ? 20.768 7.279 -1.679 1.00 95.06 300 HIS A N 1
ATOM 2352 C CA . HIS A 1 300 ? 21.276 7.430 -3.039 1.00 95.06 300 HIS A CA 1
ATOM 2353 C C . HIS A 1 300 ? 20.348 6.696 -4.002 1.00 95.06 300 HIS A C 1
ATOM 2355 O O . HIS A 1 300 ? 20.351 5.466 -4.052 1.00 95.06 300 HIS A O 1
ATOM 2361 N N . ILE A 1 301 ? 19.569 7.460 -4.764 1.00 94.69 301 ILE A N 1
ATOM 2362 C CA . ILE A 1 301 ? 18.658 6.942 -5.782 1.00 94.69 301 ILE A CA 1
ATOM 2363 C C . ILE A 1 301 ? 19.327 7.032 -7.151 1.00 94.69 301 ILE A C 1
ATOM 2365 O O . ILE A 1 301 ? 19.775 8.106 -7.560 1.00 94.69 301 ILE A O 1
ATOM 2369 N N . VAL A 1 302 ? 19.401 5.901 -7.847 1.00 91.31 302 VAL A N 1
ATOM 2370 C CA . VAL A 1 302 ? 19.956 5.791 -9.202 1.00 91.31 302 VAL A CA 1
ATOM 2371 C C . VAL A 1 302 ? 18.852 5.898 -10.247 1.00 91.31 302 VAL A C 1
ATOM 2373 O O . VAL A 1 302 ? 19.002 6.620 -11.227 1.00 91.31 302 VAL A O 1
ATOM 2376 N N . SER A 1 303 ? 17.741 5.197 -10.028 1.00 91.00 303 SER A N 1
ATOM 2377 C CA . SER A 1 303 ? 16.616 5.140 -10.957 1.00 91.00 303 SER A CA 1
ATOM 2378 C C . SER A 1 303 ? 15.309 4.889 -10.206 1.00 91.00 303 SER A C 1
ATOM 2380 O O . SER A 1 303 ? 15.314 4.332 -9.104 1.00 91.00 303 SER A O 1
ATOM 2382 N N . LEU A 1 304 ? 14.203 5.304 -10.818 1.00 94.38 304 LEU A N 1
ATOM 2383 C CA . LEU A 1 304 ? 12.842 5.095 -10.341 1.00 94.38 304 LEU A CA 1
ATOM 2384 C C . LEU A 1 304 ? 12.010 4.444 -11.445 1.00 94.38 304 LEU A C 1
ATOM 2386 O O . LEU A 1 304 ? 12.161 4.783 -12.620 1.00 94.38 304 LEU A O 1
ATOM 2390 N N . PHE A 1 305 ? 11.110 3.544 -11.061 1.00 93.25 305 PHE A N 1
ATOM 2391 C CA . PHE A 1 305 ? 10.188 2.876 -11.974 1.00 93.25 305 PHE A CA 1
ATOM 2392 C C . PHE A 1 305 ? 8.859 2.591 -11.288 1.00 93.25 305 PHE A C 1
ATOM 2394 O O . PHE A 1 305 ? 8.837 2.260 -10.109 1.00 93.25 305 PHE A O 1
ATOM 2401 N N . VAL A 1 306 ? 7.760 2.727 -12.021 1.00 91.44 306 VAL A N 1
ATOM 2402 C CA . VAL A 1 306 ? 6.420 2.380 -11.541 1.00 91.44 306 VAL A CA 1
ATOM 2403 C C . VAL A 1 306 ? 5.985 1.122 -12.279 1.00 91.44 306 VAL A C 1
ATOM 2405 O O . VAL A 1 306 ? 6.017 1.106 -13.511 1.00 91.44 306 VAL A O 1
ATOM 2408 N N . ASP A 1 307 ? 5.643 0.069 -11.538 1.00 88.56 307 ASP A N 1
ATOM 2409 C CA . ASP A 1 307 ? 5.157 -1.185 -12.124 1.00 88.56 307 ASP A CA 1
ATOM 2410 C C . ASP A 1 307 ? 3.661 -1.124 -12.486 1.00 88.56 307 ASP A C 1
ATOM 2412 O O . ASP A 1 307 ? 2.962 -0.157 -12.188 1.00 88.56 307 ASP A O 1
ATOM 2416 N N . ALA A 1 308 ? 3.155 -2.169 -13.143 1.00 84.75 308 ALA A N 1
ATOM 2417 C CA . ALA A 1 308 ? 1.752 -2.291 -13.551 1.00 84.75 308 ALA A CA 1
ATOM 2418 C C . ALA A 1 308 ? 0.743 -2.331 -12.383 1.00 84.75 308 ALA A C 1
ATOM 2420 O O . ALA A 1 308 ? -0.464 -2.247 -12.618 1.00 84.75 308 ALA A O 1
ATOM 2421 N N . MET A 1 309 ? 1.219 -2.470 -11.142 1.00 80.31 309 MET A N 1
ATOM 2422 C CA . MET A 1 309 ? 0.417 -2.421 -9.920 1.00 80.31 309 MET A CA 1
ATOM 2423 C C . MET A 1 309 ? 0.549 -1.075 -9.189 1.00 80.31 309 MET A C 1
ATOM 2425 O O . MET A 1 309 ? 0.112 -0.959 -8.047 1.00 80.31 309 MET A O 1
ATOM 2429 N N . ASP A 1 310 ? 1.144 -0.065 -9.832 1.00 83.38 310 ASP A N 1
ATOM 2430 C CA . ASP A 1 310 ? 1.439 1.250 -9.263 1.00 83.38 310 ASP A CA 1
ATOM 2431 C C . ASP A 1 310 ? 2.402 1.229 -8.061 1.00 83.38 310 ASP A C 1
ATOM 2433 O O . ASP A 1 310 ? 2.448 2.179 -7.279 1.00 83.38 310 ASP A O 1
ATOM 2437 N N . HIS A 1 311 ? 3.231 0.192 -7.907 1.00 87.31 311 HIS A N 1
ATOM 2438 C CA . HIS A 1 311 ? 4.307 0.233 -6.918 1.00 87.31 311 HIS A CA 1
ATOM 2439 C C . HIS A 1 311 ? 5.519 0.991 -7.459 1.00 87.31 311 HIS A C 1
ATOM 2441 O O . HIS A 1 311 ? 5.946 0.804 -8.601 1.00 87.31 311 HIS A O 1
ATOM 2447 N N . LEU A 1 312 ? 6.135 1.802 -6.598 1.00 92.25 312 LEU A N 1
ATOM 2448 C CA . LEU A 1 312 ? 7.350 2.542 -6.908 1.00 92.25 312 LEU A CA 1
ATOM 2449 C C . LEU A 1 312 ? 8.585 1.697 -6.577 1.00 92.25 312 LEU A C 1
ATOM 2451 O O . LEU A 1 312 ? 8.927 1.477 -5.415 1.00 92.25 312 LEU A O 1
ATOM 2455 N N . TRP A 1 313 ? 9.290 1.265 -7.610 1.00 93.38 313 TRP A N 1
ATOM 2456 C CA . TRP A 1 313 ? 10.601 0.643 -7.527 1.00 93.38 313 TRP A CA 1
ATOM 2457 C C . TRP A 1 313 ? 11.686 1.713 -7.468 1.00 93.38 313 TRP A C 1
ATOM 2459 O O . TRP A 1 313 ? 11.800 2.575 -8.341 1.00 93.38 313 TRP A O 1
ATOM 2469 N N . VAL A 1 314 ? 12.503 1.630 -6.428 1.00 94.50 314 VAL A N 1
ATOM 2470 C CA . VAL A 1 314 ? 13.615 2.523 -6.132 1.00 94.50 314 VAL A CA 1
ATOM 2471 C C . VAL A 1 314 ? 14.910 1.740 -6.266 1.00 94.50 314 VAL A C 1
ATOM 2473 O O . VAL A 1 314 ? 15.178 0.797 -5.518 1.00 94.50 314 VAL A O 1
ATOM 2476 N N . VAL A 1 315 ? 15.725 2.133 -7.239 1.00 92.12 315 VAL A N 1
ATOM 2477 C CA . VAL A 1 315 ? 17.019 1.508 -7.496 1.00 92.12 315 VAL A CA 1
ATOM 2478 C C . VAL A 1 315 ? 18.098 2.267 -6.737 1.00 92.12 315 VAL A C 1
ATOM 2480 O O . VAL A 1 315 ? 18.315 3.459 -6.969 1.00 92.12 315 VAL A O 1
ATOM 2483 N N . HIS A 1 316 ? 18.803 1.566 -5.857 1.00 91.12 316 HIS A N 1
ATOM 2484 C CA . HIS A 1 316 ? 19.984 2.065 -5.158 1.00 91.12 316 HIS A CA 1
ATOM 2485 C C . HIS A 1 316 ? 21.255 1.499 -5.807 1.00 91.12 316 HIS A C 1
ATOM 2487 O O . HIS A 1 316 ? 21.174 0.548 -6.580 1.00 91.12 316 HIS A O 1
ATOM 2493 N N . PRO A 1 317 ? 22.459 2.003 -5.479 1.00 85.81 317 PRO A N 1
ATOM 2494 C CA . PRO A 1 317 ? 23.694 1.464 -6.050 1.00 85.81 317 PRO A CA 1
ATOM 2495 C C . PRO A 1 317 ? 23.903 -0.041 -5.821 1.00 85.81 317 PRO A C 1
ATOM 2497 O O . PRO A 1 317 ? 24.531 -0.685 -6.650 1.00 85.81 317 PRO A O 1
ATOM 2500 N N . GLN A 1 318 ? 23.403 -0.588 -4.706 1.00 82.88 318 GLN A N 1
ATOM 2501 C CA . GLN A 1 318 ? 23.653 -1.974 -4.284 1.00 82.88 318 GLN A CA 1
ATOM 2502 C C . GLN A 1 318 ? 22.393 -2.711 -3.814 1.00 82.88 318 GLN A C 1
ATOM 2504 O O . GLN A 1 318 ? 22.494 -3.799 -3.269 1.00 82.88 318 GLN A O 1
ATOM 2509 N N . SER A 1 319 ? 21.204 -2.141 -3.968 1.00 88.62 319 SER A N 1
ATOM 2510 C CA . SER A 1 319 ? 19.954 -2.742 -3.493 1.00 88.62 319 SER A CA 1
ATOM 2511 C C . SER A 1 319 ? 18.777 -2.194 -4.285 1.00 88.62 319 SER A C 1
ATOM 2513 O O . SER A 1 319 ? 18.900 -1.205 -5.010 1.00 88.62 319 SER A O 1
ATOM 2515 N N . LEU A 1 320 ? 17.622 -2.830 -4.126 1.00 90.25 320 LEU A N 1
ATOM 2516 C CA . LEU A 1 320 ? 16.357 -2.344 -4.661 1.00 90.25 320 LEU A CA 1
ATOM 2517 C C . LEU A 1 320 ? 15.346 -2.247 -3.538 1.00 90.25 320 LEU A C 1
ATOM 2519 O O . LEU A 1 320 ? 15.257 -3.164 -2.729 1.00 90.25 320 LEU A O 1
ATOM 2523 N N . SER A 1 321 ? 14.571 -1.174 -3.513 1.00 92.44 321 SER A N 1
ATOM 2524 C CA . SER A 1 321 ? 13.452 -1.027 -2.591 1.00 92.44 321 SER A CA 1
ATOM 2525 C C . SER A 1 321 ? 12.167 -0.857 -3.394 1.00 92.44 321 SER A C 1
ATOM 2527 O O . SER A 1 321 ? 12.086 0.004 -4.261 1.00 92.44 321 SER A O 1
ATOM 2529 N N . ARG A 1 322 ? 11.158 -1.683 -3.127 1.00 91.31 322 ARG A N 1
ATOM 2530 C CA . ARG A 1 322 ? 9.803 -1.525 -3.663 1.00 91.31 322 ARG A CA 1
ATOM 2531 C C . ARG A 1 322 ? 8.956 -0.839 -2.602 1.00 91.31 322 ARG A C 1
ATOM 2533 O O . ARG A 1 322 ? 8.897 -1.314 -1.470 1.00 91.31 322 ARG A O 1
ATOM 2540 N N . ILE A 1 323 ? 8.315 0.257 -2.976 1.00 89.69 323 ILE A N 1
ATOM 2541 C CA . ILE A 1 323 ? 7.432 1.043 -2.121 1.00 89.69 323 ILE A CA 1
ATOM 2542 C C . ILE A 1 323 ? 6.016 0.917 -2.668 1.00 89.69 323 ILE A C 1
ATOM 2544 O O . ILE A 1 323 ? 5.770 1.193 -3.842 1.00 89.69 323 ILE A O 1
ATOM 2548 N N . GLU A 1 324 ? 5.068 0.549 -1.814 1.00 84.19 324 GLU A N 1
ATOM 2549 C CA . GLU A 1 324 ? 3.648 0.607 -2.165 1.00 84.19 324 GLU A CA 1
ATOM 2550 C C . GLU A 1 324 ? 3.177 2.059 -2.076 1.00 84.19 324 GLU A C 1
ATOM 2552 O O . GLU A 1 324 ? 2.710 2.478 -1.026 1.00 84.19 324 GLU A O 1
ATOM 2557 N N . PHE A 1 325 ? 3.370 2.862 -3.130 1.00 78.31 325 PHE A N 1
ATOM 2558 C CA . PHE A 1 325 ? 2.970 4.271 -3.150 1.00 78.31 325 PHE A CA 1
ATOM 2559 C C . PHE A 1 325 ? 2.183 4.616 -4.426 1.00 78.31 325 PHE A C 1
ATOM 2561 O O . PHE A 1 325 ? 2.750 4.508 -5.510 1.00 78.31 325 PHE A O 1
ATOM 2568 N N . PRO A 1 326 ? 0.945 5.138 -4.320 1.00 71.12 326 PRO A N 1
ATOM 2569 C CA . PRO A 1 326 ? 0.271 5.599 -3.100 1.00 71.12 326 PRO A CA 1
ATOM 2570 C C . PRO A 1 326 ? -0.122 4.466 -2.145 1.00 71.12 326 PRO A C 1
ATOM 2572 O O . PRO A 1 326 ? -0.482 3.371 -2.565 1.00 71.12 326 PRO A O 1
ATOM 2575 N N . CYS A 1 327 ? -0.074 4.740 -0.843 1.00 77.06 327 CYS A N 1
ATOM 2576 C CA . CYS A 1 327 ? -0.382 3.740 0.169 1.00 77.06 327 CYS A CA 1
ATOM 2577 C C . CYS A 1 327 ? -1.864 3.834 0.565 1.00 77.06 327 CYS A C 1
ATOM 2579 O O . CYS A 1 327 ? -2.254 4.786 1.237 1.00 77.06 327 CYS A O 1
ATOM 2581 N N . SER A 1 328 ? -2.677 2.821 0.245 1.00 83.19 328 SER A N 1
ATOM 2582 C CA . SER A 1 328 ? -3.985 2.648 0.914 1.00 83.19 328 SER A CA 1
ATOM 2583 C C . SER A 1 328 ? -3.826 2.354 2.407 1.00 83.19 328 SER A C 1
ATOM 2585 O O . SER A 1 328 ? -4.742 2.588 3.186 1.00 83.19 328 SER A O 1
ATOM 2587 N N . PHE A 1 329 ? -2.662 1.833 2.800 1.00 86.25 329 PHE A N 1
ATOM 2588 C CA . PHE A 1 329 ? -2.340 1.424 4.159 1.00 86.25 329 PHE A CA 1
ATOM 2589 C C . PHE A 1 329 ? -1.021 2.041 4.608 1.00 86.25 329 PHE A C 1
ATOM 2591 O O . PHE A 1 329 ? -0.016 1.936 3.908 1.00 86.25 329 PHE A O 1
ATOM 2598 N N . THR A 1 330 ? -1.005 2.637 5.796 1.00 88.75 330 THR A N 1
ATOM 2599 C CA . THR A 1 330 ? 0.236 3.012 6.489 1.00 88.75 330 THR A CA 1
ATOM 2600 C C . THR A 1 330 ? 0.210 2.507 7.922 1.00 88.75 330 THR A C 1
ATOM 2602 O O . THR A 1 330 ? -0.865 2.293 8.487 1.00 88.75 330 THR A O 1
ATOM 2605 N N . PHE A 1 331 ? 1.389 2.305 8.503 1.00 89.50 331 PHE A N 1
ATOM 2606 C CA . PHE A 1 331 ? 1.529 1.602 9.773 1.00 89.50 331 PHE A CA 1
ATOM 2607 C C . PHE A 1 331 ? 2.226 2.457 10.822 1.00 89.50 331 PHE A C 1
ATOM 2609 O O . PHE A 1 331 ? 3.165 3.197 10.524 1.00 89.50 331 PHE A O 1
ATOM 2616 N N . PHE A 1 332 ? 1.795 2.289 12.065 1.00 92.44 332 PHE A N 1
ATOM 2617 C CA . PHE A 1 332 ? 2.473 2.810 13.241 1.00 92.44 332 PHE A CA 1
ATOM 2618 C C . PHE A 1 332 ? 2.781 1.646 14.162 1.00 92.44 332 PHE A C 1
ATOM 2620 O O . PHE A 1 332 ? 1.872 0.957 14.612 1.00 92.44 332 PHE A O 1
ATOM 2627 N N . SER A 1 333 ? 4.061 1.435 14.432 1.00 91.25 333 SER A N 1
ATOM 2628 C CA . SER A 1 333 ? 4.550 0.359 15.296 1.00 91.25 333 SER A CA 1
ATOM 2629 C C . SER A 1 333 ? 5.542 0.916 16.317 1.00 91.25 333 SER A C 1
ATOM 2631 O O . SER A 1 333 ? 5.711 2.136 16.430 1.00 91.25 333 SER A O 1
ATOM 2633 N N . ARG A 1 334 ? 6.284 0.033 17.000 1.00 91.12 334 ARG A N 1
ATOM 2634 C CA . ARG A 1 334 ? 7.407 0.436 17.860 1.00 91.12 334 ARG A CA 1
ATOM 2635 C C . ARG A 1 334 ? 8.409 1.324 17.117 1.00 91.12 334 ARG A C 1
ATOM 2637 O O . ARG A 1 334 ? 8.958 2.242 17.718 1.00 91.12 334 ARG A O 1
ATOM 2644 N N . ALA A 1 335 ? 8.620 1.099 15.817 1.00 87.06 335 ALA A N 1
ATOM 2645 C CA . ALA A 1 335 ? 9.501 1.939 15.001 1.00 87.06 335 ALA A CA 1
ATOM 2646 C C . ALA A 1 335 ? 9.011 3.397 14.903 1.00 87.06 335 ALA A C 1
ATOM 2648 O O . ALA A 1 335 ? 9.816 4.313 14.771 1.00 87.06 335 ALA A O 1
ATOM 2649 N N . SER A 1 336 ? 7.701 3.612 15.028 1.00 90.25 336 SER A N 1
ATOM 2650 C CA . SER A 1 336 ? 7.046 4.923 15.024 1.00 90.25 336 SER A CA 1
ATOM 2651 C C . SER A 1 336 ? 6.825 5.476 16.436 1.00 90.25 336 SER A C 1
ATOM 2653 O O . SER A 1 336 ? 6.022 6.388 16.603 1.00 90.25 336 SER A O 1
ATOM 2655 N N . GLY A 1 337 ? 7.473 4.915 17.462 1.00 92.62 337 GLY A N 1
ATOM 2656 C CA . GLY A 1 337 ? 7.323 5.345 18.856 1.00 92.62 337 GLY A CA 1
ATOM 2657 C C . GLY A 1 337 ? 6.048 4.859 19.555 1.00 92.62 337 GLY A C 1
ATOM 2658 O O . GLY A 1 337 ? 5.810 5.245 20.696 1.00 92.62 337 GLY A O 1
ATOM 2659 N N . LEU A 1 338 ? 5.242 4.009 18.908 1.00 95.19 338 LEU A N 1
ATOM 2660 C CA . LEU A 1 338 ? 4.041 3.417 19.497 1.00 95.19 338 LEU A CA 1
ATOM 2661 C C . LEU A 1 338 ? 4.352 2.015 20.026 1.00 95.19 338 LEU A C 1
ATOM 2663 O O . LEU A 1 338 ? 4.665 1.115 19.250 1.00 95.19 338 LEU A O 1
ATOM 2667 N N . GLU A 1 339 ? 4.256 1.808 21.336 1.00 93.75 339 GLU A N 1
ATOM 2668 C CA . GLU A 1 339 ? 4.535 0.506 21.947 1.00 93.75 339 GLU A CA 1
ATOM 2669 C C . GLU A 1 339 ? 3.296 -0.099 22.593 1.00 93.75 339 GLU A C 1
ATOM 2671 O O . GLU A 1 339 ? 2.465 0.617 23.140 1.00 93.75 339 GLU A O 1
ATOM 2676 N N . GLY A 1 340 ? 3.226 -1.430 22.579 1.00 92.00 340 GLY A N 1
ATOM 2677 C CA . GLY A 1 340 ? 2.141 -2.176 23.205 1.00 92.00 340 GLY A CA 1
ATOM 2678 C C . GLY A 1 340 ? 0.960 -2.434 22.275 1.00 92.00 340 GLY A C 1
ATOM 2679 O O . GLY A 1 340 ? 0.911 -1.971 21.134 1.00 92.00 340 GLY A O 1
ATOM 2680 N N . ASN A 1 341 ? 0.007 -3.205 22.784 1.00 94.38 341 ASN A N 1
ATOM 2681 C CA . ASN A 1 341 ? -1.246 -3.493 22.106 1.00 94.38 341 ASN A CA 1
ATOM 2682 C C . ASN A 1 341 ? -2.137 -2.256 22.169 1.00 94.38 341 ASN A C 1
ATOM 2684 O O . ASN A 1 341 ? -2.417 -1.762 23.261 1.00 94.38 341 ASN A O 1
ATOM 2688 N N . VAL A 1 342 ? -2.609 -1.773 21.022 1.00 96.81 342 VAL A N 1
ATOM 2689 C CA . VAL A 1 342 ? -3.504 -0.613 20.965 1.00 96.81 342 VAL A CA 1
ATOM 2690 C C . VAL A 1 342 ? -4.898 -1.073 21.346 1.00 96.81 342 VAL A C 1
ATOM 2692 O O . VAL A 1 342 ? -5.468 -1.912 20.660 1.00 96.81 342 VAL A O 1
ATOM 2695 N N . ASN A 1 343 ? -5.425 -0.561 22.452 1.00 95.62 343 ASN A N 1
ATOM 2696 C CA . ASN A 1 343 ? -6.724 -0.939 23.003 1.00 95.62 343 ASN A CA 1
ATOM 2697 C C . ASN A 1 343 ? -7.839 -0.000 22.541 1.00 95.62 343 ASN A C 1
ATOM 2699 O O . ASN A 1 343 ? -8.958 -0.454 22.329 1.00 95.62 343 ASN A O 1
ATOM 2703 N N . ASP A 1 344 ? -7.542 1.293 22.381 1.00 96.12 344 ASP A N 1
ATOM 2704 C CA . ASP A 1 344 ? -8.536 2.291 21.983 1.00 96.12 344 ASP A CA 1
ATOM 2705 C C . ASP A 1 344 ? -7.894 3.520 21.324 1.00 96.12 344 ASP A C 1
ATOM 2707 O O . ASP A 1 344 ? -6.713 3.819 21.546 1.00 96.12 344 ASP A O 1
ATOM 2711 N N . LEU A 1 345 ? -8.679 4.230 20.513 1.00 97.00 345 LEU A N 1
ATOM 2712 C CA . LEU A 1 345 ? -8.266 5.408 19.749 1.00 97.00 345 LEU A CA 1
ATOM 2713 C C . LEU A 1 345 ? -9.315 6.513 19.874 1.00 97.00 345 LEU A C 1
ATOM 2715 O O . LEU A 1 345 ? -10.509 6.265 19.737 1.00 97.00 345 LEU A O 1
ATOM 2719 N N . ALA A 1 346 ? -8.870 7.754 20.075 1.00 94.56 346 ALA A N 1
ATOM 2720 C CA . ALA A 1 346 ? -9.772 8.902 20.093 1.00 94.56 346 ALA A CA 1
ATOM 2721 C C . ALA A 1 346 ? -9.072 10.185 19.648 1.00 94.56 346 ALA A C 1
ATOM 2723 O O . ALA A 1 346 ? -7.942 10.459 20.059 1.00 94.56 346 ALA A O 1
ATOM 2724 N N . ARG A 1 347 ? -9.764 11.027 18.869 1.00 92.44 347 ARG A N 1
ATOM 2725 C CA . ARG A 1 347 ? -9.346 12.420 18.669 1.00 92.44 347 ARG A CA 1
ATOM 2726 C C . ARG A 1 347 ? -9.893 13.339 19.745 1.00 92.44 347 ARG A C 1
ATOM 2728 O O . ARG A 1 347 ? -11.072 13.292 20.088 1.00 92.44 347 ARG A O 1
ATOM 2735 N N . HIS A 1 348 ? -9.053 14.266 20.190 1.00 92.12 348 HIS A N 1
ATOM 2736 C CA . HIS A 1 348 ? -9.462 15.379 21.036 1.00 92.12 348 HIS A CA 1
ATOM 2737 C C . HIS A 1 348 ? -8.671 16.637 20.680 1.00 92.12 348 HIS A C 1
ATOM 2739 O O . HIS A 1 348 ? -7.453 16.592 20.518 1.00 92.12 348 HIS A O 1
ATOM 2745 N N . LYS A 1 349 ? -9.381 17.762 20.505 1.00 90.12 349 LYS A N 1
ATOM 2746 C CA . LYS A 1 349 ? -8.818 19.054 20.060 1.00 90.12 349 LYS A CA 1
ATOM 2747 C C . LYS A 1 349 ? -7.893 18.927 18.826 1.00 90.12 349 LYS A C 1
ATOM 2749 O O . LYS A 1 349 ? -6.885 19.614 18.720 1.00 90.12 349 LYS A O 1
ATOM 2754 N N . GLY A 1 350 ? -8.246 18.037 17.892 1.00 88.88 350 GLY A N 1
ATOM 2755 C CA . GLY A 1 350 ? -7.516 17.794 16.638 1.00 88.88 350 GLY A CA 1
ATOM 2756 C C . GLY A 1 350 ? -6.391 16.754 16.715 1.00 88.88 350 GLY A C 1
ATOM 2757 O O . GLY A 1 350 ? -5.971 16.266 15.671 1.00 88.88 350 GLY A O 1
ATOM 2758 N N . ILE A 1 351 ? -5.952 16.357 17.912 1.00 92.31 351 ILE A N 1
ATOM 2759 C CA . ILE A 1 351 ? -4.862 15.391 18.112 1.00 92.31 351 ILE A CA 1
ATOM 2760 C C . ILE A 1 351 ? -5.446 13.985 18.278 1.00 92.31 351 ILE A C 1
ATOM 2762 O O . ILE A 1 351 ? -6.403 13.806 19.034 1.00 92.31 351 ILE A O 1
ATOM 2766 N N . LEU A 1 352 ? -4.873 12.995 17.589 1.00 95.12 352 LEU A N 1
ATOM 2767 C CA . LEU A 1 352 ? -5.211 11.581 17.767 1.00 95.12 352 LEU A CA 1
ATOM 2768 C C . LEU A 1 352 ? -4.423 10.987 18.941 1.00 95.12 352 LEU A C 1
ATOM 2770 O O . LEU A 1 352 ? -3.198 11.097 18.992 1.00 95.12 352 LEU A O 1
ATOM 2774 N N . TYR A 1 353 ? -5.126 10.330 19.858 1.00 96.75 353 TYR A N 1
ATOM 2775 C CA . TYR A 1 353 ? -4.561 9.632 21.008 1.00 96.75 353 TYR A CA 1
ATOM 2776 C C . TYR A 1 353 ? -4.753 8.126 20.867 1.00 96.75 353 TYR A C 1
ATOM 2778 O O . TYR A 1 353 ? -5.784 7.672 20.371 1.00 96.75 353 TYR A O 1
ATOM 2786 N N . ALA A 1 354 ? -3.771 7.367 21.349 1.00 97.75 354 ALA A N 1
ATOM 2787 C CA . ALA A 1 354 ? -3.789 5.912 21.372 1.00 97.75 354 ALA A CA 1
ATOM 2788 C C . ALA A 1 354 ? -3.571 5.396 22.794 1.00 97.75 354 ALA A C 1
ATOM 2790 O O . ALA A 1 354 ? -2.555 5.693 23.429 1.00 97.75 354 ALA A O 1
ATOM 2791 N N . ALA A 1 355 ? -4.532 4.621 23.291 1.00 97.06 355 ALA A N 1
ATOM 2792 C CA . ALA A 1 355 ? -4.416 3.905 24.551 1.00 97.06 355 ALA A CA 1
ATOM 2793 C C . ALA A 1 355 ? -3.829 2.535 24.261 1.00 97.06 355 ALA A C 1
ATOM 2795 O O . ALA A 1 355 ? -4.366 1.789 23.445 1.00 97.06 355 ALA A O 1
ATOM 2796 N N . THR A 1 356 ? -2.741 2.204 24.945 1.00 96.81 356 THR A N 1
ATOM 2797 C CA . THR A 1 356 ? -2.075 0.910 24.816 1.00 96.81 356 THR A CA 1
ATOM 2798 C C . THR A 1 356 ? -1.920 0.247 26.174 1.00 96.81 356 THR A C 1
ATOM 2800 O O . THR A 1 356 ? -1.988 0.909 27.212 1.00 96.81 356 THR A O 1
ATOM 2803 N N . ASP A 1 357 ? -1.633 -1.049 26.192 1.00 94.25 357 ASP A N 1
ATOM 2804 C CA . ASP A 1 357 ? -1.278 -1.759 27.424 1.00 94.25 357 ASP A CA 1
ATOM 2805 C C . ASP A 1 357 ? 0.053 -1.308 28.065 1.00 94.25 357 ASP A C 1
ATOM 2807 O O . ASP A 1 357 ? 0.313 -1.682 29.208 1.00 94.25 357 ASP A O 1
ATOM 2811 N N . LEU A 1 358 ? 0.847 -0.459 27.396 1.00 94.38 358 LEU A N 1
ATOM 2812 C CA . LEU A 1 358 ? 2.103 0.116 27.909 1.00 94.38 358 LEU A CA 1
ATOM 2813 C C . LEU A 1 358 ? 2.040 1.636 28.177 1.00 94.38 358 LEU A C 1
ATOM 2815 O O . LEU A 1 358 ? 3.028 2.247 28.611 1.00 94.38 358 LEU A O 1
ATOM 2819 N N . GLY A 1 359 ? 0.886 2.263 27.940 1.00 94.88 359 GLY A N 1
ATOM 2820 C CA . GLY A 1 359 ? 0.635 3.663 28.274 1.00 94.88 359 GLY A CA 1
ATOM 2821 C C . GLY A 1 359 ? -0.222 4.407 27.254 1.00 94.88 359 GLY A C 1
ATOM 2822 O O . GLY A 1 359 ? -0.811 3.825 26.340 1.00 94.88 359 GLY A O 1
ATOM 2823 N N . LEU A 1 360 ? -0.287 5.726 27.427 1.00 96.38 360 LEU A N 1
ATOM 2824 C CA . LEU A 1 360 ? -1.039 6.640 26.572 1.00 96.38 360 LEU A CA 1
ATOM 2825 C C . LEU A 1 360 ? -0.097 7.368 25.613 1.00 96.38 360 LEU A C 1
ATOM 2827 O O . LEU A 1 360 ? 0.941 7.879 26.032 1.00 96.38 360 LEU A O 1
ATOM 2831 N N . TYR A 1 361 ? -0.477 7.455 24.343 1.00 97.12 361 TYR A N 1
ATOM 2832 C CA . TYR A 1 361 ? 0.318 8.078 23.289 1.00 97.12 361 TYR A CA 1
ATOM 2833 C C . TYR A 1 361 ? -0.502 9.124 22.534 1.00 97.12 361 TYR A C 1
ATOM 2835 O O . TYR A 1 361 ? -1.728 9.039 22.487 1.00 97.12 361 TYR A O 1
ATOM 2843 N N . TYR A 1 362 ? 0.172 10.093 21.915 1.00 95.69 362 TYR A N 1
ATOM 2844 C CA . TYR A 1 362 ? -0.442 11.047 20.990 1.00 95.69 362 TYR A CA 1
ATOM 2845 C C . TYR A 1 362 ? 0.338 11.122 19.680 1.00 95.69 362 TYR A C 1
ATOM 2847 O O . TYR A 1 362 ? 1.569 11.017 19.672 1.00 95.69 362 TYR A O 1
ATOM 2855 N N . LEU A 1 363 ? -0.393 11.291 18.581 1.00 95.06 363 LEU A N 1
ATOM 2856 C CA . LEU A 1 363 ? 0.166 11.403 17.245 1.00 95.06 363 LEU A CA 1
ATOM 2857 C C . LEU A 1 363 ? 0.791 12.785 17.050 1.00 95.06 363 LEU A C 1
ATOM 2859 O O . LEU A 1 363 ? 0.163 13.818 17.295 1.00 95.06 363 LEU A O 1
ATOM 2863 N N . VAL A 1 364 ? 2.021 12.789 16.554 1.00 92.06 364 VAL A N 1
ATOM 2864 C CA . VAL A 1 364 ? 2.733 13.975 16.097 1.00 92.06 364 VAL A CA 1
ATOM 2865 C C . VAL A 1 364 ? 2.862 13.884 14.578 1.00 92.06 364 VAL A C 1
ATOM 2867 O O . VAL A 1 364 ? 3.579 13.008 14.079 1.00 92.06 364 VAL A O 1
ATOM 2870 N N . PRO A 1 365 ? 2.195 14.776 13.821 1.00 87.12 365 PRO A N 1
ATOM 2871 C CA . PRO A 1 365 ? 2.442 14.911 12.395 1.00 87.12 365 PRO A CA 1
ATOM 2872 C C . PRO A 1 365 ? 3.912 15.268 12.184 1.00 87.12 365 PRO A C 1
ATOM 2874 O O . PRO A 1 365 ? 4.384 16.298 12.670 1.00 87.12 365 PRO A O 1
ATOM 2877 N N . ALA A 1 366 ? 4.658 14.402 11.503 1.00 75.75 366 ALA A N 1
ATOM 2878 C CA . ALA A 1 366 ? 6.085 14.629 11.360 1.00 75.75 366 ALA A CA 1
ATOM 2879 C C . ALA A 1 366 ? 6.377 15.578 10.208 1.00 75.75 366 ALA A C 1
ATOM 2881 O O . ALA A 1 366 ? 6.005 15.338 9.056 1.00 75.75 366 ALA A O 1
ATOM 2882 N N . THR A 1 367 ? 7.166 16.593 10.522 1.00 72.69 367 THR A N 1
ATOM 2883 C CA . THR A 1 367 ? 8.112 17.150 9.569 1.00 72.69 367 THR A CA 1
ATOM 2884 C C . THR A 1 367 ? 9.466 16.505 9.817 1.00 72.69 367 THR A C 1
ATOM 2886 O O . THR A 1 367 ? 9.884 16.381 10.969 1.00 72.69 367 THR A O 1
ATOM 2889 N N . ASP A 1 368 ? 10.169 16.096 8.771 1.00 65.88 368 ASP A N 1
ATOM 2890 C CA . ASP A 1 368 ? 11.544 15.641 8.916 1.00 65.88 368 ASP A CA 1
ATOM 2891 C C . ASP A 1 368 ? 12.477 16.774 9.390 1.00 65.88 368 ASP A C 1
ATOM 2893 O O . ASP A 1 368 ? 12.078 17.931 9.549 1.00 65.88 368 ASP A O 1
ATOM 2897 N N . THR A 1 369 ? 13.758 16.461 9.599 1.00 58.16 369 THR A N 1
ATOM 2898 C CA . THR A 1 369 ? 14.764 17.431 10.071 1.00 58.16 369 THR A CA 1
ATOM 2899 C C . THR A 1 369 ? 14.984 18.617 9.127 1.00 58.16 369 THR A C 1
ATOM 2901 O O . THR A 1 369 ? 15.605 19.601 9.524 1.00 58.16 369 THR A O 1
ATOM 2904 N N . SER A 1 370 ? 14.474 18.551 7.895 1.00 57.91 370 SER A N 1
ATOM 2905 C CA . SER A 1 370 ? 14.497 19.640 6.919 1.00 57.91 370 SER A CA 1
ATOM 2906 C C . SER A 1 370 ? 13.180 20.421 6.829 1.00 57.91 370 SER A C 1
ATOM 2908 O O . SER A 1 370 ? 13.057 21.296 5.974 1.00 57.91 370 SER A O 1
ATOM 2910 N N . GLY A 1 371 ? 12.217 20.145 7.716 1.00 66.25 371 GLY A N 1
ATOM 2911 C CA . GLY A 1 371 ? 10.921 20.823 7.762 1.00 66.25 371 GLY A CA 1
ATOM 2912 C C . GLY A 1 371 ? 9.920 20.325 6.717 1.00 66.25 371 GLY A C 1
ATOM 2913 O O . GLY A 1 371 ? 8.914 20.988 6.481 1.00 66.25 371 GLY A O 1
ATOM 2914 N N . MET A 1 372 ? 10.180 19.185 6.075 1.00 70.50 372 MET A N 1
ATOM 2915 C CA . MET A 1 372 ? 9.312 18.635 5.031 1.00 70.50 372 MET A CA 1
ATOM 2916 C C . MET A 1 372 ? 8.367 17.569 5.582 1.00 70.50 372 MET A C 1
ATOM 2918 O O . MET A 1 372 ? 8.751 16.886 6.527 1.00 70.50 372 MET A O 1
ATOM 2922 N N . PRO A 1 373 ? 7.193 17.337 4.968 1.00 78.31 373 PRO A N 1
ATOM 2923 C CA . PRO A 1 373 ? 6.295 16.257 5.376 1.00 78.31 373 PRO A CA 1
ATOM 2924 C C . PRO A 1 373 ? 6.998 14.889 5.395 1.00 78.31 373 PRO A C 1
ATOM 2926 O O . PRO A 1 373 ? 7.418 14.367 4.357 1.00 78.31 373 PRO A O 1
ATOM 2929 N N . GLY A 1 374 ? 7.141 14.331 6.597 1.00 76.62 374 GLY A N 1
ATOM 2930 C CA . GLY A 1 374 ? 7.805 13.058 6.866 1.00 76.62 374 GLY A CA 1
ATOM 2931 C C . GLY A 1 374 ? 6.817 11.968 7.276 1.00 76.62 374 GLY A C 1
ATOM 2932 O O . GLY A 1 374 ? 5.624 12.020 6.966 1.00 76.62 374 GLY A O 1
ATOM 2933 N N . THR A 1 375 ? 7.314 10.933 7.948 1.00 84.00 375 THR A N 1
ATOM 2934 C CA . THR A 1 375 ? 6.485 9.877 8.547 1.00 84.00 375 THR A CA 1
ATOM 2935 C C . THR A 1 375 ? 6.114 10.235 9.973 1.00 84.00 375 THR A C 1
ATOM 2937 O O . THR A 1 375 ? 6.988 10.427 10.814 1.00 84.00 375 THR A O 1
ATOM 2940 N N . SER A 1 376 ? 4.811 10.348 10.224 1.00 90.06 376 SER A N 1
ATOM 2941 C CA . SER A 1 376 ? 4.268 10.717 11.531 1.00 90.06 376 SER A CA 1
ATOM 2942 C C . SER A 1 376 ? 4.613 9.660 12.577 1.00 90.06 376 SER A C 1
ATOM 2944 O O . SER A 1 376 ? 4.811 8.489 12.250 1.00 90.06 376 SER A O 1
ATOM 2946 N N . TYR A 1 377 ? 4.694 10.069 13.838 1.00 91.88 377 TYR A N 1
ATOM 2947 C CA . TYR A 1 377 ? 5.100 9.194 14.936 1.00 91.88 377 TYR A CA 1
ATOM 2948 C C . TYR A 1 377 ? 4.277 9.476 16.190 1.00 91.88 377 TYR A C 1
ATOM 2950 O O . TYR A 1 377 ? 3.625 10.512 16.306 1.00 91.88 377 TYR A O 1
ATOM 2958 N N . PHE A 1 378 ? 4.302 8.542 17.130 1.00 94.94 378 PHE A N 1
ATOM 2959 C CA . PHE A 1 378 ? 3.632 8.657 18.414 1.00 94.94 378 PHE A CA 1
ATOM 2960 C C . PHE A 1 378 ? 4.630 8.999 19.514 1.00 94.94 378 PHE A C 1
ATOM 2962 O O . PHE A 1 378 ? 5.722 8.439 19.584 1.00 94.94 378 PHE A O 1
ATOM 2969 N N . ASN A 1 379 ? 4.222 9.898 20.405 1.00 95.50 379 ASN A N 1
ATOM 2970 C CA . ASN A 1 379 ? 4.940 10.200 21.636 1.00 95.50 379 ASN A CA 1
ATOM 2971 C C . ASN A 1 379 ? 4.145 9.697 22.837 1.00 95.50 379 ASN A C 1
ATOM 2973 O O . ASN A 1 379 ? 2.939 9.935 22.931 1.00 95.50 379 ASN A O 1
ATOM 2977 N N . ARG A 1 380 ? 4.832 9.057 23.788 1.00 95.75 380 ARG A N 1
ATOM 2978 C CA . ARG A 1 380 ? 4.230 8.650 25.062 1.00 95.75 380 ARG A CA 1
ATOM 2979 C C . ARG A 1 380 ? 3.943 9.874 25.931 1.00 95.75 380 ARG A C 1
ATOM 2981 O O . ARG A 1 380 ? 4.774 10.777 26.046 1.00 95.75 380 ARG A O 1
ATOM 2988 N N . ILE A 1 381 ? 2.788 9.875 26.582 1.00 94.31 381 ILE A N 1
ATOM 2989 C CA . ILE A 1 381 ? 2.402 10.854 27.596 1.00 94.31 381 ILE A CA 1
ATOM 2990 C C . ILE A 1 381 ? 2.920 10.369 28.958 1.00 94.31 381 ILE A C 1
ATOM 2992 O O . ILE A 1 381 ? 2.571 9.265 29.384 1.00 94.31 381 ILE A O 1
ATOM 2996 N N . PRO A 1 382 ? 3.751 11.158 29.663 1.00 90.94 382 PRO A N 1
ATOM 2997 C CA . PRO A 1 382 ? 4.200 10.812 31.009 1.00 90.94 382 PRO A CA 1
ATOM 2998 C C . PRO A 1 382 ? 3.035 10.705 32.004 1.00 90.94 382 PRO A C 1
ATOM 3000 O O . PRO A 1 382 ? 2.047 11.425 31.885 1.00 90.94 382 PRO A O 1
ATOM 3003 N N . GLY A 1 383 ? 3.179 9.853 33.022 1.00 87.44 383 GLY A N 1
ATOM 3004 C CA . GLY A 1 383 ? 2.180 9.685 34.089 1.00 87.44 383 GLY A CA 1
ATOM 3005 C C . GLY A 1 383 ? 1.217 8.510 33.900 1.00 87.44 383 GLY A C 1
ATOM 3006 O O . GLY A 1 383 ? 0.421 8.244 34.794 1.00 87.44 383 GLY A O 1
ATOM 3007 N N . PHE A 1 384 ? 1.325 7.778 32.788 1.00 88.31 384 PHE A N 1
ATOM 3008 C CA . PHE A 1 384 ? 0.528 6.585 32.487 1.00 88.31 384 PHE A CA 1
ATOM 3009 C C . PHE A 1 384 ? 1.411 5.335 32.453 1.00 88.31 384 PHE A C 1
ATOM 3011 O O . PHE A 1 384 ? 1.765 4.860 31.377 1.00 88.31 384 PHE A O 1
ATOM 3018 N N . GLU A 1 385 ? 1.803 4.837 33.629 1.00 80.94 385 GLU A N 1
ATOM 3019 C CA . GLU A 1 385 ? 2.638 3.628 33.745 1.00 80.94 385 GLU A CA 1
ATOM 3020 C C . GLU A 1 385 ? 1.837 2.321 33.651 1.00 80.94 385 GLU A C 1
ATOM 3022 O O . GLU A 1 385 ? 2.376 1.304 33.218 1.00 80.94 385 GLU A O 1
ATOM 3027 N N . GLY A 1 386 ? 0.552 2.354 34.013 1.00 80.44 386 GLY A N 1
ATOM 3028 C CA . GLY A 1 386 ? -0.386 1.253 33.824 1.00 80.44 386 GLY A CA 1
ATOM 3029 C C . GLY A 1 386 ? -0.958 1.167 32.406 1.00 80.44 386 GLY A C 1
ATOM 3030 O O . GLY A 1 386 ? -0.954 2.132 31.635 1.00 80.44 386 GLY A O 1
ATOM 3031 N N . GLY A 1 387 ? -1.514 0.001 32.072 1.00 91.56 387 GLY A N 1
ATOM 3032 C CA . GLY A 1 387 ? -2.107 -0.247 30.760 1.00 91.56 387 GLY A CA 1
ATOM 3033 C C . GLY A 1 387 ? -3.382 0.568 30.555 1.00 91.56 387 GLY A C 1
ATOM 3034 O O . GLY A 1 387 ? -4.344 0.421 31.309 1.00 91.56 387 GLY A O 1
ATOM 3035 N N . CYS A 1 388 ? -3.399 1.416 29.531 1.00 94.88 388 CYS A N 1
ATOM 3036 C CA . CYS A 1 388 ? -4.540 2.236 29.135 1.00 94.88 388 CYS A CA 1
ATOM 3037 C C . CYS A 1 388 ? -5.524 1.400 28.307 1.00 94.88 388 CYS A C 1
ATOM 3039 O O . CYS A 1 388 ? -5.139 0.768 27.325 1.00 94.88 388 CYS A O 1
ATOM 3041 N N . ARG A 1 389 ? -6.800 1.394 28.699 1.00 93.50 389 ARG A N 1
ATOM 3042 C CA . ARG A 1 389 ? -7.841 0.529 28.120 1.00 93.50 389 ARG A CA 1
ATOM 3043 C C . ARG A 1 389 ? -8.803 1.259 27.194 1.00 93.50 389 ARG A C 1
ATOM 3045 O O . ARG A 1 389 ? -9.144 0.715 26.157 1.00 93.50 389 ARG A O 1
ATOM 3052 N N . GLN A 1 390 ? -9.256 2.447 27.584 1.00 94.88 390 GLN A N 1
ATOM 3053 C CA . GLN A 1 390 ? -10.286 3.195 26.859 1.00 94.88 390 GLN A CA 1
ATOM 3054 C C . GLN A 1 390 ? -10.030 4.695 26.974 1.00 94.88 390 GLN A C 1
ATOM 3056 O O . GLN A 1 390 ? -9.630 5.157 28.050 1.00 94.88 390 GLN A O 1
ATOM 3061 N N . ILE A 1 391 ? -10.307 5.441 25.904 1.00 95.69 391 ILE A N 1
ATOM 3062 C CA . ILE A 1 391 ? -10.207 6.900 25.840 1.00 95.69 391 ILE A CA 1
ATOM 3063 C C . ILE A 1 391 ? -11.565 7.473 25.444 1.00 95.69 391 ILE A C 1
ATOM 3065 O O . ILE A 1 391 ? -12.143 7.110 24.426 1.00 95.69 391 ILE A O 1
ATOM 3069 N N . ILE A 1 392 ? -12.053 8.437 26.219 1.00 93.62 392 ILE A N 1
ATOM 3070 C CA . ILE A 1 392 ? -13.242 9.213 25.876 1.00 93.62 392 ILE A CA 1
ATOM 3071 C C . ILE A 1 392 ? -12.845 10.679 25.740 1.00 93.62 392 ILE A C 1
ATOM 3073 O O . ILE A 1 392 ? -12.433 11.321 26.707 1.00 93.62 392 ILE A O 1
ATOM 3077 N N . GLY A 1 393 ? -12.991 11.217 24.529 1.00 90.50 393 GLY A N 1
ATOM 3078 C CA . GLY A 1 393 ? -12.897 12.650 24.274 1.00 90.50 393 GLY A CA 1
ATOM 3079 C C . GLY A 1 393 ? -14.221 13.341 24.588 1.00 90.50 393 GLY A C 1
ATOM 3080 O O . GLY A 1 393 ? -15.245 13.029 23.989 1.00 90.50 393 GLY A O 1
ATOM 3081 N N . THR A 1 394 ? -14.197 14.303 25.504 1.00 86.12 394 THR A N 1
ATOM 3082 C CA . THR A 1 394 ? -15.301 15.251 25.725 1.00 86.12 394 THR A CA 1
ATOM 3083 C C . THR A 1 394 ? -14.955 16.600 25.090 1.00 86.12 394 THR A C 1
ATOM 3085 O O . THR A 1 394 ? -13.864 16.775 24.543 1.00 86.12 394 THR A O 1
ATOM 3088 N N . THR A 1 395 ? -15.856 17.580 25.155 1.00 82.94 395 THR A N 1
ATOM 3089 C CA . THR A 1 395 ? -15.573 18.948 24.684 1.00 82.94 395 THR A CA 1
ATOM 3090 C C . THR A 1 395 ? -14.428 19.615 25.450 1.00 82.94 395 THR A C 1
ATOM 3092 O O . THR A 1 395 ? -13.693 20.413 24.874 1.00 82.94 395 THR A O 1
ATOM 3095 N N . GLU A 1 396 ? -14.252 19.281 26.730 1.00 83.81 396 GLU A N 1
ATOM 3096 C CA . GLU A 1 396 ? -13.324 19.978 27.633 1.00 83.81 396 GLU A CA 1
ATOM 3097 C C . GLU A 1 396 ? -12.112 19.135 28.040 1.00 83.81 396 GLU A C 1
ATOM 3099 O O . GLU A 1 396 ? -11.047 19.683 28.319 1.00 83.81 396 GLU A O 1
ATOM 3104 N N . SER A 1 397 ? -12.263 17.810 28.079 1.00 90.25 397 SER A N 1
ATOM 3105 C CA . SER A 1 397 ? -11.264 16.903 28.649 1.00 90.25 397 SER A CA 1
ATOM 3106 C C . SER A 1 397 ? -11.174 15.560 27.929 1.00 90.25 397 SER A C 1
ATOM 3108 O O . SER A 1 397 ? -12.121 15.124 27.268 1.00 90.25 397 SER A O 1
ATOM 3110 N N . LEU A 1 398 ? -10.046 14.880 28.113 1.00 93.75 398 LEU A N 1
ATOM 3111 C CA . LEU A 1 398 ? -9.887 13.458 27.813 1.00 93.75 398 LEU A CA 1
ATOM 3112 C C . LEU A 1 398 ? -10.032 12.656 29.101 1.00 93.75 398 LEU A C 1
ATOM 3114 O O . LEU A 1 398 ? -9.363 12.962 30.085 1.00 93.75 398 LEU A O 1
ATOM 3118 N N . ILE A 1 399 ? -10.859 11.617 29.083 1.00 94.06 399 ILE A N 1
ATOM 3119 C CA . ILE A 1 399 ? -11.005 10.666 30.187 1.00 94.06 399 ILE A CA 1
ATOM 3120 C C . ILE A 1 399 ? -10.384 9.344 29.745 1.00 94.06 399 ILE A C 1
ATOM 3122 O O . ILE A 1 399 ? -10.737 8.814 28.694 1.00 94.06 399 ILE A O 1
ATOM 3126 N N . ILE A 1 400 ? -9.459 8.816 30.540 1.00 94.81 400 ILE A N 1
ATOM 3127 C CA . ILE A 1 400 ? -8.676 7.626 30.213 1.00 94.81 400 ILE A CA 1
ATOM 3128 C C . ILE A 1 400 ? -8.858 6.603 31.320 1.00 94.81 400 ILE A C 1
ATOM 3130 O O . ILE A 1 400 ? -8.554 6.875 32.481 1.00 94.81 400 ILE A O 1
ATOM 3134 N N . SER A 1 401 ? -9.330 5.412 30.962 1.00 94.19 401 SER A N 1
ATOM 3135 C CA . SER A 1 401 ? -9.326 4.272 31.878 1.00 94.19 401 SER A CA 1
ATOM 3136 C C . SER A 1 401 ? -8.032 3.480 31.745 1.00 94.19 401 SER A C 1
ATOM 3138 O O . SER A 1 401 ? -7.516 3.275 30.646 1.00 94.19 401 SER A O 1
ATOM 3140 N N . THR A 1 402 ? -7.506 3.026 32.876 1.00 92.88 402 THR A N 1
ATOM 3141 C CA . THR A 1 402 ? -6.246 2.286 32.968 1.00 92.88 402 THR A CA 1
ATOM 3142 C C . THR A 1 402 ? -6.371 1.125 33.955 1.00 92.88 402 THR A C 1
ATOM 3144 O O . THR A 1 402 ? -7.379 0.990 34.656 1.00 92.88 402 THR A O 1
ATOM 3147 N N . THR A 1 403 ? -5.328 0.302 34.056 1.00 89.44 403 THR A N 1
ATOM 3148 C CA . THR A 1 403 ? -5.195 -0.703 35.122 1.00 89.44 403 THR A CA 1
ATOM 3149 C C . THR A 1 403 ? -5.152 -0.094 36.522 1.00 89.44 403 THR A C 1
ATOM 3151 O O . THR A 1 403 ? -5.605 -0.727 37.470 1.00 89.44 403 THR A O 1
ATOM 3154 N N . ASP A 1 404 ? -4.664 1.139 36.652 1.00 87.44 404 ASP A N 1
ATOM 3155 C CA . ASP A 1 404 ? -4.399 1.769 37.950 1.00 87.44 404 ASP A CA 1
ATOM 3156 C C . ASP A 1 404 ? -5.543 2.688 38.395 1.00 87.44 404 ASP A C 1
ATOM 3158 O O . ASP A 1 404 ? -5.574 3.161 39.533 1.00 87.44 404 ASP A O 1
ATOM 3162 N N . GLY A 1 405 ? -6.490 2.967 37.498 1.00 89.50 405 GLY A N 1
ATOM 3163 C CA . GLY A 1 405 ? -7.478 4.000 37.739 1.00 89.50 405 GLY A CA 1
ATOM 3164 C C . GLY A 1 405 ? -8.080 4.628 36.496 1.00 89.50 405 GLY A C 1
ATOM 3165 O O . GLY A 1 405 ? -7.791 4.242 35.363 1.00 89.50 405 GLY A O 1
ATOM 3166 N N . VAL A 1 406 ? -8.901 5.647 36.725 1.00 91.44 406 VAL A N 1
ATOM 3167 C CA . VAL A 1 406 ? -9.405 6.543 35.682 1.00 91.44 406 VAL A CA 1
ATOM 3168 C C . VAL A 1 406 ? -8.791 7.911 35.895 1.00 91.44 406 VAL A C 1
ATOM 3170 O O . VAL A 1 406 ? -8.815 8.447 37.004 1.00 91.44 406 VAL A O 1
ATOM 3173 N N . PHE A 1 407 ? -8.260 8.468 34.819 1.00 91.81 407 PHE A N 1
ATOM 3174 C CA . PHE A 1 407 ? -7.573 9.746 34.798 1.00 91.81 407 PHE A CA 1
ATOM 3175 C C . PHE A 1 407 ? -8.279 10.707 33.854 1.00 91.81 407 PHE A C 1
ATOM 3177 O O . PHE A 1 407 ? -8.900 10.290 32.874 1.00 91.81 407 PHE A O 1
ATOM 3184 N N . ARG A 1 408 ? -8.148 11.998 34.131 1.00 91.94 408 ARG A N 1
ATOM 3185 C CA . ARG A 1 408 ? -8.640 13.075 33.284 1.00 91.94 408 ARG A CA 1
ATOM 3186 C C . ARG A 1 408 ? -7.477 13.970 32.874 1.00 91.94 408 ARG A C 1
ATOM 3188 O O . ARG A 1 408 ? -6.674 14.364 33.713 1.00 91.94 408 ARG A O 1
ATOM 3195 N N . ILE A 1 409 ? -7.389 14.301 31.590 1.00 91.50 409 ILE A N 1
ATOM 3196 C CA . ILE A 1 409 ? -6.459 15.306 31.067 1.00 91.50 409 ILE A CA 1
ATOM 3197 C C . ILE A 1 409 ? -7.264 16.548 30.693 1.00 91.50 409 ILE A C 1
ATOM 3199 O O . ILE A 1 409 ? -8.201 16.475 29.892 1.00 91.50 409 ILE A O 1
ATOM 3203 N N . GLN A 1 410 ? -6.879 17.682 31.275 1.00 87.06 410 GLN A N 1
ATOM 3204 C CA . GLN A 1 410 ? -7.414 19.017 31.005 1.00 87.06 410 GLN A CA 1
ATOM 3205 C C . GLN A 1 410 ? -6.269 20.007 30.760 1.00 87.06 410 GLN A C 1
ATOM 3207 O O . GLN A 1 410 ? -5.096 19.681 30.943 1.00 87.06 410 GLN A O 1
ATOM 3212 N N . ASP A 1 411 ? -6.605 21.252 30.415 1.00 79.19 411 ASP A N 1
ATOM 3213 C CA . ASP A 1 411 ? -5.618 22.321 30.204 1.00 79.19 411 ASP A CA 1
ATOM 3214 C C . ASP A 1 411 ? -4.749 22.590 31.457 1.00 79.19 411 ASP A C 1
ATOM 3216 O O . ASP A 1 411 ? -3.625 23.073 31.338 1.00 79.19 411 ASP A O 1
ATOM 3220 N N . GLN A 1 412 ? -5.238 22.250 32.659 1.00 74.06 412 GLN A N 1
ATOM 3221 C CA . GLN A 1 412 ? -4.507 22.388 33.929 1.00 74.06 412 GLN A CA 1
ATOM 3222 C C . GLN A 1 412 ? -3.553 21.216 34.237 1.00 74.06 412 GLN A C 1
ATOM 3224 O O . GLN A 1 412 ? -2.763 21.315 35.176 1.00 74.06 412 GLN A O 1
ATOM 3229 N N . GLY A 1 413 ? -3.596 20.129 33.457 1.00 84.94 413 GLY A N 1
ATOM 3230 C CA . GLY A 1 413 ? -2.742 18.952 33.623 1.00 84.94 413 GLY A CA 1
ATOM 3231 C C . GLY A 1 413 ? -3.507 17.634 33.779 1.00 84.94 413 GLY A C 1
ATOM 3232 O O . GLY A 1 413 ? -4.669 17.510 33.389 1.00 84.94 413 GLY A O 1
ATOM 3233 N N . LEU A 1 414 ? -2.804 16.634 34.316 1.00 89.81 414 LEU A N 1
ATOM 3234 C CA . LEU A 1 414 ? -3.309 15.288 34.592 1.00 89.81 414 LEU A CA 1
ATOM 3235 C C . LEU A 1 414 ? -3.928 15.223 35.996 1.00 89.81 414 LEU A C 1
ATOM 3237 O O . LEU A 1 414 ? -3.268 15.561 36.978 1.00 89.81 414 LEU A O 1
ATOM 3241 N N . GLU A 1 415 ? -5.157 14.726 36.086 1.00 89.12 415 GLU A N 1
ATOM 3242 C CA . GLU A 1 415 ? -5.910 14.531 37.326 1.00 89.12 415 GLU A CA 1
ATOM 3243 C C . GLU A 1 415 ? -6.323 13.058 37.488 1.00 89.12 415 GLU A C 1
ATOM 3245 O O . GLU A 1 415 ? -6.764 12.412 36.536 1.00 89.12 415 GLU A O 1
ATOM 3250 N N . THR A 1 416 ? -6.216 12.519 38.704 1.00 88.56 416 THR A N 1
ATOM 3251 C CA . THR A 1 416 ? -6.687 11.165 39.033 1.00 88.56 416 THR A CA 1
ATOM 3252 C C . THR A 1 416 ? -8.125 11.219 39.544 1.00 88.56 416 THR A C 1
ATOM 3254 O O . THR A 1 416 ? -8.372 11.767 40.615 1.00 88.56 416 THR A O 1
ATOM 3257 N N . MET A 1 417 ? -9.065 10.599 38.827 1.00 85.31 417 MET A N 1
ATOM 3258 C CA . MET A 1 417 ? -10.477 10.524 39.233 1.00 85.31 417 MET A CA 1
ATOM 3259 C C . MET A 1 417 ? -10.781 9.285 40.083 1.00 85.31 417 MET A C 1
ATOM 3261 O O . MET A 1 417 ? -11.543 9.343 41.046 1.00 85.31 417 MET A O 1
ATOM 3265 N N . ILE A 1 418 ? -10.211 8.138 39.705 1.00 83.38 418 ILE A N 1
ATOM 3266 C CA . ILE A 1 418 ? -10.448 6.837 40.342 1.00 83.38 418 ILE A CA 1
ATOM 3267 C C . ILE A 1 418 ? -9.095 6.161 40.524 1.00 83.38 418 ILE A C 1
ATOM 3269 O O . ILE A 1 418 ? -8.312 6.140 39.586 1.00 83.38 418 ILE A O 1
ATOM 3273 N N . THR A 1 419 ? -8.826 5.586 41.696 1.00 84.12 419 THR A N 1
ATOM 3274 C CA . THR A 1 419 ? -7.569 4.874 42.019 1.00 84.12 419 THR A CA 1
ATOM 3275 C C . THR A 1 419 ? -7.712 3.348 41.987 1.00 84.12 419 THR A C 1
ATOM 3277 O O . THR A 1 419 ? -6.923 2.620 42.584 1.00 84.12 419 THR A O 1
ATOM 3280 N N . SER A 1 420 ? -8.774 2.855 41.354 1.00 81.56 420 SER A N 1
ATOM 3281 C CA . SER A 1 420 ? -9.081 1.436 41.207 1.00 81.56 420 SER A CA 1
ATOM 3282 C C . SER A 1 420 ? -9.325 1.104 39.745 1.00 81.56 420 SER A C 1
ATOM 3284 O O . SER A 1 420 ? -9.936 1.898 39.027 1.00 81.56 420 SER A O 1
ATOM 3286 N N . GLN A 1 421 ? -8.928 -0.101 39.341 1.00 83.62 421 GLN A N 1
ATOM 3287 C CA . GLN A 1 421 ? -9.177 -0.617 38.002 1.00 83.62 421 GLN A CA 1
ATOM 3288 C C . GLN A 1 421 ? -10.667 -0.566 37.646 1.00 83.62 421 GLN A C 1
ATOM 3290 O O . GLN A 1 421 ? -11.533 -0.966 38.430 1.00 83.62 421 GLN A O 1
ATOM 3295 N N . VAL A 1 422 ? -10.943 -0.137 36.418 1.00 89.94 422 VAL A N 1
ATOM 3296 C CA . VAL A 1 422 ? -12.260 -0.237 35.789 1.00 89.94 422 VAL A CA 1
ATOM 3297 C C . VAL A 1 422 ? -12.151 -1.055 34.503 1.00 89.94 422 VAL A C 1
ATOM 3299 O O . VAL A 1 422 ? -11.110 -1.102 33.842 1.00 89.94 422 VAL A O 1
ATOM 3302 N N . ASN A 1 423 ? -13.230 -1.743 34.160 1.00 90.50 423 ASN A N 1
ATOM 3303 C CA . ASN A 1 423 ? -13.337 -2.565 32.960 1.00 90.50 423 ASN A CA 1
ATOM 3304 C C . ASN A 1 423 ? -13.876 -1.769 31.774 1.00 90.50 423 ASN A C 1
ATOM 3306 O O . ASN A 1 423 ? -13.420 -1.980 30.656 1.00 90.50 423 ASN A O 1
ATOM 3310 N N . LYS A 1 424 ? -14.808 -0.848 32.031 1.00 92.62 424 LYS A N 1
ATOM 3311 C CA . LYS A 1 424 ? -15.430 0.011 31.024 1.00 92.62 424 LYS A CA 1
ATOM 3312 C C . LYS A 1 424 ? -15.777 1.361 31.632 1.00 92.62 424 LYS A C 1
ATOM 3314 O O . LYS A 1 424 ? -16.203 1.420 32.789 1.00 92.62 424 LYS A O 1
ATOM 3319 N N . ILE A 1 425 ? -15.642 2.419 30.843 1.00 94.75 425 ILE A N 1
ATOM 3320 C CA . ILE A 1 425 ? -16.199 3.737 31.139 1.00 94.75 425 ILE A CA 1
ATOM 3321 C C . ILE A 1 425 ? -17.175 4.166 30.040 1.00 94.75 425 ILE A C 1
ATOM 3323 O O . ILE A 1 425 ? -17.021 3.816 28.869 1.00 94.75 425 ILE A O 1
ATOM 3327 N N . HIS A 1 426 ? -18.187 4.936 30.423 1.00 93.38 426 HIS A N 1
ATOM 3328 C CA . HIS A 1 426 ? -19.148 5.545 29.510 1.00 93.38 426 HIS A CA 1
ATOM 3329 C C . HIS A 1 426 ? -19.458 6.965 29.977 1.00 93.38 426 HIS A C 1
ATOM 3331 O O . HIS A 1 426 ? -19.779 7.176 31.144 1.00 93.38 426 HIS A O 1
ATOM 3337 N N . TYR A 1 427 ? -19.359 7.938 29.075 1.00 91.75 427 TYR A N 1
ATOM 3338 C CA . TYR A 1 427 ? -19.726 9.322 29.355 1.00 91.75 427 TYR A CA 1
ATOM 3339 C C . TYR A 1 427 ? -21.079 9.621 28.715 1.00 91.75 427 TYR A C 1
ATOM 3341 O O . TYR A 1 427 ? -21.189 9.637 27.488 1.00 91.75 427 TYR A O 1
ATOM 3349 N N . SER A 1 428 ? -22.097 9.862 29.539 1.00 90.00 428 SER A N 1
ATOM 3350 C CA . SER A 1 428 ? -23.427 10.204 29.041 1.00 90.00 428 SER A CA 1
ATOM 3351 C C . SER A 1 428 ? -23.465 11.683 28.673 1.00 90.00 428 SER A C 1
ATOM 3353 O O . SER A 1 428 ? -23.472 12.563 29.536 1.00 90.00 428 SER A O 1
ATOM 3355 N N . ALA A 1 429 ? -23.516 11.974 27.373 1.00 84.50 429 ALA A N 1
ATOM 3356 C CA . ALA A 1 429 ? -23.651 13.345 26.880 1.00 84.50 429 ALA A CA 1
ATOM 3357 C C . ALA A 1 429 ? -24.997 13.986 27.271 1.00 84.50 429 ALA A C 1
ATOM 3359 O O . ALA A 1 429 ? -25.113 15.210 27.278 1.00 84.50 429 ALA A O 1
ATOM 3360 N N . ARG A 1 430 ? -26.007 13.169 27.608 1.00 84.75 430 ARG A N 1
ATOM 3361 C CA . ARG A 1 430 ? -27.349 13.619 27.995 1.00 84.75 430 ARG A CA 1
ATOM 3362 C C . ARG A 1 430 ? -27.346 14.349 29.336 1.00 84.75 430 ARG A C 1
ATOM 3364 O O . ARG A 1 430 ? -27.960 15.404 29.459 1.00 84.75 430 ARG A O 1
ATOM 3371 N N . ASN A 1 431 ? -26.672 13.782 30.335 1.00 86.00 431 ASN A N 1
ATOM 3372 C CA . ASN A 1 431 ? -26.697 14.271 31.719 1.00 86.00 431 ASN A CA 1
ATOM 3373 C C . ASN A 1 431 ? -25.304 14.645 32.265 1.00 86.00 431 ASN A C 1
ATOM 3375 O O . ASN A 1 431 ? -25.193 15.128 33.392 1.00 86.00 431 ASN A O 1
ATOM 3379 N N . GLY A 1 432 ? -24.245 14.465 31.471 1.00 87.38 432 GLY A N 1
ATOM 3380 C CA . GLY A 1 432 ? -22.867 14.806 31.829 1.00 87.38 432 GLY A CA 1
ATOM 3381 C C . GLY A 1 432 ? -22.243 13.878 32.874 1.00 87.38 432 GLY A C 1
ATOM 3382 O O . GLY A 1 432 ? -21.225 14.238 33.469 1.00 87.38 432 GLY A O 1
ATOM 3383 N N . LEU A 1 433 ? -22.847 12.713 33.134 1.00 90.31 433 LEU A N 1
ATOM 3384 C CA . LEU A 1 433 ? -22.351 11.742 34.105 1.00 90.31 433 LEU A CA 1
ATOM 3385 C C . LEU A 1 433 ? -21.307 10.815 33.480 1.00 90.31 433 LEU A C 1
ATOM 3387 O O . LEU A 1 433 ? -21.436 10.373 32.336 1.00 90.31 433 LEU A O 1
ATOM 3391 N N . LEU A 1 434 ? -20.299 10.462 34.277 1.00 91.75 434 LEU A N 1
ATOM 3392 C CA . LEU A 1 434 ? -19.357 9.398 33.945 1.00 91.75 434 LEU A CA 1
ATOM 3393 C C . LEU A 1 434 ? -19.774 8.121 34.679 1.00 91.75 434 LEU A C 1
ATOM 3395 O O . LEU A 1 434 ? -19.863 8.086 35.905 1.00 91.75 434 LEU A O 1
ATOM 3399 N N . LEU A 1 435 ? -20.019 7.066 33.917 1.00 93.25 435 LEU A N 1
ATOM 3400 C CA . LEU A 1 435 ? -20.376 5.739 34.397 1.00 93.25 435 LEU A CA 1
ATOM 3401 C C . LEU A 1 435 ? -19.147 4.840 34.290 1.00 93.25 435 LEU A C 1
ATOM 3403 O O . LEU A 1 435 ? -18.443 4.873 33.280 1.00 93.25 435 LEU A O 1
ATOM 3407 N N . ALA A 1 436 ? -18.889 4.030 35.312 1.00 93.75 436 ALA A N 1
ATOM 3408 C CA . ALA A 1 436 ? -17.756 3.115 35.321 1.00 93.75 436 ALA A CA 1
ATOM 3409 C C . ALA A 1 436 ? -18.150 1.736 35.856 1.00 93.75 436 ALA A C 1
ATOM 3411 O O . ALA A 1 436 ? -18.747 1.605 36.925 1.00 93.75 436 ALA A O 1
ATOM 3412 N N . GLY A 1 437 ? -17.780 0.701 35.108 1.00 93.62 437 GLY A N 1
ATOM 3413 C CA . GLY A 1 437 ? -17.940 -0.698 35.487 1.00 93.62 437 GLY A CA 1
ATOM 3414 C C . GLY A 1 437 ? -16.624 -1.276 35.994 1.00 93.62 437 GLY A C 1
ATOM 3415 O O . GLY A 1 437 ? -15.571 -1.005 35.419 1.00 93.62 437 GLY A O 1
ATOM 3416 N N . SER A 1 438 ? -16.660 -2.077 37.057 1.00 91.62 438 SER A N 1
ATOM 3417 C CA . SER A 1 438 ? -15.485 -2.767 37.611 1.00 91.62 438 SER A CA 1
ATOM 3418 C C . SER A 1 438 ? -15.817 -4.206 38.021 1.00 91.62 438 SER A C 1
ATOM 3420 O O . SER A 1 438 ? -16.979 -4.617 38.006 1.00 91.62 438 SER A O 1
ATOM 3422 N N . ASP A 1 439 ? -14.804 -4.956 38.461 1.00 90.69 439 ASP A N 1
ATOM 3423 C CA . ASP A 1 439 ? -14.951 -6.317 39.011 1.00 90.69 439 ASP A CA 1
ATOM 3424 C C . ASP A 1 439 ? -15.736 -6.347 40.346 1.00 90.69 439 ASP A C 1
ATOM 3426 O O . ASP A 1 439 ? -16.219 -7.382 40.827 1.00 90.69 439 ASP A O 1
ATOM 3430 N N . HIS A 1 440 ? -15.881 -5.187 40.992 1.00 91.06 440 HIS A N 1
ATOM 3431 C CA . HIS A 1 440 ? -16.421 -5.085 42.348 1.00 91.06 440 HIS A CA 1
ATOM 3432 C C . HIS A 1 440 ? -17.687 -4.240 42.464 1.00 91.06 440 HIS A C 1
ATOM 3434 O O . HIS A 1 440 ? -18.441 -4.441 43.416 1.00 91.06 440 HIS A O 1
ATOM 3440 N N . ALA A 1 441 ? -17.908 -3.297 41.550 1.00 91.50 441 ALA A N 1
ATOM 3441 C CA . ALA A 1 441 ? -19.047 -2.391 41.595 1.00 91.50 441 ALA A CA 1
ATOM 3442 C C . ALA A 1 441 ? -19.320 -1.702 40.252 1.00 91.50 441 ALA A C 1
ATOM 3444 O O . ALA A 1 441 ? -18.407 -1.495 39.443 1.00 91.50 441 ALA A O 1
ATOM 3445 N N . PHE A 1 442 ? -20.558 -1.242 40.097 1.00 92.50 442 PHE A N 1
ATOM 3446 C CA . PHE A 1 442 ? -20.945 -0.190 39.165 1.00 92.50 442 PHE A CA 1
ATOM 3447 C C . PHE A 1 442 ? -20.899 1.174 39.871 1.00 92.50 442 PHE A C 1
ATOM 3449 O O . PHE A 1 442 ? -21.346 1.314 41.014 1.00 92.50 442 PHE A O 1
ATOM 3456 N N . LEU A 1 443 ? -20.320 2.177 39.212 1.00 91.88 443 LEU A N 1
ATOM 3457 C CA . LEU A 1 443 ? -20.060 3.504 39.769 1.00 91.88 443 LEU A CA 1
ATOM 3458 C C . LEU A 1 443 ? -20.625 4.597 38.859 1.00 91.88 443 LEU A C 1
ATOM 3460 O O . LEU A 1 443 ? -20.492 4.523 37.639 1.00 91.88 443 LEU A O 1
ATOM 3464 N N . ILE A 1 444 ? -21.182 5.646 39.467 1.00 91.69 444 ILE A N 1
ATOM 3465 C CA . ILE A 1 444 ? -21.637 6.856 38.769 1.00 91.69 444 ILE A CA 1
ATOM 3466 C C . ILE A 1 444 ? -20.964 8.069 39.387 1.00 91.69 444 ILE A C 1
ATOM 3468 O O . ILE A 1 444 ? -20.989 8.248 40.609 1.00 91.69 444 ILE A O 1
ATOM 3472 N N . PHE A 1 445 ? -20.413 8.914 38.526 1.00 88.44 445 PHE A N 1
ATOM 3473 C CA . PHE A 1 445 ? -19.715 10.133 38.887 1.00 88.44 445 PHE A CA 1
ATOM 3474 C C . PHE A 1 445 ? -20.457 11.350 38.361 1.00 88.44 445 PHE A C 1
ATOM 3476 O O . PHE A 1 445 ? -20.847 11.406 37.193 1.00 88.44 445 PHE A O 1
ATOM 3483 N N . GLN A 1 446 ? -20.582 12.346 39.233 1.00 88.12 446 GLN A N 1
ATOM 3484 C CA . GLN A 1 446 ? -20.984 13.696 38.874 1.00 88.12 446 GLN A CA 1
ATOM 3485 C C . GLN A 1 446 ? -19.816 14.626 39.209 1.00 88.12 446 GLN A C 1
ATOM 3487 O O . GLN A 1 446 ? -19.482 14.821 40.382 1.00 88.12 446 GLN A O 1
ATOM 3492 N N . GLY A 1 447 ? -19.149 15.142 38.175 1.00 83.00 447 GLY A N 1
ATOM 3493 C CA . GLY A 1 447 ? -17.830 15.755 38.338 1.00 83.00 447 GLY A CA 1
ATOM 3494 C C . GLY A 1 447 ? -16.829 14.727 38.872 1.00 83.00 447 GLY A C 1
ATOM 3495 O O . GLY A 1 447 ? -16.614 13.690 38.243 1.00 83.00 447 GLY A O 1
ATOM 3496 N N . ASP A 1 448 ? -16.266 14.995 40.050 1.00 78.00 448 ASP A N 1
ATOM 3497 C CA . ASP A 1 448 ? -15.238 14.146 40.681 1.00 78.00 448 ASP A CA 1
ATOM 3498 C C . ASP A 1 448 ? -15.784 13.343 41.870 1.00 78.00 448 ASP A C 1
ATOM 3500 O O . ASP A 1 448 ? -15.067 12.588 42.526 1.00 78.00 448 ASP A O 1
ATOM 3504 N N . SER A 1 449 ? -17.079 13.494 42.161 1.00 85.44 449 SER A N 1
ATOM 3505 C CA . SER A 1 449 ? -17.739 12.807 43.266 1.00 85.44 449 SER A CA 1
ATOM 3506 C C . SER A 1 449 ? -18.472 11.563 42.785 1.00 85.44 449 SER A C 1
ATOM 3508 O O . SER A 1 449 ? -19.265 11.613 41.844 1.00 85.44 449 SER A O 1
ATOM 3510 N N . ILE A 1 450 ? -18.259 10.453 43.493 1.00 88.38 450 ILE A N 1
ATOM 3511 C CA . ILE A 1 450 ? -19.067 9.243 43.340 1.00 88.38 450 ILE A CA 1
ATOM 3512 C C . ILE A 1 450 ? -20.440 9.519 43.950 1.00 88.38 450 ILE A C 1
ATOM 3514 O O . ILE A 1 450 ? -20.573 9.628 45.169 1.00 88.38 450 ILE A O 1
ATOM 3518 N N . VAL A 1 451 ? -21.456 9.609 43.098 1.00 90.38 451 VAL A N 1
ATOM 3519 C CA . VAL A 1 451 ? -22.855 9.816 43.498 1.00 90.38 451 VAL A CA 1
ATOM 3520 C C . VAL A 1 451 ? -23.628 8.502 43.606 1.00 90.38 451 VAL A C 1
ATOM 3522 O O . VAL A 1 451 ? -24.651 8.451 44.282 1.00 90.38 451 VAL A O 1
ATOM 3525 N N . CYS A 1 452 ? -23.122 7.421 43.002 1.00 88.88 452 CYS A N 1
ATOM 3526 C CA . CYS A 1 452 ? -23.637 6.070 43.207 1.00 88.88 452 CYS A CA 1
ATOM 3527 C C . CYS A 1 452 ? -22.515 5.028 43.202 1.00 88.88 452 CYS A C 1
ATOM 3529 O O . CYS A 1 452 ? -21.585 5.100 42.396 1.00 88.88 452 CYS A O 1
ATOM 3531 N N . ARG A 1 453 ? -22.640 4.039 44.093 1.00 90.62 453 ARG A N 1
ATOM 3532 C CA . ARG A 1 453 ? -21.826 2.825 44.123 1.00 90.62 453 ARG A CA 1
ATOM 3533 C C . ARG A 1 453 ? -22.726 1.630 44.408 1.00 90.62 453 ARG A C 1
ATOM 3535 O O . ARG A 1 453 ? -23.158 1.452 45.545 1.00 90.62 453 ARG A O 1
ATOM 3542 N N . ASP A 1 454 ? -22.944 0.804 43.395 1.00 89.44 454 ASP A N 1
ATOM 3543 C CA . ASP A 1 454 ? -23.672 -0.456 43.522 1.00 89.44 454 ASP A CA 1
ATOM 3544 C C . ASP A 1 454 ? -22.680 -1.626 43.516 1.00 89.44 454 ASP A C 1
ATOM 3546 O O . ASP A 1 454 ? -22.042 -1.914 42.505 1.00 89.44 454 ASP A O 1
ATOM 3550 N N . THR A 1 455 ? -22.523 -2.289 44.664 1.00 90.06 455 THR A N 1
ATOM 3551 C CA . THR A 1 455 ? -21.615 -3.436 44.844 1.00 90.06 455 THR A CA 1
ATOM 3552 C C . THR A 1 455 ? -22.259 -4.788 44.525 1.00 90.06 455 THR A C 1
ATOM 3554 O O . THR A 1 455 ? -21.572 -5.812 44.548 1.00 90.06 455 THR A O 1
ATOM 3557 N N . LEU A 1 456 ? -23.566 -4.822 44.244 1.00 88.31 456 LEU A N 1
ATOM 3558 C CA . LEU A 1 456 ? -24.265 -6.021 43.772 1.00 88.31 456 LEU A CA 1
ATOM 3559 C C . LEU A 1 456 ? -24.030 -6.226 42.272 1.00 88.31 456 LEU A C 1
ATOM 3561 O O . LEU A 1 456 ? -23.976 -7.364 41.801 1.00 88.31 456 LEU A O 1
ATOM 3565 N N . MET A 1 457 ? -23.832 -5.131 41.538 1.00 89.38 457 MET A N 1
ATOM 3566 C CA . MET A 1 457 ? -23.464 -5.127 40.124 1.00 89.38 457 MET A CA 1
ATOM 3567 C C . MET A 1 457 ? -21.952 -5.290 39.953 1.00 89.38 457 MET A C 1
ATOM 3569 O O . MET A 1 457 ? -21.188 -4.328 40.013 1.00 89.38 457 MET A O 1
ATOM 3573 N N . ARG A 1 458 ? -21.518 -6.537 39.759 1.00 91.56 458 ARG A N 1
ATOM 3574 C CA . ARG A 1 458 ? -20.104 -6.929 39.667 1.00 91.56 458 ARG A CA 1
ATOM 3575 C C . ARG A 1 458 ? -19.714 -7.397 38.270 1.00 91.56 458 ARG A C 1
ATOM 3577 O O . ARG A 1 458 ? -20.573 -7.776 37.473 1.00 91.56 458 ARG A O 1
ATOM 3584 N N . ASP A 1 459 ? -18.410 -7.386 38.008 1.00 92.19 459 ASP A N 1
ATOM 3585 C CA . ASP A 1 459 ? -17.791 -7.780 36.737 1.00 92.19 459 ASP A CA 1
ATOM 3586 C C . ASP A 1 459 ? -18.458 -7.121 35.524 1.00 92.19 459 ASP A C 1
ATOM 3588 O O . ASP A 1 459 ? -18.677 -7.767 34.498 1.00 92.19 459 ASP A O 1
ATOM 3592 N N . ILE A 1 460 ? -18.817 -5.839 35.660 1.00 94.00 460 ILE A N 1
ATOM 3593 C CA . ILE A 1 460 ? -19.434 -5.073 34.575 1.00 94.00 460 ILE A CA 1
ATOM 3594 C C . ILE A 1 460 ? -18.397 -4.906 33.468 1.00 94.00 460 ILE A C 1
ATOM 3596 O O . ILE A 1 460 ? -17.336 -4.328 33.700 1.00 94.00 460 ILE A O 1
ATOM 3600 N N . SER A 1 461 ? -18.691 -5.449 32.290 1.00 91.62 461 SER A N 1
ATOM 3601 C CA . SER A 1 461 ? -17.807 -5.471 31.122 1.00 91.62 461 SER A CA 1
ATOM 3602 C C . SER A 1 461 ? -18.159 -4.430 30.077 1.00 91.62 461 SER A C 1
ATOM 3604 O O . SER A 1 461 ? -17.267 -4.009 29.346 1.00 91.62 461 SER A O 1
ATOM 3606 N N . ASP A 1 462 ? -19.424 -4.020 29.997 1.00 92.81 462 ASP A N 1
ATOM 3607 C CA . ASP A 1 462 ? -19.866 -3.059 28.995 1.00 92.81 462 ASP A CA 1
ATOM 3608 C C . ASP A 1 462 ? -21.007 -2.176 29.501 1.00 92.81 462 ASP A C 1
ATOM 3610 O O . ASP A 1 462 ? -21.767 -2.570 30.391 1.00 92.81 462 ASP A O 1
ATOM 3614 N N . ILE A 1 463 ? -21.089 -0.966 28.948 1.00 94.31 463 ILE A N 1
ATOM 3615 C CA . ILE A 1 463 ? -22.043 0.080 29.335 1.00 94.31 463 ILE A CA 1
ATOM 3616 C C . ILE A 1 463 ? -22.471 0.825 28.071 1.00 94.31 463 ILE A C 1
ATOM 3618 O O . ILE A 1 463 ? -21.624 1.392 27.375 1.00 94.31 463 ILE A O 1
ATOM 3622 N N . ALA A 1 464 ? -23.774 0.869 27.805 1.00 93.31 464 ALA A N 1
ATOM 3623 C CA . ALA A 1 464 ? -24.331 1.561 26.648 1.00 93.31 464 ALA A CA 1
ATOM 3624 C C . ALA A 1 464 ? -25.647 2.274 26.985 1.00 93.31 464 ALA A C 1
ATOM 3626 O O . ALA A 1 464 ? -26.440 1.788 27.788 1.00 93.31 464 ALA A O 1
ATOM 3627 N N . GLU A 1 465 ? -25.886 3.417 26.347 1.00 91.81 465 GLU A N 1
ATOM 3628 C CA . GLU A 1 465 ? -27.111 4.211 26.487 1.00 91.81 465 GLU A CA 1
ATOM 3629 C C . GLU A 1 465 ? -27.856 4.223 25.143 1.00 91.81 465 GLU A C 1
ATOM 3631 O O . GLU A 1 465 ? -27.240 4.473 24.105 1.00 91.81 465 GLU A O 1
ATOM 3636 N N . SER A 1 466 ? -29.161 3.932 25.147 1.00 90.81 466 SER A N 1
ATOM 3637 C CA . SER A 1 466 ? -30.029 4.083 23.971 1.00 90.81 466 SER A CA 1
ATOM 3638 C C . SER A 1 466 ? -30.629 5.492 23.872 1.00 90.81 466 SER A C 1
ATOM 3640 O O . SER A 1 466 ? -30.697 6.240 24.848 1.00 90.81 466 SER A O 1
ATOM 3642 N N . ASP A 1 467 ? -31.119 5.871 22.690 1.00 87.75 467 ASP A N 1
ATOM 3643 C CA . ASP A 1 467 ? -31.693 7.201 22.421 1.00 87.75 467 ASP A CA 1
ATOM 3644 C C . ASP A 1 467 ? -32.970 7.468 23.233 1.00 87.75 467 ASP A C 1
ATOM 3646 O O . ASP A 1 467 ? -33.257 8.611 23.608 1.00 87.75 467 ASP A O 1
ATOM 3650 N N . ASP A 1 468 ? -33.709 6.409 23.572 1.00 83.94 468 ASP A N 1
ATOM 3651 C CA . ASP A 1 468 ? -34.841 6.449 24.502 1.00 83.94 468 ASP A CA 1
ATOM 3652 C C . ASP A 1 468 ? -34.420 6.642 25.971 1.00 83.94 468 ASP A C 1
ATOM 3654 O O . ASP A 1 468 ? -35.290 6.700 26.838 1.00 83.94 468 ASP A O 1
ATOM 3658 N N . GLY A 1 469 ? -33.114 6.774 26.234 1.00 84.38 469 GLY A N 1
ATOM 3659 C CA . GLY A 1 469 ? -32.459 7.015 27.520 1.00 84.38 469 GLY A CA 1
ATOM 3660 C C . GLY A 1 469 ? -32.417 5.822 28.461 1.00 84.38 469 GLY A C 1
ATOM 3661 O O . GLY A 1 469 ? -32.172 6.010 29.651 1.00 84.38 469 GLY A O 1
ATOM 3662 N N . CYS A 1 470 ? -32.663 4.604 27.977 1.00 89.25 470 CYS A N 1
ATOM 3663 C CA . CYS A 1 470 ? -32.388 3.407 28.763 1.00 89.25 470 CYS A CA 1
ATOM 3664 C C . CYS A 1 470 ? -30.876 3.145 28.852 1.00 89.25 470 CYS A C 1
ATOM 3666 O O . CYS A 1 470 ? -30.145 3.194 27.862 1.00 89.25 470 CYS A O 1
ATOM 3668 N N . LEU A 1 471 ? -30.415 2.829 30.061 1.00 91.88 471 LEU A N 1
ATOM 3669 C CA . LEU A 1 471 ? -29.041 2.436 30.339 1.00 91.88 471 LEU A CA 1
ATOM 3670 C C . LEU A 1 471 ? -28.940 0.912 30.401 1.00 91.88 471 LEU A C 1
ATOM 3672 O O . LEU A 1 471 ? -29.637 0.268 31.189 1.00 91.88 471 LEU A O 1
ATOM 3676 N N . TRP A 1 472 ? -28.029 0.356 29.612 1.00 94.12 472 TRP A N 1
ATOM 3677 C CA . TRP A 1 472 ? -27.742 -1.069 29.539 1.00 94.12 472 TRP A CA 1
ATOM 3678 C C . TRP A 1 472 ? -26.344 -1.368 30.074 1.00 94.12 472 TRP A C 1
ATOM 3680 O O . TRP A 1 472 ? -25.376 -0.696 29.717 1.00 94.12 472 TRP A O 1
ATOM 3690 N N . LEU A 1 473 ? -26.240 -2.396 30.916 1.00 94.69 473 LEU A N 1
ATOM 3691 C CA . LEU A 1 473 ? -24.986 -2.874 31.497 1.00 94.69 473 LEU A CA 1
ATOM 3692 C C . LEU A 1 473 ? -24.854 -4.376 31.246 1.00 94.69 473 LEU A C 1
ATOM 3694 O O . LEU A 1 473 ? -25.792 -5.124 31.529 1.00 94.69 473 LEU A O 1
ATOM 3698 N N . SER A 1 474 ? -23.695 -4.839 30.782 1.00 94.38 474 SER A N 1
ATOM 3699 C CA . SER A 1 474 ? -23.397 -6.274 30.688 1.00 94.38 474 SER A CA 1
ATOM 3700 C C . SER A 1 474 ? -22.372 -6.692 31.737 1.00 94.38 474 SER A C 1
ATOM 3702 O O . SER A 1 474 ? -21.465 -5.932 32.080 1.00 94.38 474 SER A O 1
ATOM 3704 N N . SER A 1 475 ? -22.525 -7.904 32.271 1.00 93.00 475 SER A N 1
ATOM 3705 C CA . SER A 1 475 ? -21.629 -8.500 33.261 1.00 93.00 475 SER A CA 1
ATOM 3706 C C . SER A 1 475 ? -21.069 -9.825 32.761 1.00 93.00 475 SER A C 1
ATOM 3708 O O . SER A 1 475 ? -21.806 -10.661 32.229 1.00 93.00 475 SER A O 1
ATOM 3710 N N . ARG A 1 476 ? -19.785 -10.075 33.043 1.00 89.00 476 ARG A N 1
ATOM 3711 C CA . ARG A 1 476 ? -19.138 -11.377 32.788 1.00 89.00 476 ARG A CA 1
ATOM 3712 C C . ARG A 1 476 ? -19.666 -12.511 33.672 1.00 89.00 476 ARG A C 1
ATOM 3714 O O . ARG A 1 476 ? -19.283 -13.658 33.477 1.00 89.00 476 ARG A O 1
ATOM 3721 N N . GLN A 1 477 ? -20.558 -12.217 34.619 1.00 87.00 477 GLN A N 1
ATOM 3722 C CA . GLN A 1 477 ? -21.283 -13.214 35.414 1.00 87.00 477 GLN A CA 1
ATOM 3723 C C . GLN A 1 477 ? -22.564 -13.720 34.726 1.00 87.00 477 GLN A C 1
ATOM 3725 O O . GLN A 1 477 ? -23.449 -14.250 35.399 1.00 87.00 477 GLN A O 1
ATOM 3730 N N . GLY A 1 478 ? -22.706 -13.525 33.412 1.00 88.38 478 GLY A N 1
ATOM 3731 C CA . GLY A 1 478 ? -23.871 -13.989 32.660 1.00 88.38 478 GLY A CA 1
ATOM 3732 C C . GLY A 1 478 ? -25.147 -13.190 32.947 1.00 88.38 478 GLY A C 1
ATOM 3733 O O . GLY A 1 478 ? -26.251 -13.744 32.950 1.00 88.38 478 GLY A O 1
ATOM 3734 N N . LYS A 1 479 ? -25.010 -11.885 33.220 1.00 91.69 479 LYS A N 1
ATOM 3735 C CA . LYS A 1 479 ? -26.135 -10.985 33.522 1.00 91.69 479 LYS A CA 1
ATOM 3736 C C . LYS A 1 479 ? -26.120 -9.740 32.646 1.00 91.69 479 LYS A C 1
ATOM 3738 O O . LYS A 1 479 ? -25.058 -9.179 32.384 1.00 91.69 479 LYS A O 1
ATOM 3743 N N . VAL A 1 480 ? -27.309 -9.275 32.281 1.00 93.31 480 VAL A N 1
ATOM 3744 C CA . VAL A 1 480 ? -27.537 -7.984 31.623 1.00 93.31 480 VAL A CA 1
ATOM 3745 C C . VAL A 1 480 ? -28.529 -7.180 32.455 1.00 93.31 480 VAL A C 1
ATOM 3747 O O . VAL A 1 480 ? -29.535 -7.718 32.910 1.00 93.31 480 VAL A O 1
ATOM 3750 N N . TYR A 1 481 ? -28.243 -5.902 32.669 1.00 92.62 481 TYR A N 1
ATOM 3751 C CA . TYR A 1 481 ? -29.092 -4.981 33.417 1.00 92.62 481 TYR A CA 1
ATOM 3752 C C . TYR A 1 481 ? -29.610 -3.891 32.481 1.00 92.62 481 TYR A C 1
ATOM 3754 O O . TYR A 1 481 ? -28.826 -3.307 31.738 1.00 92.62 481 TYR A O 1
ATOM 3762 N N . CYS A 1 482 ? -30.906 -3.595 32.541 1.00 91.94 482 CYS A N 1
ATOM 3763 C CA . CYS A 1 482 ? -31.540 -2.482 31.830 1.00 91.94 482 CYS A CA 1
ATOM 3764 C C . CYS A 1 482 ? -32.198 -1.546 32.832 1.00 91.94 482 CYS A C 1
ATOM 3766 O O . CYS A 1 482 ? -32.945 -2.016 33.694 1.00 91.94 482 CYS A O 1
ATOM 3768 N N . SER A 1 483 ? -31.988 -0.236 32.722 1.00 89.19 483 SER A N 1
ATOM 3769 C CA . SER A 1 483 ? -32.761 0.710 33.522 1.00 89.19 483 SER A CA 1
ATOM 3770 C C . SER A 1 483 ? -34.248 0.585 33.169 1.00 89.19 483 SER A C 1
ATOM 3772 O O . SER A 1 483 ? -34.651 0.601 32.008 1.00 89.19 483 SER A O 1
ATOM 3774 N N . SER A 1 484 ? -35.084 0.426 34.192 1.00 79.12 484 SER A N 1
ATOM 3775 C CA . SER A 1 484 ? -36.542 0.269 34.063 1.00 79.12 484 SER A CA 1
ATOM 3776 C C . SER A 1 484 ? -37.249 1.546 33.600 1.00 79.12 484 SER A C 1
ATOM 3778 O O . SER A 1 484 ? -38.422 1.514 33.230 1.00 79.12 484 SER A O 1
ATOM 3780 N N . LYS A 1 485 ? -36.546 2.678 33.659 1.00 78.94 485 LYS A N 1
ATOM 3781 C CA . LYS A 1 485 ? -36.980 3.993 33.198 1.00 78.94 485 LYS A CA 1
ATOM 3782 C C . LYS A 1 485 ? -35.826 4.693 32.491 1.00 78.94 485 LYS A C 1
ATOM 3784 O O . LYS A 1 485 ? -34.683 4.229 32.535 1.00 78.94 485 LYS A O 1
ATOM 3789 N N . HIS A 1 486 ? -36.161 5.827 31.889 1.00 82.31 486 HIS A N 1
ATOM 3790 C CA . HIS A 1 486 ? -35.197 6.805 31.408 1.00 82.31 486 HIS A CA 1
ATOM 3791 C C . HIS A 1 486 ? -34.173 7.128 32.502 1.00 82.31 486 HIS A C 1
ATOM 3793 O O . HIS A 1 486 ? -34.550 7.401 33.644 1.00 82.31 486 HIS A O 1
ATOM 3799 N N . PHE A 1 487 ? -32.890 7.053 32.168 1.00 81.94 487 PHE A N 1
ATOM 3800 C CA . PHE A 1 487 ? -31.799 7.326 33.088 1.00 81.94 487 PHE A CA 1
ATOM 3801 C C . PHE A 1 487 ? -31.477 8.828 33.096 1.00 81.94 487 PHE A C 1
ATOM 3803 O O . PHE A 1 487 ? -30.610 9.309 32.366 1.00 81.94 487 PHE A O 1
ATOM 3810 N N . ASP A 1 488 ? -32.184 9.575 33.947 1.00 78.31 488 ASP A N 1
ATOM 3811 C CA . ASP A 1 488 ? -31.930 11.006 34.167 1.00 78.31 488 ASP A CA 1
ATOM 3812 C C . ASP A 1 488 ? -30.888 11.258 35.272 1.00 78.31 488 ASP A C 1
ATOM 3814 O O . ASP A 1 488 ? -30.246 12.311 35.303 1.00 78.31 488 ASP A O 1
ATOM 3818 N N . GLY A 1 489 ? -30.665 10.287 36.164 1.00 76.06 489 GLY A N 1
ATOM 3819 C CA . GLY A 1 489 ? -29.622 10.379 37.177 1.00 76.06 489 GLY A CA 1
ATOM 3820 C C . GLY A 1 489 ? -29.572 9.217 38.177 1.00 76.06 489 GLY A C 1
ATOM 3821 O O . GLY A 1 489 ? -30.290 8.225 38.048 1.00 76.06 489 GLY A O 1
ATOM 3822 N N . PRO A 1 490 ? -28.732 9.332 39.225 1.00 72.25 490 PRO A N 1
ATOM 3823 C CA . PRO A 1 490 ? -28.476 8.261 40.198 1.00 72.25 490 PRO A CA 1
ATOM 3824 C C . PRO A 1 490 ? -29.709 7.792 40.982 1.00 72.25 490 PRO A C 1
ATOM 3826 O O . PRO A 1 490 ? -29.704 6.705 41.552 1.00 72.25 490 PRO A O 1
ATOM 3829 N N . VAL A 1 491 ? -30.753 8.621 41.049 1.00 66.44 491 VAL A N 1
ATOM 3830 C CA . VAL A 1 491 ? -31.991 8.335 41.791 1.00 66.44 491 VAL A CA 1
ATOM 3831 C C . VAL A 1 491 ? -32.907 7.378 41.011 1.00 66.44 491 VAL A C 1
ATOM 3833 O O . VAL A 1 491 ? -33.749 6.714 41.612 1.00 66.44 491 VAL A O 1
ATOM 3836 N N . ASP A 1 492 ? -32.698 7.238 39.699 1.00 62.41 492 ASP A N 1
ATOM 3837 C CA . ASP A 1 492 ? -33.545 6.449 38.794 1.00 62.41 492 ASP A CA 1
ATOM 3838 C C . ASP A 1 492 ? -33.021 5.021 38.542 1.00 62.41 492 ASP A C 1
ATOM 3840 O O . ASP A 1 492 ? -33.505 4.313 37.655 1.00 62.41 492 ASP A O 1
ATOM 3844 N N . LEU A 1 493 ? -32.051 4.558 39.341 1.00 67.94 493 LEU A N 1
ATOM 3845 C CA . LEU A 1 493 ? -31.403 3.246 39.212 1.00 67.94 493 LEU A CA 1
ATOM 3846 C C . LEU A 1 493 ? -32.284 2.096 39.724 1.00 67.94 493 LEU A C 1
ATOM 3848 O O . LEU A 1 493 ? -31.968 1.425 40.704 1.00 67.94 493 LEU A O 1
ATOM 3852 N N . ASN A 1 494 ? -33.391 1.833 39.039 1.00 82.19 494 ASN A N 1
ATOM 3853 C CA . ASN A 1 494 ? -34.087 0.554 39.140 1.00 82.19 494 ASN A CA 1
ATOM 3854 C C . ASN A 1 494 ? -33.759 -0.256 37.892 1.00 82.19 494 ASN A C 1
ATOM 3856 O O . ASN A 1 494 ? -34.214 0.107 36.808 1.00 82.19 494 ASN A O 1
ATOM 3860 N N . PHE A 1 495 ? -32.999 -1.340 38.037 1.00 85.81 495 PHE A N 1
ATOM 3861 C CA . PHE A 1 495 ? -32.627 -2.195 36.914 1.00 85.81 495 PHE A CA 1
ATOM 3862 C C . PHE A 1 495 ? -33.474 -3.461 36.850 1.00 85.81 495 PHE A C 1
ATOM 3864 O O . PHE A 1 495 ? -33.679 -4.142 37.855 1.00 85.81 495 PHE A O 1
ATOM 3871 N N . VAL A 1 496 ? -33.912 -3.797 35.643 1.00 89.88 496 VAL A N 1
ATOM 3872 C CA . VAL A 1 496 ? -34.391 -5.135 35.300 1.00 89.88 496 VAL A CA 1
ATOM 3873 C C . VAL A 1 496 ? -33.175 -5.981 34.938 1.00 89.88 496 VAL A C 1
ATOM 3875 O O . VAL A 1 496 ? -32.309 -5.524 34.192 1.00 89.88 496 VAL A O 1
ATOM 3878 N N . GLN A 1 497 ? -33.087 -7.188 35.499 1.00 91.38 497 GLN A N 1
ATOM 3879 C CA . GLN A 1 497 ? -31.985 -8.118 35.256 1.00 91.38 497 GLN A CA 1
ATOM 3880 C C . GLN A 1 497 ? -32.447 -9.243 34.325 1.00 91.38 497 GLN A C 1
ATOM 3882 O O . GLN A 1 497 ? -33.441 -9.905 34.610 1.00 91.38 497 GLN A O 1
ATOM 3887 N N . TYR A 1 498 ? -31.658 -9.511 33.290 1.00 91.25 498 TYR A N 1
ATOM 3888 C CA . TYR A 1 498 ? -31.817 -10.624 32.356 1.00 91.25 498 TYR A CA 1
ATOM 3889 C C . TYR A 1 498 ? -30.611 -11.567 32.452 1.00 91.25 498 TYR A C 1
ATOM 3891 O O . TYR A 1 498 ? -29.502 -11.128 32.788 1.00 91.25 498 TYR A O 1
ATOM 3899 N N . SER A 1 499 ? -30.803 -12.860 32.175 1.00 89.81 499 SER A N 1
ATOM 3900 C CA . SER A 1 499 ? -29.682 -13.790 31.998 1.00 89.81 499 SER A CA 1
ATOM 3901 C C . SER A 1 499 ? -29.143 -13.698 30.574 1.00 89.81 499 SER A C 1
ATOM 3903 O O . SER A 1 499 ? -29.911 -13.560 29.627 1.00 89.81 499 SER A O 1
ATOM 3905 N N . THR A 1 500 ? -27.829 -13.832 30.392 1.00 85.75 500 THR A N 1
ATOM 3906 C CA . THR A 1 500 ? -27.238 -13.942 29.047 1.00 85.75 500 THR A CA 1
ATOM 3907 C C . THR A 1 500 ? -27.773 -15.146 28.281 1.00 85.75 500 THR A C 1
ATOM 3909 O O . THR A 1 500 ? -27.935 -15.052 27.069 1.00 85.75 500 THR A O 1
ATOM 3912 N N . ASN A 1 501 ? -28.124 -16.234 28.974 1.00 86.31 501 ASN A N 1
ATOM 3913 C CA . ASN A 1 501 ? -28.699 -17.423 28.346 1.00 86.31 501 ASN A CA 1
ATOM 3914 C C . ASN A 1 501 ? -30.092 -17.145 27.766 1.00 86.31 501 ASN A C 1
ATOM 3916 O O . ASN A 1 501 ? -30.432 -17.703 26.727 1.00 86.31 501 ASN A O 1
ATOM 3920 N N . ASP A 1 502 ? -30.869 -16.248 28.382 1.00 85.19 502 ASP A N 1
ATOM 3921 C CA . ASP A 1 502 ? -32.183 -15.844 27.863 1.00 85.19 502 ASP A CA 1
ATOM 3922 C C . ASP A 1 502 ? -32.056 -14.990 26.587 1.00 85.19 502 ASP A C 1
ATOM 3924 O O . ASP A 1 502 ? -32.984 -14.928 25.784 1.00 85.19 502 ASP A O 1
ATOM 3928 N N . ILE A 1 503 ? -30.905 -14.333 26.397 1.00 84.31 503 ILE A N 1
ATOM 3929 C CA . ILE A 1 503 ? -30.629 -13.438 25.264 1.00 84.31 503 ILE A CA 1
ATOM 3930 C C . ILE A 1 503 ? -29.976 -14.208 24.108 1.00 84.31 503 ILE A C 1
ATOM 3932 O O . ILE A 1 503 ? -30.422 -14.098 22.969 1.00 84.31 503 ILE A O 1
ATOM 3936 N N . LEU A 1 504 ? -28.905 -14.955 24.399 1.00 82.56 504 LEU A N 1
ATOM 3937 C CA . LEU A 1 504 ? -28.004 -15.565 23.409 1.00 82.56 504 LEU A CA 1
ATOM 3938 C C . LEU A 1 504 ? -28.033 -17.105 23.398 1.00 82.56 504 LEU A C 1
ATOM 3940 O O . LEU A 1 504 ? -27.456 -17.720 22.505 1.00 82.56 504 LEU A O 1
ATOM 3944 N N . GLY A 1 505 ? -28.673 -17.746 24.381 1.00 79.06 505 GLY A N 1
ATOM 3945 C CA . GLY A 1 505 ? -28.602 -19.195 24.601 1.00 79.06 505 GLY A CA 1
ATOM 3946 C C . GLY A 1 505 ? -27.389 -19.647 25.432 1.00 79.06 505 GLY A C 1
ATOM 3947 O O . GLY A 1 505 ? -26.582 -18.847 25.896 1.00 79.06 505 GLY A O 1
ATOM 3948 N N . ASP A 1 506 ? -27.245 -20.963 25.628 1.00 75.62 506 ASP A N 1
ATOM 3949 C CA . ASP A 1 506 ? -26.294 -21.557 26.593 1.00 75.62 506 ASP A CA 1
ATOM 3950 C C . ASP A 1 506 ? -24.809 -21.517 26.176 1.00 75.62 506 ASP A C 1
ATOM 3952 O O . ASP A 1 506 ? -23.940 -21.963 26.929 1.00 75.62 506 ASP A O 1
ATOM 3956 N N . ARG A 1 507 ? -24.492 -21.048 24.964 1.00 72.62 507 ARG A N 1
ATOM 3957 C CA . ARG A 1 507 ? -23.121 -21.075 24.420 1.00 72.62 507 ARG A CA 1
ATOM 3958 C C . ARG A 1 507 ? -22.291 -19.841 24.767 1.00 72.62 507 ARG A C 1
ATOM 3960 O O . ARG A 1 507 ? -21.070 -19.895 24.633 1.00 72.62 507 ARG A O 1
ATOM 3967 N N . ASP A 1 508 ? -22.924 -18.763 25.219 1.00 73.88 508 ASP A N 1
ATOM 3968 C CA . ASP A 1 508 ? -22.272 -17.479 25.465 1.00 73.88 508 ASP A CA 1
ATOM 3969 C C . ASP A 1 508 ? -22.192 -17.146 26.959 1.00 73.88 508 ASP A C 1
ATOM 3971 O O . ASP A 1 508 ? -23.196 -17.060 27.661 1.00 73.88 508 ASP A O 1
ATOM 3975 N N . ALA A 1 509 ? -20.973 -16.903 27.448 1.00 71.69 509 ALA A N 1
ATOM 3976 C CA . ALA A 1 509 ? -20.730 -16.555 28.851 1.00 71.69 509 ALA A CA 1
ATOM 3977 C C . ALA A 1 509 ? -20.931 -15.057 29.165 1.00 71.69 509 ALA A C 1
ATOM 3979 O O . ALA A 1 509 ? -21.059 -14.676 30.329 1.00 71.69 509 ALA A O 1
ATOM 3980 N N . TYR A 1 510 ? -20.917 -14.196 28.145 1.00 75.56 510 TYR A N 1
ATOM 3981 C CA . TYR A 1 510 ? -21.091 -12.748 28.277 1.00 75.56 510 TYR A CA 1
ATOM 3982 C C . TYR A 1 510 ? -21.643 -12.146 26.979 1.00 75.56 510 TYR A C 1
ATOM 3984 O O . TYR A 1 510 ? -21.628 -12.804 25.939 1.00 75.56 510 TYR A O 1
ATOM 3992 N N . VAL A 1 511 ? -22.123 -10.901 27.048 1.00 86.25 511 VAL A N 1
ATOM 3993 C CA . VAL A 1 511 ? -22.734 -10.149 25.938 1.00 86.25 511 VAL A CA 1
ATOM 3994 C C . VAL A 1 511 ? -21.996 -8.824 25.752 1.00 86.25 511 VAL A C 1
ATOM 3996 O O . VAL A 1 511 ? -21.782 -8.106 26.733 1.00 86.25 511 VAL A O 1
ATOM 3999 N N . ASP A 1 512 ? -21.673 -8.481 24.505 1.00 88.81 512 ASP A N 1
ATOM 4000 C CA . ASP A 1 512 ? -21.183 -7.144 24.145 1.00 88.81 512 ASP A CA 1
ATOM 4001 C C . ASP A 1 512 ? -22.366 -6.266 23.714 1.00 88.81 512 ASP A C 1
ATOM 4003 O O . ASP A 1 512 ? -23.281 -6.745 23.029 1.00 88.81 512 ASP A O 1
ATOM 4007 N N . LEU A 1 513 ? -22.367 -4.999 24.136 1.00 91.94 513 LEU A N 1
ATOM 4008 C CA . LEU A 1 513 ? -23.440 -4.042 23.874 1.00 91.94 513 LEU A CA 1
ATOM 4009 C C . LEU A 1 513 ? -23.036 -3.120 22.723 1.00 91.94 513 LEU A C 1
ATOM 4011 O O . LEU A 1 513 ? -22.046 -2.396 22.803 1.00 91.94 513 LEU A O 1
ATOM 4015 N N . ILE A 1 514 ? -23.823 -3.118 21.650 1.00 90.12 514 ILE A N 1
ATOM 4016 C CA . ILE A 1 514 ? -23.501 -2.393 20.420 1.00 90.12 514 ILE A CA 1
ATOM 4017 C C . ILE A 1 514 ? -24.588 -1.353 20.124 1.00 90.12 514 ILE A C 1
ATOM 4019 O O . ILE A 1 514 ? -25.700 -1.726 19.744 1.00 90.12 514 ILE A O 1
ATOM 4023 N N . PRO A 1 515 ? -24.298 -0.048 20.267 1.00 89.31 515 PRO A N 1
ATOM 4024 C CA . PRO A 1 515 ? -25.223 1.007 19.869 1.00 89.31 515 PRO A CA 1
ATOM 4025 C C . PRO A 1 515 ? -25.370 1.084 18.341 1.00 89.31 515 PRO A C 1
ATOM 4027 O O . PRO A 1 515 ? -24.393 1.309 17.624 1.00 89.31 515 PRO A O 1
ATOM 4030 N N . VAL A 1 516 ? -26.597 0.954 17.830 1.00 88.62 516 VAL A N 1
ATOM 4031 C CA . VAL A 1 516 ? -26.928 1.062 16.398 1.00 88.62 516 VAL A CA 1
ATOM 4032 C C . VAL A 1 516 ? -28.225 1.847 16.233 1.00 88.62 516 VAL A C 1
ATOM 4034 O O . VAL A 1 516 ? -29.247 1.476 16.801 1.00 88.62 516 VAL A O 1
ATOM 4037 N N . GLU A 1 517 ? -28.185 2.933 15.452 1.00 86.00 517 GLU A N 1
ATOM 4038 C CA . GLU A 1 517 ? -29.331 3.829 15.194 1.00 86.00 517 GLU A CA 1
ATOM 4039 C C . GLU A 1 517 ? -30.183 4.147 16.447 1.00 86.00 517 GLU A C 1
ATOM 4041 O O . GLU A 1 517 ? -31.412 4.134 16.402 1.00 86.00 517 GLU A O 1
ATOM 4046 N N . GLY A 1 518 ? -29.520 4.403 17.582 1.00 85.50 518 GLY A N 1
ATOM 4047 C CA . GLY A 1 518 ? -30.178 4.768 18.840 1.00 85.50 518 GLY A CA 1
ATOM 4048 C C . GLY A 1 518 ? -30.723 3.608 19.673 1.00 85.50 518 GLY A C 1
ATOM 4049 O O . GLY A 1 518 ? -31.289 3.830 20.742 1.00 85.50 518 GLY A O 1
ATOM 4050 N N . GLN A 1 519 ? -30.555 2.367 19.222 1.00 88.94 519 GLN A N 1
ATOM 4051 C CA . GLN A 1 519 ? -30.915 1.155 19.960 1.00 88.94 519 GLN A CA 1
ATOM 4052 C C . GLN A 1 519 ? -29.661 0.400 20.400 1.00 88.94 519 GLN A C 1
ATOM 4054 O O . GLN A 1 519 ? -28.599 0.538 19.794 1.00 88.94 519 GLN A O 1
ATOM 4059 N N . ILE A 1 520 ? -29.791 -0.424 21.441 1.00 91.44 520 ILE A N 1
ATOM 4060 C CA . ILE A 1 520 ? -28.716 -1.316 21.879 1.00 91.44 520 ILE A CA 1
ATOM 4061 C C . ILE A 1 520 ? -28.957 -2.715 21.323 1.00 91.44 520 ILE A C 1
ATOM 4063 O O . ILE A 1 520 ? -30.015 -3.314 21.528 1.00 91.44 520 ILE A O 1
ATOM 4067 N N . TYR A 1 521 ? -27.944 -3.222 20.630 1.00 91.94 521 TYR A N 1
ATOM 4068 C CA . TYR A 1 521 ? -27.870 -4.587 20.140 1.00 91.94 521 TYR A CA 1
ATOM 4069 C C . TYR A 1 521 ? -26.965 -5.418 21.042 1.00 91.94 521 TYR A C 1
ATOM 4071 O O . TYR A 1 521 ? -26.006 -4.919 21.628 1.00 91.94 521 TYR A O 1
ATOM 4079 N N . PHE A 1 522 ? -27.277 -6.703 21.131 1.00 91.81 522 PHE A N 1
ATOM 4080 C CA . PHE A 1 522 ? -26.608 -7.673 21.985 1.00 91.81 522 PHE A CA 1
ATOM 4081 C C . PHE A 1 522 ? -25.873 -8.664 21.085 1.00 91.81 522 PHE A C 1
ATOM 4083 O O . PHE A 1 522 ? -26.506 -9.380 20.307 1.00 91.81 522 PHE A O 1
ATOM 4090 N N . SER A 1 523 ? -24.542 -8.668 21.149 1.00 89.75 523 SER A N 1
ATOM 4091 C CA . SER A 1 523 ? -23.694 -9.514 20.301 1.00 89.75 523 SER A CA 1
ATOM 4092 C C . SER A 1 523 ? -23.307 -10.820 20.997 1.00 89.75 523 SER A C 1
ATOM 4094 O O . SER A 1 523 ? -22.748 -10.802 22.103 1.00 89.75 523 SER A O 1
ATOM 4096 N N . GLY A 1 524 ? -23.571 -11.940 20.318 1.00 83.75 524 GLY A N 1
ATOM 4097 C CA . GLY A 1 524 ? -23.174 -13.298 20.706 1.00 83.75 524 GLY A CA 1
ATOM 4098 C C . GLY A 1 524 ? -22.563 -14.098 19.551 1.00 83.75 524 GLY A C 1
ATOM 4099 O O . GLY A 1 524 ? -22.360 -13.575 18.453 1.00 83.75 524 GLY A O 1
ATOM 4100 N N . LEU A 1 525 ? -22.296 -15.385 19.787 1.00 78.88 525 LEU A N 1
ATOM 4101 C CA . LEU A 1 525 ? -21.701 -16.320 18.815 1.00 78.88 525 LEU A CA 1
ATOM 4102 C C . LEU A 1 525 ? -22.633 -16.687 17.643 1.00 78.88 525 LEU A C 1
ATOM 4104 O O . LEU A 1 525 ? -22.198 -17.290 16.662 1.00 78.88 525 LEU A O 1
ATOM 4108 N N . GLU A 1 526 ? -23.922 -16.354 17.745 1.00 73.44 526 GLU A N 1
ATOM 4109 C CA . GLU A 1 526 ? -24.930 -16.609 16.704 1.00 73.44 526 GLU A CA 1
ATOM 4110 C C . GLU A 1 526 ? -25.410 -15.324 15.997 1.00 73.44 526 GLU A C 1
ATOM 4112 O O . GLU A 1 526 ? -26.337 -15.358 15.178 1.00 73.44 526 GLU A O 1
ATOM 4117 N N . GLY A 1 527 ? -24.759 -14.187 16.264 1.00 79.62 527 GLY A N 1
ATOM 4118 C CA . GLY A 1 527 ? -25.036 -12.894 15.634 1.00 79.62 527 GLY A CA 1
ATOM 4119 C C . GLY A 1 527 ? -25.589 -11.847 16.602 1.00 79.62 527 GLY A C 1
ATOM 4120 O O . GLY A 1 527 ? -25.295 -11.868 17.797 1.00 79.62 527 GLY A O 1
ATOM 4121 N N . LEU A 1 528 ? -26.361 -10.899 16.059 1.00 88.56 528 LEU A N 1
ATOM 4122 C CA . LEU A 1 528 ? -26.949 -9.791 16.813 1.00 88.56 528 LEU A CA 1
ATOM 4123 C C . LEU A 1 528 ? -28.370 -10.106 17.259 1.00 88.56 528 LEU A C 1
ATOM 4125 O O . LEU A 1 528 ? -29.167 -10.677 16.512 1.00 88.56 528 LEU A O 1
ATOM 4129 N N . PHE A 1 529 ? -28.697 -9.643 18.457 1.00 89.56 529 PHE A N 1
ATOM 4130 C CA . PHE A 1 529 ? -30.036 -9.661 19.018 1.00 89.56 529 PHE A CA 1
ATOM 4131 C C . PHE A 1 529 ? -30.447 -8.240 19.381 1.00 89.56 529 PHE A C 1
ATOM 4133 O O . PHE A 1 529 ? -29.610 -7.393 19.690 1.00 89.56 529 PHE A O 1
ATOM 4140 N N . ARG A 1 530 ? -31.749 -7.980 19.357 1.00 89.94 530 ARG A N 1
ATOM 4141 C CA . ARG A 1 530 ? -32.345 -6.717 19.791 1.00 89.94 530 ARG A CA 1
ATOM 4142 C C . ARG A 1 530 ? -33.458 -6.990 20.782 1.00 89.94 530 ARG A C 1
ATOM 4144 O O . ARG A 1 530 ? -34.139 -8.015 20.705 1.00 89.94 530 ARG A O 1
ATOM 4151 N N . TYR A 1 531 ? -33.658 -6.048 21.686 1.00 88.69 531 TYR A N 1
ATOM 4152 C CA . TYR A 1 531 ? -34.711 -6.132 22.683 1.00 88.69 531 TYR A CA 1
ATOM 4153 C C . TYR A 1 531 ? -36.009 -5.493 22.164 1.00 88.69 531 TYR A C 1
ATOM 4155 O O . TYR A 1 531 ? -36.011 -4.382 21.630 1.00 88.69 531 TYR A O 1
ATOM 4163 N N . HIS A 1 532 ? -37.127 -6.208 22.291 1.00 84.88 532 HIS A N 1
ATOM 4164 C CA . HIS A 1 532 ? -38.456 -5.747 21.900 1.00 84.88 532 HIS A CA 1
ATOM 4165 C C . HIS A 1 532 ? -39.258 -5.267 23.115 1.00 84.88 532 HIS A C 1
ATOM 4167 O O . HIS A 1 532 ? -39.999 -6.039 23.722 1.00 84.88 532 HIS A O 1
ATOM 4173 N N . HIS A 1 533 ? -39.212 -3.956 23.383 1.00 79.56 533 HIS A N 1
ATOM 4174 C CA . HIS A 1 533 ? -39.888 -3.310 24.523 1.00 79.56 533 HIS A CA 1
ATOM 4175 C C . HIS A 1 533 ? -41.355 -3.716 24.728 1.00 79.56 533 HIS A C 1
ATOM 4177 O O . HIS A 1 533 ? -41.784 -3.932 25.853 1.00 79.56 533 HIS A O 1
ATOM 4183 N N . ASN A 1 534 ? -42.141 -3.848 23.653 1.00 80.25 534 ASN A N 1
ATOM 4184 C CA . ASN A 1 534 ? -43.581 -4.139 23.758 1.00 80.25 534 ASN A CA 1
ATOM 4185 C C . ASN A 1 534 ? -43.901 -5.571 24.202 1.00 80.25 534 ASN A C 1
ATOM 4187 O O . ASN A 1 534 ? -45.024 -5.841 24.626 1.00 80.25 534 ASN A O 1
ATOM 4191 N N . LYS A 1 535 ? -42.960 -6.493 24.012 1.00 81.88 535 LYS A N 1
ATOM 4192 C CA . LYS A 1 535 ? -43.153 -7.922 24.262 1.00 81.88 535 LYS A CA 1
ATOM 4193 C C . LYS A 1 535 ? -42.233 -8.468 25.347 1.00 81.88 535 LYS A C 1
ATOM 4195 O O . LYS A 1 535 ? -42.435 -9.612 25.732 1.00 81.88 535 LYS A O 1
ATOM 4200 N N . ASP A 1 536 ? -41.277 -7.663 25.815 1.00 84.38 536 ASP A N 1
ATOM 4201 C CA . ASP A 1 536 ? -40.261 -8.074 26.788 1.00 84.38 536 ASP A CA 1
ATOM 4202 C C . ASP A 1 536 ? -39.533 -9.350 26.321 1.00 84.38 536 ASP A C 1
ATOM 4204 O O . ASP A 1 536 ? -39.458 -10.361 27.011 1.00 84.38 536 ASP A O 1
ATOM 4208 N N . GLU A 1 537 ? -39.080 -9.332 25.061 1.00 88.31 537 GLU A N 1
ATOM 4209 C CA . GLU A 1 537 ? -38.394 -10.460 24.427 1.00 88.31 537 GLU A CA 1
ATOM 4210 C C . GLU A 1 537 ? -37.135 -9.995 23.688 1.00 88.31 537 GLU A C 1
ATOM 4212 O O . GLU A 1 537 ? -37.112 -8.922 23.076 1.00 88.31 537 GLU A O 1
ATOM 4217 N N . PHE A 1 538 ? -36.094 -10.826 23.704 1.00 89.25 538 PHE A N 1
ATOM 4218 C CA . PHE A 1 538 ? -34.923 -10.661 22.849 1.00 89.25 538 PHE A CA 1
ATOM 4219 C C . PHE A 1 538 ? -35.140 -11.460 21.572 1.00 89.25 538 PHE A C 1
ATOM 4221 O O . PHE A 1 538 ? -35.444 -12.652 21.610 1.00 89.25 538 PHE A O 1
ATOM 4228 N N . VAL A 1 539 ? -34.997 -10.802 20.428 1.00 89.50 539 VAL A N 1
ATOM 4229 C CA . VAL A 1 539 ? -35.122 -11.457 19.126 1.00 89.50 539 VAL A CA 1
ATOM 4230 C C . VAL A 1 539 ? -33.850 -11.289 18.336 1.00 89.50 539 VAL A C 1
ATOM 4232 O O . VAL A 1 539 ? -33.174 -10.263 18.429 1.00 89.50 539 VAL A O 1
ATOM 4235 N N . ARG A 1 540 ? -33.560 -12.287 17.506 1.00 86.88 540 ARG A N 1
ATOM 4236 C CA . ARG A 1 540 ? -32.490 -12.179 16.525 1.00 86.88 540 ARG A CA 1
ATOM 4237 C C . ARG A 1 540 ? -32.751 -10.985 15.616 1.00 86.88 540 ARG A C 1
ATOM 4239 O O . ARG A 1 540 ? -33.882 -10.750 15.179 1.00 86.88 540 ARG A O 1
ATOM 4246 N N . ASP A 1 541 ? -31.698 -10.231 15.365 1.00 83.69 541 ASP A N 1
ATOM 4247 C CA . ASP A 1 541 ? -31.758 -9.088 14.486 1.00 83.69 541 ASP A CA 1
ATOM 4248 C C . ASP A 1 541 ? -32.015 -9.503 13.028 1.00 83.69 541 ASP A C 1
ATOM 4250 O O . ASP A 1 541 ? -31.599 -10.566 12.564 1.00 83.69 541 ASP A O 1
ATOM 4254 N N . THR A 1 542 ? -32.717 -8.627 12.316 1.00 84.00 542 THR A N 1
ATOM 4255 C CA . THR A 1 542 ? -32.939 -8.696 10.870 1.00 84.00 542 THR A CA 1
ATOM 4256 C C . THR A 1 542 ? -32.500 -7.415 10.159 1.00 84.00 542 THR A C 1
ATOM 4258 O O . THR A 1 542 ? -32.667 -7.316 8.947 1.00 84.00 542 THR A O 1
ATOM 4261 N N . LEU A 1 543 ? -32.020 -6.409 10.898 1.00 85.19 543 LEU A N 1
ATOM 4262 C CA . LEU A 1 543 ? -31.521 -5.149 10.367 1.00 85.19 543 LEU A CA 1
ATOM 4263 C C . LEU A 1 543 ? -30.229 -5.376 9.578 1.00 85.19 543 LEU A C 1
ATOM 4265 O O . LEU A 1 543 ? -30.074 -4.781 8.518 1.00 85.19 543 LEU A O 1
ATOM 4269 N N . PHE A 1 544 ? -29.343 -6.252 10.050 1.00 87.69 544 PHE A N 1
ATOM 4270 C CA . PHE A 1 544 ? -28.116 -6.636 9.358 1.00 87.69 544 PHE A CA 1
ATOM 4271 C C . PHE A 1 544 ? -28.306 -7.951 8.597 1.00 87.69 544 PHE A C 1
ATOM 4273 O O . PHE A 1 544 ? -28.496 -9.021 9.179 1.00 87.69 544 PHE A O 1
ATOM 4280 N N . THR A 1 545 ? -28.221 -7.882 7.270 1.00 86.94 545 THR A N 1
ATOM 4281 C CA . THR A 1 545 ? -28.248 -9.062 6.403 1.00 86.94 545 THR A CA 1
ATOM 4282 C C . THR A 1 545 ? -26.825 -9.563 6.188 1.00 86.94 545 THR A C 1
ATOM 4284 O O . THR A 1 545 ? -26.049 -8.976 5.434 1.00 86.94 545 THR A O 1
ATOM 4287 N N . PHE A 1 546 ? -26.482 -10.660 6.862 1.00 82.50 546 PHE A N 1
ATOM 4288 C CA . PHE A 1 546 ? -25.177 -11.302 6.725 1.00 82.50 546 PHE A CA 1
ATOM 4289 C C . PHE A 1 546 ? -25.121 -12.141 5.440 1.00 82.50 546 PHE A C 1
ATOM 4291 O O . PHE A 1 546 ? -26.067 -12.889 5.161 1.00 82.50 546 PHE A O 1
ATOM 4298 N N . PRO A 1 547 ? -24.016 -12.087 4.671 1.00 83.94 547 PRO A N 1
ATOM 4299 C CA . PRO A 1 547 ? -23.766 -13.077 3.634 1.00 83.94 547 PRO A CA 1
ATOM 4300 C C . PRO A 1 547 ? -23.609 -14.469 4.261 1.00 83.94 547 PRO A C 1
ATOM 4302 O O . PRO A 1 547 ? -23.528 -14.632 5.480 1.00 83.94 547 PRO A O 1
ATOM 4305 N N . ARG A 1 548 ? -23.543 -15.507 3.423 1.00 83.06 548 ARG A N 1
ATOM 4306 C CA . ARG A 1 548 ? -23.201 -16.843 3.914 1.00 83.06 548 ARG A CA 1
ATOM 4307 C C . ARG A 1 548 ? -21.767 -16.821 4.449 1.00 83.06 548 ARG A C 1
ATOM 4309 O O . ARG A 1 548 ? -20.824 -16.733 3.670 1.00 83.06 548 ARG A O 1
ATOM 4316 N N . ILE A 1 549 ? -21.641 -16.907 5.768 1.00 83.62 549 ILE A N 1
ATOM 4317 C CA . ILE A 1 549 ? -20.371 -16.954 6.489 1.00 83.62 549 ILE A CA 1
ATOM 4318 C C . ILE A 1 549 ? -20.230 -18.356 7.073 1.00 83.62 549 ILE A C 1
ATOM 4320 O O . ILE A 1 549 ? -21.099 -18.816 7.815 1.00 83.62 549 ILE A O 1
ATOM 4324 N N . ASP A 1 550 ? -19.148 -19.041 6.716 1.00 80.94 550 ASP A N 1
ATOM 4325 C CA . ASP A 1 550 ? -18.844 -20.360 7.256 1.00 80.94 550 ASP A CA 1
ATOM 4326 C C . ASP A 1 550 ? -18.078 -20.224 8.583 1.00 80.94 550 ASP A C 1
ATOM 4328 O O . ASP A 1 550 ? -17.081 -19.502 8.673 1.00 80.94 550 ASP A O 1
ATOM 4332 N N . GLY A 1 551 ? -18.527 -20.958 9.601 1.00 82.44 551 GLY A N 1
ATOM 4333 C CA . GLY A 1 551 ? -17.937 -20.967 10.942 1.00 82.44 551 GLY A CA 1
ATOM 4334 C C . GLY A 1 551 ? -18.740 -20.175 11.977 1.00 82.44 551 GLY A C 1
ATOM 4335 O O . GLY A 1 551 ? -19.650 -19.418 11.647 1.00 82.44 551 GLY A O 1
ATOM 4336 N N . ILE A 1 552 ? -18.405 -20.389 13.250 1.00 84.12 552 ILE A N 1
ATOM 4337 C CA . ILE A 1 552 ? -18.988 -19.661 14.381 1.00 84.12 552 ILE A CA 1
ATOM 4338 C C . ILE A 1 552 ? -18.192 -18.372 14.577 1.00 84.12 552 ILE A C 1
ATOM 4340 O O . ILE A 1 552 ? -16.961 -18.407 14.667 1.00 84.12 552 ILE A O 1
ATOM 4344 N N . PHE A 1 553 ? -18.891 -17.242 14.644 1.00 86.31 553 PHE A N 1
ATOM 4345 C CA . PHE A 1 553 ? -18.277 -15.928 14.773 1.00 86.31 553 PHE A CA 1
ATOM 4346 C C . PHE A 1 553 ? -19.019 -15.060 15.780 1.00 86.31 553 PHE A C 1
ATOM 4348 O O . PHE A 1 553 ? -20.203 -15.248 16.038 1.00 86.31 553 PHE A O 1
ATOM 4355 N N . ARG A 1 554 ? -18.316 -14.066 16.310 1.00 86.88 554 ARG A N 1
ATOM 4356 C CA . ARG A 1 554 ? -18.863 -13.024 17.176 1.00 86.88 554 ARG A CA 1
ATOM 4357 C C . ARG A 1 554 ? -18.588 -11.668 16.556 1.00 86.88 554 ARG A C 1
ATOM 4359 O O . ARG A 1 554 ? -17.500 -11.447 16.027 1.00 86.88 554 ARG A O 1
ATOM 4366 N N . ILE A 1 555 ? -19.532 -10.741 16.666 1.00 89.00 555 ILE A N 1
ATOM 4367 C CA . ILE A 1 555 ? -19.250 -9.339 16.350 1.00 89.00 555 ILE A CA 1
ATOM 4368 C C . ILE A 1 555 ? -18.555 -8.741 17.563 1.00 89.00 555 ILE A C 1
ATOM 4370 O O . ILE A 1 555 ? -19.194 -8.519 18.590 1.00 89.00 555 ILE A O 1
ATOM 4374 N N . SER A 1 556 ? -17.244 -8.542 17.464 1.00 84.88 556 SER A N 1
ATOM 4375 C CA . SER A 1 556 ? -16.444 -8.062 18.592 1.00 84.88 556 SER A CA 1
ATOM 4376 C C . SER A 1 556 ? -16.356 -6.540 18.636 1.00 84.88 556 SER A C 1
ATOM 4378 O O . SER A 1 556 ? -16.155 -5.976 19.704 1.00 84.88 556 SER A O 1
ATOM 4380 N N . LEU A 1 557 ? -16.470 -5.873 17.482 1.00 89.06 557 LEU A N 1
ATOM 4381 C CA . LEU A 1 557 ? -16.371 -4.420 17.356 1.00 89.06 557 LEU A CA 1
ATOM 4382 C C . LEU A 1 557 ? -17.313 -3.928 16.265 1.00 89.06 557 LEU A C 1
ATOM 4384 O O . LEU A 1 557 ? -17.470 -4.577 15.227 1.00 89.06 557 LEU A O 1
ATOM 4388 N N . MET A 1 558 ? -17.881 -2.749 16.486 1.00 91.69 558 MET A N 1
ATOM 4389 C CA . MET A 1 558 ? -18.646 -2.030 15.483 1.00 91.69 558 MET A CA 1
ATOM 4390 C C . MET A 1 558 ? -18.402 -0.528 15.634 1.00 91.69 558 MET A C 1
ATOM 4392 O O . MET A 1 558 ? -18.469 -0.002 16.743 1.00 91.69 558 MET A O 1
ATOM 4396 N N . ALA A 1 559 ? -18.126 0.158 14.529 1.00 91.75 559 ALA A N 1
ATOM 4397 C CA . ALA A 1 559 ? -17.903 1.598 14.510 1.00 91.75 559 ALA A CA 1
ATOM 4398 C C . ALA A 1 559 ? -18.607 2.230 13.308 1.00 91.75 559 ALA A C 1
ATOM 4400 O O . ALA A 1 559 ? -18.577 1.685 12.208 1.00 91.75 559 ALA A O 1
ATOM 4401 N N . ARG A 1 560 ? -19.263 3.371 13.515 1.00 91.56 560 ARG A N 1
ATOM 4402 C CA . ARG A 1 560 ? -20.014 4.070 12.466 1.00 91.56 560 ARG A CA 1
ATOM 4403 C C . ARG A 1 560 ? -19.136 5.123 11.793 1.00 91.56 560 ARG A C 1
ATOM 4405 O O . ARG A 1 560 ? -18.480 5.887 12.496 1.00 91.56 560 ARG A O 1
ATOM 4412 N N . ASP A 1 561 ? -19.153 5.182 10.466 1.00 90.25 561 ASP A N 1
ATOM 4413 C CA . ASP A 1 561 ? -18.464 6.221 9.689 1.00 90.25 561 ASP A CA 1
ATOM 4414 C C . ASP A 1 561 ? -19.361 7.446 9.403 1.00 90.25 561 ASP A C 1
ATOM 4416 O O . ASP A 1 561 ? -20.552 7.469 9.740 1.00 90.25 561 ASP A O 1
ATOM 4420 N N . ALA A 1 562 ? -18.802 8.491 8.776 1.00 88.44 562 ALA A N 1
ATOM 4421 C CA . ALA A 1 562 ? -19.558 9.705 8.440 1.00 88.44 562 ALA A CA 1
ATOM 4422 C C . ALA A 1 562 ? -20.646 9.483 7.370 1.00 88.44 562 ALA A C 1
ATOM 4424 O O . ALA A 1 562 ? -21.607 10.253 7.304 1.00 88.44 562 ALA A O 1
ATOM 4425 N N . ASN A 1 563 ? -20.529 8.419 6.571 1.00 87.25 563 ASN A N 1
ATOM 4426 C CA . ASN A 1 563 ? -21.520 8.009 5.575 1.00 87.25 563 ASN A CA 1
ATOM 4427 C C . ASN A 1 563 ? -22.652 7.170 6.183 1.00 87.25 563 ASN A C 1
ATOM 4429 O O . ASN A 1 563 ? -23.569 6.762 5.473 1.00 87.25 563 ASN A O 1
ATOM 4433 N N . GLN A 1 564 ? -22.636 6.976 7.506 1.00 88.31 564 GLN A N 1
ATOM 4434 C CA . GLN A 1 564 ? -23.578 6.153 8.259 1.00 88.31 564 GLN A CA 1
ATOM 4435 C C . GLN A 1 564 ? -23.463 4.649 7.984 1.00 88.31 564 GLN A C 1
ATOM 4437 O O . GLN A 1 564 ? -24.373 3.909 8.363 1.00 88.31 564 GLN A O 1
ATOM 4442 N N . ASN A 1 565 ? -22.361 4.194 7.390 1.00 90.88 565 ASN A N 1
ATOM 4443 C CA . ASN A 1 565 ? -22.045 2.776 7.307 1.00 90.88 565 ASN A CA 1
ATOM 4444 C C . ASN A 1 565 ? -21.424 2.304 8.621 1.00 90.88 565 ASN A C 1
ATOM 4446 O O . ASN A 1 565 ? -20.884 3.094 9.403 1.00 90.88 565 ASN A O 1
ATOM 4450 N N . TYR A 1 566 ? -21.479 0.997 8.850 1.00 91.94 566 TYR A N 1
ATOM 4451 C CA . TYR A 1 566 ? -20.871 0.371 10.017 1.00 91.94 566 TYR A CA 1
ATOM 4452 C C . TYR A 1 566 ? -19.676 -0.483 9.609 1.00 91.94 566 TYR A C 1
ATOM 4454 O O . TYR A 1 566 ? -19.816 -1.442 8.858 1.00 91.94 566 TYR A O 1
ATOM 4462 N N . TRP A 1 567 ? -18.508 -0.162 10.149 1.00 93.06 567 TRP A N 1
ATOM 4463 C CA . TRP A 1 567 ? -17.339 -1.028 10.158 1.00 93.06 567 TRP A CA 1
ATOM 4464 C C . TRP A 1 567 ? -17.524 -2.081 11.241 1.00 93.06 567 TRP A C 1
ATOM 4466 O O . TRP A 1 567 ? -17.727 -1.736 12.402 1.00 93.06 567 TRP A O 1
ATOM 4476 N N . ILE A 1 568 ? -17.473 -3.355 10.868 1.00 92.44 568 ILE A N 1
ATOM 4477 C CA . ILE A 1 568 ? -17.793 -4.489 11.738 1.00 92.44 568 ILE A CA 1
ATOM 4478 C C . ILE A 1 568 ? -16.603 -5.439 11.758 1.00 92.44 568 ILE A C 1
ATOM 4480 O O . ILE A 1 568 ? -16.199 -5.926 10.705 1.00 92.44 568 ILE A O 1
ATOM 4484 N N . ASN A 1 569 ? -16.078 -5.752 12.944 1.00 91.69 569 ASN A N 1
ATOM 4485 C CA . ASN A 1 569 ? -15.121 -6.844 13.107 1.00 91.69 569 ASN A CA 1
ATOM 4486 C C . ASN A 1 569 ? -15.837 -8.126 13.543 1.00 91.69 569 ASN A C 1
ATOM 4488 O O . ASN A 1 569 ? -16.443 -8.174 14.618 1.00 91.69 569 ASN A O 1
ATOM 4492 N N . LEU A 1 570 ? -15.720 -9.170 12.727 1.00 90.19 570 LEU A N 1
ATOM 4493 C CA . LEU A 1 570 ? -16.131 -10.528 13.052 1.00 90.19 570 LEU A CA 1
ATOM 4494 C C . LEU A 1 570 ? -14.920 -11.315 13.544 1.00 90.19 570 LEU A C 1
ATOM 4496 O O . LEU A 1 570 ? -13.984 -11.572 12.789 1.00 90.19 570 LEU A O 1
ATOM 4500 N N . HIS A 1 571 ? -14.956 -11.728 14.804 1.00 88.19 571 HIS A N 1
ATOM 4501 C CA . HIS A 1 571 ? -13.960 -12.614 15.385 1.00 88.19 571 HIS A CA 1
ATOM 4502 C C . HIS A 1 571 ? -14.432 -14.064 15.270 1.00 88.19 571 HIS A C 1
ATOM 4504 O O . HIS A 1 571 ? -15.568 -14.366 15.635 1.00 88.19 571 HIS A O 1
ATOM 4510 N N . PHE A 1 572 ? -13.569 -14.961 14.793 1.00 87.12 572 PHE A N 1
ATOM 4511 C CA . PHE A 1 572 ? -13.829 -16.399 14.678 1.00 87.12 572 PHE A CA 1
ATOM 4512 C C . PHE A 1 572 ? -12.985 -17.141 15.724 1.00 87.12 572 PHE A C 1
ATOM 4514 O O . PHE A 1 572 ? -11.834 -17.478 15.428 1.00 87.12 572 PHE A O 1
ATOM 4521 N N . PRO A 1 573 ? -13.520 -17.420 16.930 1.00 82.69 573 PRO A N 1
ATOM 4522 C CA . PRO A 1 573 ? -12.723 -17.939 18.043 1.00 82.69 573 PRO A CA 1
ATOM 4523 C C . PRO A 1 573 ? -12.051 -19.280 17.736 1.00 82.69 573 PRO A C 1
ATOM 4525 O O . PRO A 1 573 ? -10.888 -19.480 18.070 1.00 82.69 573 PRO A O 1
ATOM 4528 N N . GLU A 1 574 ? -12.761 -20.189 17.061 1.00 84.81 574 GLU A N 1
ATOM 4529 C CA . GLU A 1 574 ? -12.245 -21.528 16.735 1.00 84.81 574 GLU A CA 1
ATOM 4530 C C . GLU A 1 574 ? -11.114 -21.489 15.700 1.00 84.81 574 GLU A C 1
ATOM 4532 O O . GLU A 1 574 ? -10.202 -22.311 15.741 1.00 84.81 574 GLU A O 1
ATOM 4537 N N . ALA A 1 575 ? -11.170 -20.527 14.777 1.00 82.00 575 ALA A N 1
ATOM 4538 C CA . ALA A 1 575 ? -10.172 -20.353 13.727 1.00 82.00 575 ALA A CA 1
ATOM 4539 C C . ALA A 1 575 ? -9.050 -19.377 14.122 1.00 82.00 575 ALA A C 1
ATOM 4541 O O . ALA A 1 575 ? -8.063 -19.276 13.399 1.00 82.00 575 ALA A O 1
ATOM 4542 N N . GLY A 1 576 ? -9.205 -18.639 15.227 1.00 82.56 576 GLY A N 1
ATOM 4543 C CA . GLY A 1 576 ? -8.247 -17.629 15.675 1.00 82.56 576 GLY A CA 1
ATOM 4544 C C . GLY A 1 576 ? -8.039 -16.483 14.679 1.00 82.56 576 GLY A C 1
ATOM 4545 O O . GLY A 1 576 ? -6.944 -15.931 14.623 1.00 82.56 576 GLY A O 1
ATOM 4546 N N . ARG A 1 577 ? -9.056 -16.136 13.877 1.00 83.25 577 ARG A N 1
ATOM 4547 C CA . ARG A 1 577 ? -8.965 -15.099 12.831 1.00 83.25 577 ARG A CA 1
ATOM 4548 C C . ARG A 1 577 ? -10.009 -14.000 13.002 1.00 83.25 577 ARG A C 1
ATOM 4550 O O . ARG A 1 577 ? -11.045 -14.216 13.630 1.00 83.25 577 ARG A O 1
ATOM 4557 N N . ASN A 1 578 ? -9.753 -12.851 12.384 1.00 86.75 578 ASN A N 1
ATOM 4558 C CA . ASN A 1 578 ? -10.694 -11.738 12.287 1.00 86.75 578 ASN A CA 1
ATOM 4559 C C . ASN A 1 578 ? -11.061 -11.460 10.829 1.00 86.75 578 ASN A C 1
ATOM 4561 O O . ASN A 1 578 ? -10.247 -11.657 9.931 1.00 86.75 578 ASN A O 1
ATOM 4565 N N . GLU A 1 579 ? -12.275 -10.970 10.603 1.00 88.38 579 GLU A N 1
ATOM 4566 C CA . GLU A 1 579 ? -12.718 -10.459 9.311 1.00 88.38 579 GLU A CA 1
ATOM 4567 C C . GLU A 1 579 ? -13.465 -9.138 9.502 1.00 88.38 579 GLU A C 1
ATOM 4569 O O . GLU A 1 579 ? -14.402 -9.045 10.289 1.00 88.38 579 GLU A O 1
ATOM 4574 N N . ILE A 1 580 ? -13.079 -8.123 8.739 1.00 90.50 580 ILE A N 1
ATOM 4575 C CA . ILE A 1 580 ? -13.728 -6.810 8.711 1.00 90.50 580 ILE A CA 1
ATOM 4576 C C . ILE A 1 580 ? -14.758 -6.791 7.588 1.00 90.50 580 ILE A C 1
ATOM 4578 O O . ILE A 1 580 ? -14.448 -7.152 6.449 1.00 90.50 580 ILE A O 1
ATOM 4582 N N . TYR A 1 581 ? -15.957 -6.325 7.912 1.00 91.44 581 TYR A N 1
ATOM 4583 C CA . TYR A 1 581 ? -17.051 -6.066 6.986 1.00 91.44 581 TYR A CA 1
ATOM 4584 C C . TYR A 1 581 ? -17.459 -4.595 7.072 1.00 91.44 581 TYR A C 1
ATOM 4586 O O . TYR A 1 581 ? -17.361 -3.983 8.134 1.00 91.44 581 TYR A O 1
ATOM 4594 N N . ILE A 1 582 ? -17.956 -4.047 5.967 1.00 91.88 582 ILE A N 1
ATOM 4595 C CA . ILE A 1 582 ? -18.689 -2.781 5.961 1.00 91.88 582 ILE A CA 1
ATOM 4596 C C . ILE A 1 582 ? -20.162 -3.099 5.731 1.00 91.88 582 ILE A C 1
ATOM 4598 O O . ILE A 1 582 ? -20.523 -3.748 4.753 1.00 91.88 582 ILE A O 1
ATOM 4602 N N . ALA A 1 583 ? -21.005 -2.666 6.656 1.00 92.38 583 ALA A N 1
ATOM 4603 C CA . ALA A 1 583 ? -22.451 -2.704 6.544 1.00 92.38 583 ALA A CA 1
ATOM 4604 C C . ALA A 1 583 ? -22.940 -1.386 5.940 1.00 92.38 583 ALA A C 1
ATOM 4606 O O . ALA A 1 583 ? -22.893 -0.344 6.598 1.00 92.38 583 ALA A O 1
ATOM 4607 N N . GLU A 1 584 ? -23.429 -1.445 4.703 1.00 91.62 584 GLU A N 1
ATOM 4608 C CA . GLU A 1 584 ? -23.982 -0.293 3.989 1.00 91.62 584 GLU A CA 1
ATOM 4609 C C . GLU A 1 584 ? -25.506 -0.296 4.048 1.00 91.62 584 GLU A C 1
ATOM 4611 O O . GLU A 1 584 ? -26.154 -1.340 3.908 1.00 91.62 584 GLU A O 1
ATOM 4616 N N . LYS A 1 585 ? -26.095 0.887 4.227 1.00 88.62 585 LYS A N 1
ATOM 4617 C CA . LYS A 1 585 ? -27.546 1.040 4.335 1.00 88.62 585 LYS A CA 1
ATOM 4618 C C . LYS A 1 585 ? -28.222 0.850 2.974 1.00 88.62 585 LYS A C 1
ATOM 4620 O O . LYS A 1 585 ? -27.974 1.596 2.033 1.00 88.62 585 LYS A O 1
ATOM 4625 N N . GLN A 1 586 ? -29.139 -0.107 2.900 1.00 86.69 586 GLN A N 1
ATOM 4626 C CA . GLN A 1 586 ? -29.976 -0.397 1.741 1.00 86.69 586 GLN A CA 1
ATOM 4627 C C . GLN A 1 586 ? -31.363 0.232 1.904 1.00 86.69 586 GLN A C 1
ATOM 4629 O O . GLN A 1 586 ? -32.022 0.098 2.943 1.00 86.69 586 GLN A O 1
ATOM 4634 N N . GLU A 1 587 ? -31.846 0.896 0.854 1.00 81.94 587 GLU A N 1
ATOM 4635 C CA . GLU A 1 587 ? -33.132 1.595 0.874 1.00 81.94 587 GLU A CA 1
ATOM 4636 C C . GLU A 1 587 ? -34.287 0.617 1.174 1.00 81.94 587 GLU A C 1
ATOM 4638 O O . GLU A 1 587 ? -34.577 -0.309 0.414 1.00 81.94 587 GLU A O 1
ATOM 4643 N N . GLY A 1 588 ? -34.919 0.788 2.340 1.00 78.25 588 GLY A N 1
ATOM 4644 C CA . GLY A 1 588 ? -36.036 -0.040 2.804 1.00 78.25 588 GLY A CA 1
ATOM 4645 C C . GLY A 1 588 ? -35.691 -1.484 3.204 1.00 78.25 588 GLY A C 1
ATOM 4646 O O . GLY A 1 588 ? -36.618 -2.243 3.485 1.00 78.25 588 GLY A O 1
ATOM 4647 N N . LYS A 1 589 ? -34.407 -1.880 3.234 1.00 76.94 589 LYS A N 1
ATOM 4648 C CA . LYS A 1 589 ? -33.974 -3.274 3.485 1.00 76.94 589 LYS A CA 1
ATOM 4649 C C . LYS A 1 589 ? -32.975 -3.464 4.634 1.00 76.94 589 LYS A C 1
ATOM 4651 O O . LYS A 1 589 ? -32.550 -4.590 4.865 1.00 76.94 589 LYS A O 1
ATOM 4656 N N . GLY A 1 590 ? -32.635 -2.406 5.369 1.00 87.19 590 GLY A N 1
ATOM 4657 C CA . GLY A 1 590 ? -31.671 -2.474 6.473 1.00 87.19 590 GLY A CA 1
ATOM 4658 C C . GLY A 1 590 ? -30.236 -2.284 5.990 1.00 87.19 590 GLY A C 1
ATOM 4659 O O . GLY A 1 590 ? -30.001 -1.429 5.144 1.00 87.19 590 GLY A O 1
ATOM 4660 N N . PHE A 1 591 ? -29.288 -3.045 6.527 1.00 91.00 591 PHE A N 1
ATOM 4661 C CA . PHE A 1 591 ? -27.871 -2.999 6.178 1.00 91.00 591 PHE A CA 1
ATOM 4662 C C . PHE A 1 591 ? -27.430 -4.299 5.509 1.00 91.00 591 PHE A C 1
ATOM 4664 O O . PHE A 1 591 ? -27.742 -5.394 5.980 1.00 91.00 591 PHE A O 1
ATOM 4671 N N . GLU A 1 592 ? -26.664 -4.173 4.432 1.00 91.62 592 GLU A N 1
ATOM 4672 C CA . GLU A 1 592 ? -26.037 -5.295 3.738 1.00 91.62 592 GLU A CA 1
ATOM 4673 C C . GLU A 1 592 ? -24.533 -5.276 3.995 1.00 91.62 592 GLU A C 1
ATOM 4675 O O . GLU A 1 592 ? -23.897 -4.225 3.909 1.00 91.62 592 GLU A O 1
ATOM 4680 N N . LEU A 1 593 ? -23.982 -6.432 4.367 1.00 91.00 593 LEU A N 1
ATOM 4681 C CA . LEU A 1 593 ? -22.581 -6.556 4.748 1.00 91.00 593 LEU A CA 1
ATOM 4682 C C . LEU A 1 593 ? -21.713 -6.958 3.558 1.00 91.00 593 LEU A C 1
ATOM 4684 O O . LEU A 1 593 ? -21.895 -8.020 2.962 1.00 91.00 593 LEU A O 1
ATOM 4688 N N . TYR A 1 594 ? -20.676 -6.166 3.321 1.00 89.06 594 TYR A N 1
ATOM 4689 C CA . TYR A 1 594 ? -19.638 -6.420 2.335 1.00 89.06 594 TYR A CA 1
ATOM 4690 C C . TYR A 1 594 ? -18.332 -6.743 3.047 1.00 89.06 594 TYR A C 1
ATOM 4692 O O . TYR A 1 594 ? -17.823 -5.945 3.836 1.00 89.06 594 TYR A O 1
ATOM 4700 N N . LYS A 1 595 ? -17.783 -7.931 2.778 1.00 87.00 595 LYS A N 1
ATOM 4701 C CA . LYS A 1 595 ? -16.472 -8.319 3.303 1.00 87.00 595 LYS A CA 1
ATOM 4702 C C . LYS A 1 595 ? -15.414 -7.385 2.730 1.00 87.00 595 LYS A C 1
ATOM 4704 O O . LYS A 1 595 ? -15.345 -7.225 1.510 1.00 87.00 595 LYS A O 1
ATOM 4709 N N . MET A 1 596 ? -14.571 -6.811 3.584 1.00 85.12 596 MET A N 1
ATOM 4710 C CA . MET A 1 596 ? -13.407 -6.079 3.099 1.00 85.12 596 MET A CA 1
ATOM 4711 C C . MET A 1 596 ? -12.472 -7.044 2.357 1.00 85.12 596 MET A C 1
ATOM 4713 O O . MET A 1 596 ? -12.122 -8.105 2.855 1.00 85.12 596 MET A O 1
ATOM 4717 N N . PRO A 1 597 ? -12.057 -6.750 1.126 1.00 73.19 597 PRO A N 1
ATOM 4718 C CA . PRO A 1 597 ? -11.272 -7.720 0.370 1.00 73.19 597 PRO A CA 1
ATOM 4719 C C . PRO A 1 597 ? -9.786 -7.723 0.790 1.00 73.19 597 PRO A C 1
ATOM 4721 O O . PRO A 1 597 ? -9.013 -8.561 0.331 1.00 73.19 597 PRO A O 1
ATOM 4724 N N . TYR A 1 598 ? -9.386 -6.811 1.683 1.00 76.81 598 TYR A N 1
ATOM 4725 C CA . TYR A 1 598 ? -8.000 -6.550 2.062 1.00 76.81 598 TYR A CA 1
ATOM 4726 C C . TYR A 1 598 ? -7.500 -7.503 3.152 1.00 76.81 598 TYR A C 1
ATOM 4728 O O . TYR A 1 598 ? -7.680 -7.255 4.345 1.00 76.81 598 TYR A O 1
ATOM 4736 N N . ARG A 1 599 ? -6.802 -8.571 2.745 1.00 75.56 599 ARG A N 1
ATOM 4737 C CA . ARG A 1 599 ? -6.243 -9.595 3.648 1.00 75.56 599 ARG A CA 1
ATOM 4738 C C . ARG A 1 599 ? -5.311 -9.021 4.718 1.00 75.56 599 ARG A C 1
ATOM 4740 O O . ARG A 1 599 ? -5.315 -9.513 5.840 1.00 75.56 599 ARG A O 1
ATOM 4747 N N . ARG A 1 600 ? -4.608 -7.927 4.410 1.00 77.25 600 ARG A N 1
ATOM 4748 C CA . ARG A 1 600 ? -3.741 -7.175 5.337 1.00 77.25 600 ARG A CA 1
ATOM 4749 C C . ARG A 1 600 ? -4.448 -6.741 6.628 1.00 77.25 600 ARG A C 1
ATOM 4751 O O . ARG A 1 600 ? -3.817 -6.642 7.673 1.00 77.25 600 ARG A O 1
ATOM 4758 N N . MET A 1 601 ? -5.763 -6.513 6.585 1.00 74.75 601 MET A N 1
ATOM 4759 C CA . MET A 1 601 ? -6.544 -6.169 7.777 1.00 74.75 601 MET A CA 1
ATOM 4760 C C . MET A 1 601 ? -6.751 -7.365 8.729 1.00 74.75 601 MET A C 1
ATOM 4762 O O . MET A 1 601 ? -7.147 -7.164 9.872 1.00 74.75 601 MET A O 1
ATOM 4766 N N . TYR A 1 602 ? -6.518 -8.603 8.280 1.00 68.06 602 TYR A N 1
ATOM 4767 C CA . TYR A 1 602 ? -6.938 -9.836 8.967 1.00 68.06 602 TYR A CA 1
ATOM 4768 C C . TYR A 1 602 ? -5.808 -10.595 9.653 1.00 68.06 602 TYR A C 1
ATOM 4770 O O . TYR A 1 602 ? -6.071 -11.474 10.471 1.00 68.06 602 TYR A O 1
ATOM 4778 N N . GLU A 1 603 ? -4.558 -10.249 9.352 1.00 65.81 603 GLU A N 1
ATOM 4779 C CA . GLU A 1 603 ? -3.375 -10.889 9.940 1.00 65.81 603 GLU A CA 1
ATOM 4780 C C . GLU A 1 603 ? -3.130 -10.475 11.397 1.00 65.81 603 GLU A C 1
ATOM 4782 O O . GLU A 1 603 ? -2.218 -10.980 12.048 1.00 65.81 603 GLU A O 1
ATOM 4787 N N . GLN A 1 604 ? -3.939 -9.556 11.929 1.00 72.44 604 GLN A N 1
ATOM 4788 C CA . GLN A 1 604 ? -3.751 -8.986 13.255 1.00 72.44 604 GLN A CA 1
ATOM 4789 C C . GLN A 1 604 ? -4.992 -9.165 14.130 1.00 72.44 604 GLN A C 1
ATOM 4791 O O . GLN A 1 604 ? -6.138 -9.198 13.670 1.00 72.44 604 GLN A O 1
ATOM 4796 N N . HIS A 1 605 ? -4.766 -9.263 15.438 1.00 83.56 605 HIS A N 1
ATOM 4797 C CA . HIS A 1 605 ? -5.852 -9.183 16.401 1.00 83.56 605 HIS A CA 1
ATOM 4798 C C . HIS A 1 605 ? -6.303 -7.726 16.527 1.00 83.56 605 HIS A C 1
ATOM 4800 O O . HIS A 1 605 ? -5.562 -6.895 17.057 1.00 83.56 605 HIS A O 1
ATOM 4806 N N . ILE A 1 606 ? -7.495 -7.425 16.011 1.00 89.50 606 ILE A N 1
ATOM 4807 C CA . ILE A 1 606 ? -8.072 -6.080 16.016 1.00 89.50 606 ILE A CA 1
ATOM 4808 C C . ILE A 1 606 ? -8.727 -5.825 17.371 1.00 89.50 606 ILE A C 1
ATOM 4810 O O . ILE A 1 606 ? -9.565 -6.605 17.822 1.00 89.50 606 ILE A O 1
ATOM 4814 N N . ASN A 1 607 ? -8.355 -4.715 17.998 1.00 91.25 607 ASN A N 1
ATOM 4815 C CA . ASN A 1 607 ? -8.844 -4.313 19.314 1.00 91.25 607 ASN A CA 1
ATOM 4816 C C . ASN A 1 607 ? -9.760 -3.088 19.245 1.00 91.25 607 ASN A C 1
ATOM 4818 O O . ASN A 1 607 ? -10.672 -2.974 20.058 1.00 91.25 607 ASN A O 1
ATOM 4822 N N . CYS A 1 608 ? -9.555 -2.193 18.274 1.00 93.25 608 CYS A N 1
ATOM 4823 C CA . CYS A 1 608 ? -10.431 -1.045 18.066 1.00 93.25 608 CYS A CA 1
ATOM 4824 C C . CYS A 1 608 ? -10.522 -0.645 16.588 1.00 93.25 608 CYS A C 1
ATOM 4826 O O . CYS A 1 608 ? -9.608 -0.872 15.792 1.00 93.25 608 CYS A O 1
ATOM 4828 N N . LEU A 1 609 ? -11.656 -0.039 16.238 1.00 94.69 609 LEU A N 1
ATOM 4829 C CA . LEU A 1 609 ? -11.933 0.550 14.933 1.00 94.69 609 LEU A CA 1
ATOM 4830 C C . LEU A 1 609 ? -12.330 2.007 15.155 1.00 94.69 609 LEU A C 1
ATOM 4832 O O . LEU A 1 609 ? -13.255 2.283 15.917 1.00 94.69 609 LEU A O 1
ATOM 4836 N N . TYR A 1 610 ? -11.651 2.924 14.477 1.00 94.81 610 TYR A N 1
ATOM 4837 C CA . TYR A 1 610 ? -11.908 4.357 14.562 1.00 94.81 610 TYR A CA 1
ATOM 4838 C C . TYR A 1 610 ? -12.009 4.951 13.146 1.00 94.81 610 TYR A C 1
ATOM 4840 O O . TYR A 1 610 ? -11.012 5.434 12.597 1.00 94.81 610 TYR A O 1
ATOM 4848 N N . PRO A 1 611 ? -13.192 4.856 12.505 1.00 93.44 611 PRO A N 1
ATOM 4849 C CA . PRO A 1 611 ? -13.484 5.548 11.257 1.00 93.44 611 PRO A CA 1
ATOM 4850 C C . PRO A 1 611 ? -13.469 7.059 11.471 1.00 93.44 611 PRO A C 1
ATOM 4852 O O . PRO A 1 611 ? -14.003 7.574 12.454 1.00 93.44 611 PRO A O 1
ATOM 4855 N N . GLU A 1 612 ? -12.877 7.776 10.530 1.00 88.69 612 GLU A N 1
ATOM 4856 C CA . GLU A 1 612 ? -12.672 9.208 10.604 1.00 88.69 612 GLU A CA 1
ATOM 4857 C C . GLU A 1 612 ? -13.067 9.875 9.290 1.00 88.69 612 GLU A C 1
ATOM 4859 O O . GLU A 1 612 ? -12.428 9.708 8.249 1.00 88.69 612 GLU A O 1
ATOM 4864 N N . GLY A 1 613 ? -14.142 10.659 9.356 1.00 83.44 613 GLY A N 1
ATOM 4865 C CA . GLY A 1 613 ? -14.763 11.189 8.152 1.00 83.44 613 GLY A CA 1
ATOM 4866 C C . GLY A 1 613 ? -15.321 10.057 7.287 1.00 83.44 613 GLY A C 1
ATOM 4867 O O . GLY A 1 613 ? -15.926 9.111 7.794 1.00 83.44 613 GLY A O 1
ATOM 4868 N N . ASP A 1 614 ? -15.153 10.197 5.979 1.00 77.31 614 ASP A N 1
ATOM 4869 C CA . ASP A 1 614 ? -15.682 9.307 4.946 1.00 77.31 614 ASP A CA 1
ATOM 4870 C C . ASP A 1 614 ? -14.629 8.378 4.321 1.00 77.31 614 ASP A C 1
ATOM 4872 O O . ASP A 1 614 ? -15.001 7.392 3.686 1.00 77.31 614 ASP A O 1
ATOM 4876 N N . MET A 1 615 ? -13.332 8.667 4.490 1.00 85.88 615 MET A N 1
ATOM 4877 C CA . MET A 1 615 ? -12.267 7.968 3.754 1.00 85.88 615 MET A CA 1
ATOM 4878 C C . MET A 1 615 ? -11.196 7.312 4.625 1.00 85.88 615 MET A C 1
ATOM 4880 O O . MET A 1 615 ? -10.614 6.313 4.204 1.00 85.88 615 MET A O 1
ATOM 4884 N N . VAL A 1 616 ? -10.926 7.830 5.827 1.00 90.81 616 VAL A N 1
ATOM 4885 C CA . VAL A 1 616 ? -9.851 7.315 6.686 1.00 90.81 616 VAL A CA 1
ATOM 4886 C C . VAL A 1 616 ? -10.438 6.420 7.767 1.00 90.81 616 VAL A C 1
ATOM 4888 O O . VAL A 1 616 ? -11.458 6.729 8.372 1.00 90.81 616 VAL A O 1
ATOM 4891 N N . THR A 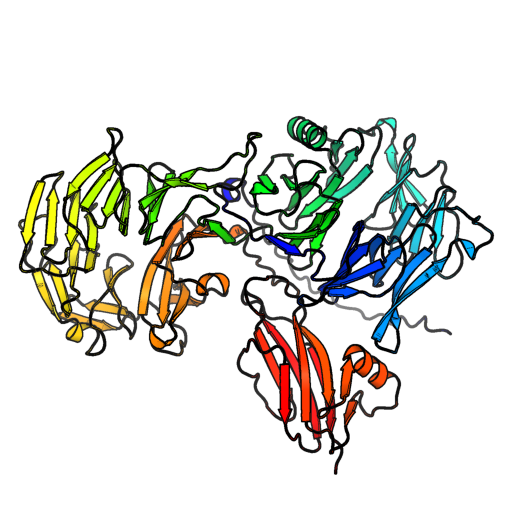1 617 ? -9.805 5.285 8.033 1.00 93.00 617 THR A N 1
ATOM 4892 C CA . THR A 1 617 ? -10.140 4.427 9.173 1.00 93.00 617 THR A CA 1
ATOM 4893 C C . THR A 1 617 ? -8.868 3.976 9.863 1.00 93.00 617 THR A C 1
ATOM 4895 O O . THR A 1 617 ? -7.966 3.415 9.240 1.00 93.00 617 THR A O 1
ATOM 4898 N N . TRP A 1 618 ? -8.800 4.219 11.166 1.00 94.44 618 TRP A N 1
ATOM 4899 C CA . TRP A 1 618 ? -7.702 3.790 12.017 1.00 94.44 618 TRP A CA 1
ATOM 4900 C C . TRP A 1 618 ? -8.084 2.483 12.709 1.00 94.44 618 TRP A C 1
ATOM 4902 O O . TRP A 1 618 ? -9.150 2.371 13.311 1.00 94.44 618 TRP A O 1
ATOM 4912 N N . ILE A 1 619 ? -7.218 1.484 12.606 1.00 94.38 619 ILE A N 1
ATOM 4913 C CA . ILE A 1 619 ? -7.450 0.135 13.116 1.00 94.38 619 ILE A CA 1
ATOM 4914 C C . ILE A 1 619 ? -6.358 -0.143 14.144 1.00 94.38 619 ILE A C 1
ATOM 4916 O O . ILE A 1 619 ? -5.187 -0.277 13.787 1.00 94.38 619 ILE A O 1
ATOM 4920 N N . GLY A 1 620 ? -6.729 -0.188 15.421 1.00 94.81 620 GLY A N 1
ATOM 4921 C CA . GLY A 1 620 ? -5.805 -0.537 16.496 1.00 94.81 620 GLY A CA 1
ATOM 4922 C C . GLY A 1 620 ? -5.714 -2.048 16.664 1.00 94.81 620 GLY A C 1
ATOM 4923 O O . GLY A 1 620 ? -6.729 -2.753 16.669 1.00 94.81 620 GLY A O 1
ATOM 4924 N N . SER A 1 621 ? -4.494 -2.550 16.806 1.00 92.12 621 SER A N 1
ATOM 4925 C CA . SER A 1 621 ? -4.199 -3.971 16.909 1.00 92.12 621 SER A CA 1
ATOM 4926 C C . SER A 1 621 ? -3.083 -4.252 17.917 1.00 92.12 621 SER A C 1
ATOM 4928 O O . SER A 1 621 ? -2.494 -3.353 18.522 1.00 92.12 621 SER A O 1
ATOM 4930 N N . GLN A 1 622 ? -2.745 -5.533 18.063 1.00 88.56 622 GLN A N 1
ATOM 4931 C CA . GLN A 1 622 ? -1.579 -5.966 18.837 1.00 88.56 622 GLN A CA 1
ATOM 4932 C C . GLN A 1 622 ? -0.227 -5.536 18.237 1.00 88.56 622 GLN A C 1
ATOM 4934 O O . GLN A 1 622 ? 0.789 -5.530 18.926 1.00 88.56 622 GLN A O 1
ATOM 4939 N N . SER A 1 623 ? -0.183 -5.191 16.949 1.00 84.31 623 SER A N 1
ATOM 4940 C CA . SER A 1 623 ? 1.049 -4.784 16.257 1.00 84.31 623 SER A CA 1
ATOM 4941 C C . SER A 1 623 ? 1.178 -3.266 16.095 1.00 84.31 623 SER A C 1
ATOM 4943 O O . SER A 1 623 ? 2.138 -2.800 15.479 1.00 84.31 623 SER A O 1
ATOM 4945 N N . GLY A 1 624 ? 0.239 -2.499 16.657 1.00 93.44 624 GLY A N 1
ATOM 4946 C CA . GLY A 1 624 ? 0.200 -1.044 16.584 1.00 93.44 624 GLY A CA 1
ATOM 4947 C C . GLY A 1 624 ? -1.074 -0.540 15.908 1.00 93.44 624 GLY A C 1
ATOM 4948 O O . GLY A 1 624 ? -2.165 -1.018 16.212 1.00 93.44 624 GLY A O 1
ATOM 4949 N N . ILE A 1 625 ? -0.954 0.448 15.020 1.00 94.94 625 ILE A N 1
ATOM 4950 C CA . ILE A 1 625 ? -2.092 1.022 14.284 1.00 94.94 625 ILE A CA 1
ATOM 4951 C C . ILE A 1 625 ? -1.891 0.823 12.788 1.00 94.94 625 ILE A C 1
ATOM 4953 O O . ILE A 1 625 ? -0.852 1.190 12.236 1.00 94.94 625 ILE A O 1
ATOM 4957 N N . LEU A 1 626 ? -2.929 0.315 12.131 1.00 92.81 626 LEU A N 1
ATOM 4958 C CA . LEU A 1 626 ? -3.084 0.326 10.685 1.00 92.81 626 LEU A CA 1
ATOM 4959 C C . LEU A 1 626 ? -4.012 1.486 10.300 1.00 92.81 626 LEU A C 1
ATOM 4961 O O . LEU A 1 626 ? -5.181 1.506 10.678 1.00 92.81 626 LEU A O 1
ATOM 4965 N N . ARG A 1 627 ? -3.504 2.460 9.543 1.00 92.44 627 ARG A N 1
ATOM 4966 C CA . ARG A 1 627 ? -4.306 3.542 8.953 1.00 92.44 627 ARG A CA 1
ATOM 4967 C C . ARG A 1 627 ? -4.681 3.150 7.529 1.00 92.44 627 ARG A C 1
ATOM 4969 O O . ARG A 1 627 ? -3.794 3.056 6.680 1.00 92.44 627 ARG A O 1
ATOM 4976 N N . TYR A 1 628 ? -5.970 2.957 7.280 1.00 90.56 628 TYR A N 1
ATOM 4977 C CA . TYR A 1 628 ? -6.543 2.725 5.957 1.00 90.56 628 TYR A CA 1
ATOM 4978 C C . TYR A 1 628 ? -7.126 4.021 5.387 1.00 90.56 628 TYR A C 1
ATOM 4980 O O . TYR A 1 628 ? -7.808 4.748 6.105 1.00 90.56 628 TYR A O 1
ATOM 4988 N N . ASP A 1 629 ? -6.865 4.310 4.114 1.00 88.88 629 ASP A N 1
ATOM 4989 C CA . ASP A 1 629 ? -7.412 5.465 3.398 1.00 88.88 629 ASP A CA 1
ATOM 4990 C C . ASP A 1 629 ? -7.992 5.020 2.052 1.00 88.88 629 ASP A C 1
ATOM 4992 O O . ASP A 1 629 ? -7.266 4.644 1.125 1.00 88.88 629 ASP A O 1
ATOM 4996 N N . SER A 1 630 ? -9.322 5.043 1.957 1.00 85.62 630 SER A N 1
ATOM 4997 C CA . SER A 1 630 ? -10.055 4.570 0.784 1.00 85.62 630 SER A CA 1
ATOM 4998 C C . SER A 1 630 ? -9.867 5.465 -0.443 1.00 85.62 630 SER A C 1
ATOM 5000 O O . SER A 1 630 ? -10.113 5.005 -1.557 1.00 85.62 630 SER A O 1
ATOM 5002 N N . ALA A 1 631 ? -9.352 6.694 -0.292 1.00 82.25 631 ALA A N 1
ATOM 5003 C CA . ALA A 1 631 ? -9.053 7.572 -1.427 1.00 82.25 631 ALA A CA 1
ATOM 5004 C C . ALA A 1 631 ? -7.928 7.028 -2.322 1.00 82.25 631 ALA A C 1
ATOM 5006 O O . ALA A 1 631 ? -7.852 7.368 -3.504 1.00 82.25 631 ALA A O 1
ATOM 5007 N N . PHE A 1 632 ? -7.056 6.185 -1.760 1.00 77.44 632 PHE A N 1
ATOM 5008 C CA . PHE A 1 632 ? -5.979 5.511 -2.485 1.00 77.44 632 PHE A CA 1
ATOM 5009 C C . PHE A 1 632 ? -6.316 4.064 -2.846 1.00 77.44 632 PHE A C 1
ATOM 5011 O O . PHE A 1 632 ? -5.483 3.391 -3.457 1.00 77.44 632 PHE A O 1
ATOM 5018 N N . ALA A 1 633 ? -7.506 3.576 -2.483 1.00 73.44 633 ALA A N 1
ATOM 5019 C CA . ALA A 1 633 ? -7.957 2.265 -2.913 1.00 73.44 633 ALA A CA 1
ATOM 5020 C C . ALA A 1 633 ? -8.204 2.316 -4.423 1.00 73.44 633 ALA A C 1
ATOM 5022 O O . ALA A 1 633 ? -9.064 3.060 -4.897 1.00 73.44 633 ALA A O 1
ATOM 5023 N N . SER A 1 634 ? -7.419 1.563 -5.196 1.00 59.66 634 SER A N 1
ATOM 5024 C CA . SER A 1 634 ? -7.545 1.588 -6.650 1.00 59.66 634 SER A CA 1
ATOM 5025 C C . SER A 1 634 ? -8.909 1.021 -7.071 1.00 59.66 634 SER A C 1
ATOM 5027 O O . SER A 1 634 ? -9.189 -0.149 -6.799 1.00 59.66 634 SER A O 1
ATOM 5029 N N . PRO A 1 635 ? -9.757 1.789 -7.783 1.00 50.06 635 PRO A N 1
ATOM 5030 C CA . PRO A 1 635 ? -10.975 1.244 -8.381 1.00 50.06 635 PRO A CA 1
ATOM 5031 C C . PRO A 1 635 ? -10.654 0.332 -9.577 1.00 50.06 635 PRO A C 1
ATOM 5033 O O . PRO A 1 635 ? -11.500 -0.448 -10.018 1.00 50.06 635 PRO A O 1
ATOM 5036 N N . VAL A 1 636 ? -9.438 0.437 -10.124 1.00 54.12 636 VAL A N 1
ATOM 5037 C CA . VAL A 1 636 ? -8.939 -0.401 -11.213 1.00 54.12 636 VAL A CA 1
ATOM 5038 C C . VAL A 1 636 ? -8.238 -1.602 -10.595 1.00 54.12 636 VAL A C 1
ATOM 5040 O O . VAL A 1 636 ? -7.267 -1.442 -9.856 1.00 54.12 636 VAL A O 1
ATOM 5043 N N . LYS A 1 637 ? -8.726 -2.807 -10.905 1.00 59.81 637 LYS A N 1
ATOM 5044 C CA . LYS A 1 637 ? -8.070 -4.045 -10.476 1.00 59.81 637 LYS A CA 1
ATOM 5045 C C . LYS A 1 637 ? -6.628 -4.041 -10.998 1.00 59.81 637 LYS A C 1
ATOM 5047 O O . LYS A 1 637 ? -6.469 -3.899 -12.214 1.00 59.81 637 LYS A O 1
ATOM 5052 N N . PRO A 1 638 ? -5.607 -4.176 -10.133 1.00 63.84 638 PRO A N 1
ATOM 5053 C CA . PRO A 1 638 ? -4.230 -4.283 -10.586 1.00 63.84 638 PRO A CA 1
ATOM 5054 C C . PRO A 1 638 ? -4.115 -5.420 -11.602 1.00 63.84 638 PRO A C 1
ATOM 5056 O O . PRO A 1 638 ? -4.702 -6.493 -11.430 1.00 63.84 638 PRO A O 1
ATOM 5059 N N . VAL A 1 639 ? -3.387 -5.167 -12.688 1.00 72.50 639 VAL A N 1
ATOM 5060 C CA . VAL A 1 639 ? -3.119 -6.185 -13.703 1.00 72.50 639 VAL A CA 1
ATOM 5061 C C . VAL A 1 639 ? -1.872 -6.940 -13.263 1.00 72.50 639 VAL A C 1
ATOM 5063 O O . VAL A 1 639 ? -0.759 -6.430 -13.348 1.00 72.50 639 VAL A O 1
ATOM 5066 N N . PHE A 1 640 ? -2.073 -8.156 -12.766 1.00 83.94 640 PHE A N 1
ATOM 5067 C CA . PHE A 1 640 ? -1.012 -9.106 -12.449 1.00 83.94 640 PHE A CA 1
ATOM 5068 C C . PHE A 1 640 ? -1.342 -10.467 -13.060 1.00 83.94 640 PHE A C 1
ATOM 5070 O O . PHE A 1 640 ? -2.494 -10.765 -13.397 1.00 83.94 640 PHE A O 1
ATOM 5077 N N . HIS A 1 641 ? -0.318 -11.301 -13.210 1.00 86.06 641 HIS A N 1
ATOM 5078 C CA . HIS A 1 641 ? -0.415 -12.551 -13.945 1.00 86.06 641 HIS A CA 1
ATOM 5079 C C . HIS A 1 641 ? -0.079 -13.740 -13.052 1.00 86.06 641 HIS A C 1
ATOM 5081 O O . HIS A 1 641 ? 0.887 -13.723 -12.286 1.00 86.06 641 HIS A O 1
ATOM 5087 N N . THR A 1 642 ? -0.864 -14.805 -13.192 1.00 90.31 642 THR A N 1
ATOM 5088 C CA . THR A 1 642 ? -0.466 -16.136 -12.734 1.00 90.31 642 THR A CA 1
ATOM 5089 C C . THR A 1 642 ? 0.342 -16.807 -13.825 1.00 90.31 642 THR A C 1
ATOM 5091 O O . THR A 1 642 ? -0.040 -16.741 -14.989 1.00 90.31 642 THR A O 1
ATOM 5094 N N . HIS A 1 643 ? 1.407 -17.508 -13.450 1.00 87.38 643 HIS A N 1
ATOM 5095 C CA . HIS A 1 643 ? 2.201 -18.295 -14.389 1.00 87.38 643 HIS A CA 1
ATOM 5096 C C . HIS A 1 643 ? 2.375 -19.711 -13.885 1.00 87.38 643 HIS A C 1
ATOM 5098 O O . HIS A 1 643 ? 2.740 -19.928 -12.729 1.00 87.38 643 HIS A O 1
ATOM 5104 N N . ILE A 1 644 ? 2.181 -20.681 -14.771 1.00 87.06 644 ILE A N 1
ATOM 5105 C CA . ILE A 1 644 ? 2.734 -22.020 -14.594 1.00 87.06 644 ILE A CA 1
ATOM 5106 C C . ILE A 1 644 ? 4.209 -21.924 -14.995 1.00 87.06 644 ILE A C 1
ATOM 5108 O O . ILE A 1 644 ? 4.518 -21.527 -16.107 1.00 87.06 644 ILE A O 1
ATOM 5112 N N . ILE A 1 645 ? 5.140 -22.253 -14.101 1.00 80.12 645 ILE A N 1
ATOM 5113 C CA . ILE A 1 645 ? 6.583 -22.087 -14.369 1.00 80.12 645 ILE A CA 1
ATOM 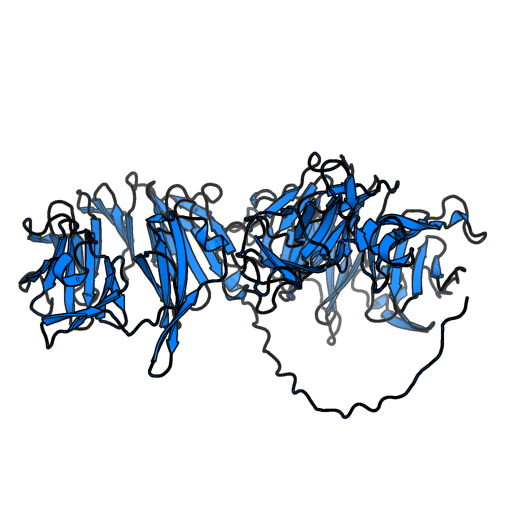5114 C C . ILE A 1 645 ? 7.293 -23.390 -14.683 1.00 80.12 645 ILE A C 1
ATOM 5116 O O . ILE A 1 645 ? 8.202 -23.429 -15.514 1.00 80.12 645 ILE A O 1
ATOM 5120 N N . ASN A 1 646 ? 6.866 -24.481 -14.055 1.00 81.50 646 ASN A N 1
ATOM 5121 C CA . ASN A 1 646 ? 7.459 -25.789 -14.262 1.00 81.50 646 ASN A CA 1
ATOM 5122 C C . ASN A 1 646 ? 6.375 -26.853 -14.273 1.00 81.50 646 ASN A C 1
ATOM 5124 O O . ASN A 1 646 ? 5.430 -26.819 -13.481 1.00 81.50 646 ASN A O 1
ATOM 5128 N N . VAL A 1 647 ? 6.582 -27.849 -15.127 1.00 84.38 647 VAL A N 1
ATOM 5129 C CA . VAL A 1 647 ? 5.805 -29.083 -15.128 1.00 84.38 647 VAL A CA 1
ATOM 5130 C C . VAL A 1 647 ? 6.758 -30.232 -14.851 1.00 84.38 647 VAL A C 1
ATOM 5132 O O . VAL A 1 647 ? 7.763 -30.423 -15.538 1.00 84.38 647 VAL A O 1
ATOM 5135 N N . ILE A 1 648 ? 6.451 -30.983 -13.803 1.00 84.00 648 ILE A N 1
ATOM 5136 C CA . ILE A 1 648 ? 7.263 -32.086 -13.307 1.00 84.00 648 ILE A CA 1
ATOM 5137 C C . ILE A 1 648 ? 6.507 -33.380 -13.585 1.00 84.00 648 ILE A C 1
ATOM 5139 O O . ILE A 1 648 ? 5.370 -33.548 -13.135 1.00 84.00 648 ILE A O 1
ATOM 5143 N N . PHE A 1 649 ? 7.138 -34.291 -14.325 1.00 81.88 649 PHE A N 1
ATOM 5144 C CA . PHE A 1 649 ? 6.570 -35.594 -14.674 1.00 81.88 649 PHE A CA 1
ATOM 5145 C C . PHE A 1 649 ? 7.277 -36.706 -13.894 1.00 81.88 649 PHE A C 1
ATOM 5147 O O . PHE A 1 649 ? 8.478 -36.918 -14.065 1.00 81.88 649 PHE A O 1
ATOM 5154 N N . GLY A 1 650 ? 6.532 -37.462 -13.084 1.00 71.62 650 GLY A N 1
ATOM 5155 C CA . GLY A 1 650 ? 7.119 -38.493 -12.219 1.00 71.62 650 GLY A CA 1
ATOM 5156 C C . GLY A 1 650 ? 8.015 -37.900 -11.123 1.00 71.62 650 GLY A C 1
ATOM 5157 O O . GLY A 1 650 ? 7.700 -36.839 -10.588 1.00 71.62 650 GLY A O 1
ATOM 5158 N N . GLU A 1 651 ? 9.099 -38.596 -10.761 1.00 62.59 651 GLU A N 1
ATOM 5159 C CA . GLU A 1 651 ? 10.037 -38.147 -9.711 1.00 62.59 651 GLU A CA 1
ATOM 5160 C C . GLU A 1 651 ? 11.300 -37.454 -10.253 1.00 62.59 651 GLU A C 1
ATOM 5162 O O . GLU A 1 651 ? 11.921 -36.696 -9.516 1.00 62.59 651 GLU A O 1
ATOM 5167 N N . ASP A 1 652 ? 11.626 -37.607 -11.543 1.00 57.28 652 ASP A N 1
ATOM 5168 C CA . ASP A 1 652 ? 12.980 -37.298 -12.035 1.00 57.28 652 ASP A CA 1
ATOM 5169 C C . ASP A 1 652 ? 13.062 -36.192 -13.100 1.00 57.28 652 ASP A C 1
ATOM 5171 O O . ASP A 1 652 ? 14.157 -35.757 -13.447 1.00 57.28 652 ASP A O 1
ATOM 5175 N N . SER A 1 653 ? 11.944 -35.738 -13.683 1.00 62.69 653 SER A N 1
ATOM 5176 C CA . SER A 1 653 ? 11.990 -34.810 -14.827 1.00 62.69 653 SER A CA 1
ATOM 5177 C C . SER A 1 653 ? 11.240 -33.509 -14.561 1.00 62.69 653 SER A C 1
ATOM 5179 O O . SER A 1 653 ? 10.009 -33.479 -14.584 1.00 62.69 653 SER A O 1
ATOM 5181 N N . VAL A 1 654 ? 12.000 -32.432 -14.350 1.00 66.88 654 VAL A N 1
ATOM 5182 C CA . VAL A 1 654 ? 11.508 -31.051 -14.268 1.00 66.88 654 VAL A CA 1
ATOM 5183 C C . VAL A 1 654 ? 11.689 -30.395 -15.630 1.00 66.88 654 VAL A C 1
ATOM 5185 O O . VAL A 1 654 ? 12.810 -30.286 -16.119 1.00 66.88 654 VAL A O 1
ATOM 5188 N N . TYR A 1 655 ? 10.599 -29.929 -16.224 1.00 65.62 655 TYR A N 1
ATOM 5189 C CA . TYR A 1 655 ? 10.643 -29.152 -17.455 1.00 65.62 655 TYR A CA 1
ATOM 5190 C C . TYR A 1 655 ? 10.166 -27.733 -17.170 1.00 65.62 655 TYR A C 1
ATOM 5192 O O . TYR A 1 655 ? 9.169 -27.535 -16.470 1.00 65.62 655 TYR A O 1
ATOM 5200 N N . ASN A 1 656 ? 10.884 -26.747 -17.705 1.00 67.00 656 ASN A N 1
ATOM 5201 C CA . ASN A 1 656 ? 10.417 -25.370 -17.690 1.00 67.00 656 ASN A CA 1
ATOM 5202 C C . ASN A 1 656 ? 9.152 -25.269 -18.561 1.00 67.00 656 ASN A C 1
ATOM 5204 O O . ASN A 1 656 ? 9.055 -25.893 -19.618 1.00 67.00 656 ASN A O 1
ATOM 5208 N N . TYR A 1 657 ? 8.149 -24.541 -18.095 1.00 65.38 657 TYR A N 1
ATOM 5209 C CA . TYR A 1 657 ? 6.879 -24.417 -18.796 1.00 65.38 657 TYR A CA 1
ATOM 5210 C C . TYR A 1 657 ? 7.015 -23.691 -20.135 1.00 65.38 657 TYR A C 1
ATOM 5212 O O . TYR A 1 657 ? 6.430 -24.146 -21.119 1.00 65.38 657 TYR A O 1
ATOM 5220 N N . ASP A 1 658 ? 7.836 -22.638 -20.197 1.00 60.91 658 ASP A N 1
ATOM 5221 C CA . ASP A 1 658 ? 8.122 -21.932 -21.449 1.00 60.91 658 ASP A CA 1
ATOM 5222 C C . ASP A 1 658 ? 8.774 -22.890 -22.456 1.00 60.91 658 ASP A C 1
ATOM 5224 O O . ASP A 1 658 ? 8.375 -22.907 -23.620 1.00 60.91 658 ASP A O 1
ATOM 5228 N N . PHE A 1 659 ? 9.680 -23.762 -21.989 1.00 61.09 659 PHE A N 1
ATOM 5229 C CA . PHE A 1 659 ? 10.267 -24.838 -22.799 1.00 61.09 659 PHE A CA 1
ATOM 5230 C C . PHE A 1 659 ? 9.210 -25.828 -23.313 1.00 61.09 659 PHE A C 1
ATOM 5232 O O . PHE A 1 659 ? 9.244 -26.242 -24.468 1.00 61.09 659 PHE A O 1
ATOM 5239 N N . ILE A 1 660 ? 8.239 -26.227 -22.485 1.00 60.62 660 ILE A N 1
ATOM 5240 C CA . ILE A 1 660 ? 7.193 -27.153 -22.939 1.00 60.62 660 ILE A CA 1
ATOM 5241 C C . ILE A 1 660 ? 6.260 -26.481 -23.948 1.00 60.62 660 ILE A C 1
ATOM 5243 O O . ILE A 1 660 ? 5.892 -27.117 -24.934 1.00 60.62 660 ILE A O 1
ATOM 5247 N N . LYS A 1 661 ? 5.872 -25.219 -23.725 1.00 59.47 661 LYS A N 1
ATOM 5248 C CA . LYS A 1 661 ? 5.052 -24.464 -24.682 1.00 59.47 661 LYS A CA 1
ATOM 5249 C C . LYS A 1 661 ? 5.773 -24.363 -26.024 1.00 59.47 661 LYS A C 1
ATOM 5251 O O . LYS A 1 661 ? 5.186 -24.721 -27.041 1.00 59.47 661 LYS A O 1
ATOM 5256 N N . SER A 1 662 ? 7.040 -23.957 -26.044 1.00 53.75 662 SER 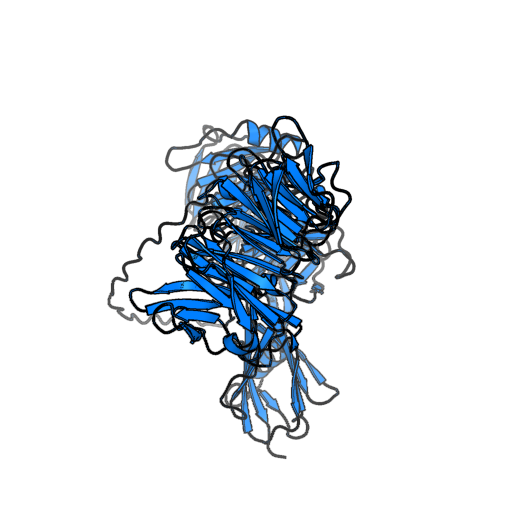A N 1
ATOM 5257 C CA . SER A 1 662 ? 7.807 -23.837 -27.289 1.00 53.75 662 SER A CA 1
ATOM 5258 C C . SER A 1 662 ? 8.018 -25.185 -27.993 1.00 53.75 662 SER A C 1
ATOM 5260 O O . SER A 1 662 ? 7.879 -25.257 -29.215 1.00 53.75 662 SER A O 1
ATOM 5262 N N . TYR A 1 663 ? 8.261 -26.266 -27.242 1.00 51.81 663 TYR A N 1
ATOM 5263 C CA . TYR A 1 663 ? 8.384 -27.624 -27.781 1.00 51.81 663 TYR A CA 1
ATOM 5264 C C . TYR A 1 663 ? 7.053 -28.152 -28.343 1.00 51.81 663 TYR A C 1
ATOM 5266 O O . TYR A 1 663 ? 7.027 -28.726 -29.432 1.00 51.81 663 TYR A O 1
ATOM 5274 N N . ALA A 1 664 ? 5.932 -27.888 -27.661 1.00 52.50 664 ALA A N 1
ATOM 5275 C CA . ALA A 1 664 ? 4.592 -28.279 -28.103 1.00 52.50 664 ALA A CA 1
ATOM 5276 C C . ALA A 1 664 ? 4.186 -27.637 -29.443 1.00 52.50 664 ALA A C 1
ATOM 5278 O O . ALA A 1 664 ? 3.393 -28.222 -30.179 1.00 52.50 664 ALA A O 1
ATOM 5279 N N . PHE A 1 665 ? 4.740 -26.462 -29.764 1.00 45.53 665 PHE A N 1
ATOM 5280 C CA . PHE A 1 665 ? 4.560 -25.790 -31.055 1.00 45.53 665 PHE A CA 1
ATOM 5281 C C . PHE A 1 665 ? 5.600 -26.197 -32.117 1.00 45.53 665 PHE A C 1
ATOM 5283 O O . PHE A 1 665 ? 5.378 -25.944 -33.302 1.00 45.53 665 PHE A O 1
ATOM 5290 N N . ALA A 1 666 ? 6.722 -26.813 -31.725 1.00 42.62 666 ALA A N 1
ATOM 5291 C CA . ALA A 1 666 ? 7.810 -27.198 -32.628 1.00 42.62 666 ALA A CA 1
ATOM 5292 C C . ALA A 1 666 ? 7.702 -28.647 -33.143 1.00 42.62 666 ALA A C 1
ATOM 5294 O O . ALA A 1 666 ? 8.102 -28.917 -34.277 1.00 42.62 666 ALA A O 1
ATOM 5295 N N . GLU A 1 667 ? 7.140 -29.570 -32.357 1.00 44.47 667 GLU A N 1
ATOM 5296 C CA . GLU A 1 667 ? 6.840 -30.939 -32.792 1.00 44.47 667 GLU A CA 1
ATOM 5297 C C . GLU A 1 667 ? 5.340 -31.138 -33.040 1.00 44.47 667 GLU A C 1
ATOM 5299 O O . GLU A 1 667 ? 4.504 -30.519 -32.393 1.00 44.47 667 GLU A O 1
ATOM 5304 N N . GLN A 1 668 ? 4.995 -32.000 -34.006 1.00 46.56 668 GLN A N 1
ATOM 5305 C CA . GLN A 1 668 ? 3.626 -32.313 -34.441 1.00 46.56 668 GLN A CA 1
ATOM 5306 C C . GLN A 1 668 ? 2.774 -32.937 -33.317 1.00 46.56 668 GLN A C 1
ATOM 5308 O O . GLN A 1 668 ? 2.481 -34.134 -33.313 1.00 46.56 668 GLN A O 1
ATOM 5313 N N . HIS A 1 669 ? 2.348 -32.124 -32.360 1.00 54.75 669 HIS A N 1
ATOM 5314 C CA . HIS A 1 669 ? 1.369 -32.489 -31.357 1.00 54.75 669 HIS A CA 1
ATOM 5315 C C . HIS A 1 669 ? -0.038 -32.270 -31.924 1.00 54.75 669 HIS A C 1
ATOM 5317 O O . HIS A 1 669 ? -0.402 -31.161 -32.314 1.00 54.75 669 HIS A O 1
ATOM 5323 N N . GLU A 1 670 ? -0.845 -33.337 -31.984 1.00 52.22 670 GLU A N 1
ATOM 5324 C CA . GLU A 1 670 ? -2.268 -33.226 -32.321 1.00 52.22 670 GLU A CA 1
ATOM 5325 C C . GLU A 1 670 ? -2.932 -32.209 -31.380 1.00 52.22 670 GLU A C 1
ATOM 5327 O O . GLU A 1 670 ? -2.904 -32.384 -30.159 1.00 52.22 670 GLU A O 1
ATOM 5332 N N . ASP A 1 671 ? -3.584 -31.190 -31.952 1.00 61.44 671 ASP A N 1
ATOM 5333 C CA . ASP A 1 671 ? -4.488 -30.289 -31.220 1.00 61.44 671 ASP A CA 1
ATOM 5334 C C . ASP A 1 671 ? -3.776 -29.365 -30.197 1.00 61.44 671 ASP A C 1
ATOM 5336 O O . ASP A 1 671 ? -4.368 -29.014 -29.179 1.00 61.44 671 ASP A O 1
ATOM 5340 N N . ASN A 1 672 ? -2.501 -29.000 -30.433 1.00 68.88 672 ASN A N 1
ATOM 5341 C CA . ASN A 1 672 ? -1.664 -28.156 -29.549 1.00 68.88 672 ASN A CA 1
ATOM 5342 C C . ASN A 1 672 ? -1.522 -28.688 -28.104 1.00 68.88 672 ASN A C 1
ATOM 5344 O O . ASN A 1 672 ? -1.330 -27.920 -27.160 1.00 68.88 672 ASN A O 1
ATOM 5348 N N . ARG A 1 673 ? -1.628 -30.011 -27.904 1.00 78.56 673 ARG A N 1
ATOM 5349 C CA . ARG A 1 673 ? -1.559 -30.650 -26.578 1.00 78.56 673 ARG A CA 1
ATOM 5350 C C . ARG A 1 673 ? -0.272 -31.424 -26.366 1.00 78.56 673 ARG A C 1
ATOM 5352 O O . ARG A 1 673 ? 0.053 -32.349 -27.114 1.00 78.56 673 ARG A O 1
ATOM 5359 N N . VAL A 1 674 ? 0.371 -31.169 -25.231 1.00 80.56 674 VAL A N 1
ATOM 5360 C CA . VAL A 1 674 ? 1.526 -31.953 -24.785 1.00 80.56 674 VAL A CA 1
ATOM 5361 C C . VAL A 1 674 ? 1.085 -33.392 -24.544 1.00 80.56 674 VAL A C 1
ATOM 5363 O O . VAL A 1 674 ? 0.146 -33.666 -23.793 1.00 80.56 674 VAL A O 1
ATOM 5366 N N . THR A 1 675 ? 1.745 -34.336 -25.207 1.00 83.25 675 THR A N 1
ATOM 5367 C CA . THR A 1 675 ? 1.373 -35.749 -25.129 1.00 83.25 675 THR A CA 1
ATOM 5368 C C . THR A 1 675 ? 2.267 -36.489 -24.143 1.00 83.25 675 THR A C 1
ATOM 5370 O O . THR A 1 675 ? 3.470 -36.604 -24.352 1.00 83.25 675 THR A O 1
ATOM 5373 N N . ILE A 1 676 ? 1.665 -37.043 -23.092 1.00 83.69 676 ILE A N 1
ATOM 5374 C CA . ILE A 1 676 ? 2.375 -37.633 -21.954 1.00 83.69 676 ILE A CA 1
ATOM 5375 C C . ILE A 1 676 ? 2.129 -39.153 -21.931 1.00 83.69 676 ILE A C 1
ATOM 5377 O O . ILE A 1 676 ? 0.973 -39.592 -21.998 1.00 83.69 676 ILE A O 1
ATOM 5381 N N . PRO A 1 677 ? 3.183 -39.991 -21.853 1.00 84.44 677 PRO A N 1
ATOM 5382 C CA . PRO A 1 677 ? 3.040 -41.438 -21.687 1.00 84.44 677 PRO A CA 1
ATOM 5383 C C . PRO A 1 677 ? 2.300 -41.803 -20.396 1.00 84.44 677 PRO A C 1
ATOM 5385 O O . PRO A 1 677 ? 2.494 -41.154 -19.370 1.00 84.44 677 PRO A O 1
ATOM 5388 N N . TYR A 1 678 ? 1.525 -42.892 -20.410 1.00 85.62 678 TYR A N 1
ATOM 5389 C CA . TYR A 1 678 ? 0.762 -43.339 -19.236 1.00 85.62 678 TYR A CA 1
ATOM 5390 C C . TYR A 1 678 ? 1.640 -43.570 -17.990 1.00 85.62 678 TYR A C 1
ATOM 5392 O O . TYR A 1 678 ? 1.239 -43.237 -16.881 1.00 85.62 678 TYR A O 1
ATOM 5400 N N . ALA A 1 679 ? 2.879 -44.043 -18.170 1.00 84.94 679 ALA A N 1
ATOM 5401 C CA . ALA A 1 679 ? 3.849 -44.239 -17.086 1.00 84.94 679 ALA A CA 1
ATOM 5402 C C . ALA A 1 679 ? 4.256 -42.943 -16.346 1.00 84.94 679 ALA A C 1
ATOM 5404 O O . ALA A 1 679 ? 4.858 -43.011 -15.280 1.00 84.94 679 ALA A O 1
ATOM 5405 N N . ARG A 1 680 ? 3.942 -41.764 -16.901 1.00 84.00 680 ARG A N 1
ATOM 5406 C CA . ARG A 1 680 ? 4.241 -40.438 -16.333 1.00 84.00 680 ARG A CA 1
ATOM 5407 C C . ARG A 1 680 ? 2.970 -39.692 -15.897 1.00 84.00 680 ARG A C 1
ATOM 5409 O O . ARG A 1 680 ? 2.914 -38.469 -15.945 1.00 84.00 680 ARG A O 1
ATOM 5416 N N . ASN A 1 681 ? 1.935 -40.420 -15.474 1.00 83.00 681 ASN A N 1
ATOM 5417 C CA . ASN A 1 681 ? 0.632 -39.862 -15.083 1.00 83.00 681 ASN A CA 1
ATOM 5418 C C . ASN A 1 681 ? 0.574 -39.245 -13.670 1.00 83.00 681 ASN A C 1
ATOM 5420 O O . ASN A 1 681 ? -0.506 -38.875 -13.199 1.00 83.00 681 ASN A O 1
ATOM 5424 N N . ARG A 1 682 ? 1.721 -39.132 -12.992 1.00 88.31 682 ARG A N 1
ATOM 5425 C CA . ARG A 1 682 ? 1.913 -38.249 -11.840 1.00 88.31 682 ARG A CA 1
ATOM 5426 C C . ARG A 1 682 ? 2.513 -36.946 -12.348 1.00 88.31 682 ARG A C 1
ATOM 5428 O O . ARG A 1 682 ? 3.641 -36.950 -12.840 1.00 88.31 682 ARG A O 1
ATOM 5435 N N . ILE A 1 683 ? 1.753 -35.864 -12.231 1.00 89.38 683 ILE A N 1
ATOM 5436 C CA . ILE A 1 683 ? 2.140 -34.555 -12.756 1.00 89.38 683 ILE A CA 1
ATOM 5437 C C . ILE A 1 683 ? 2.037 -33.532 -11.637 1.00 89.38 683 ILE A C 1
ATOM 5439 O O . ILE A 1 683 ? 1.006 -33.447 -10.966 1.00 89.38 683 ILE A O 1
ATOM 5443 N N . ARG A 1 684 ? 3.103 -32.756 -11.449 1.00 91.19 684 ARG A N 1
ATOM 5444 C CA . ARG A 1 684 ? 3.122 -31.606 -10.548 1.00 91.19 684 ARG A CA 1
ATOM 5445 C C . ARG A 1 684 ? 3.389 -30.337 -11.343 1.00 91.19 684 ARG A C 1
ATOM 5447 O O . ARG A 1 684 ? 4.310 -30.295 -12.151 1.00 91.19 684 ARG A O 1
ATOM 5454 N N . PHE A 1 685 ? 2.594 -29.314 -11.084 1.00 90.56 685 PHE A N 1
ATOM 5455 C CA . PHE A 1 685 ? 2.728 -27.980 -11.647 1.00 90.56 685 PHE A CA 1
ATOM 5456 C C . PHE A 1 685 ? 3.239 -27.051 -10.558 1.00 90.56 685 PHE A C 1
ATOM 5458 O O . PHE A 1 685 ? 2.679 -27.045 -9.462 1.00 90.56 685 PHE A O 1
ATOM 5465 N N . LEU A 1 686 ? 4.293 -26.298 -10.846 1.00 89.25 686 LEU A N 1
ATOM 5466 C CA . LEU A 1 686 ? 4.716 -25.179 -10.010 1.00 89.25 686 LEU A CA 1
ATOM 5467 C C . LEU A 1 686 ? 4.132 -23.903 -10.600 1.00 89.25 686 LEU A C 1
ATOM 5469 O O . LEU A 1 686 ? 4.182 -23.711 -11.819 1.00 89.25 686 LEU A O 1
ATOM 5473 N N . VAL A 1 687 ? 3.564 -23.068 -9.740 1.00 90.38 687 VAL A N 1
ATOM 5474 C CA . VAL A 1 687 ? 2.875 -21.840 -10.134 1.00 90.38 687 VAL A CA 1
ATOM 5475 C C . VAL A 1 687 ? 3.410 -20.656 -9.348 1.00 90.38 687 VAL A C 1
ATOM 5477 O O . VAL A 1 687 ? 3.876 -20.816 -8.223 1.00 90.38 687 VAL A O 1
ATOM 5480 N N . LEU A 1 688 ? 3.340 -19.470 -9.941 1.00 88.50 688 LEU A N 1
ATOM 5481 C CA . LEU A 1 688 ? 3.666 -18.214 -9.277 1.00 88.50 688 LEU A CA 1
ATOM 5482 C C . LEU A 1 688 ? 2.679 -17.114 -9.655 1.00 88.50 688 LEU A C 1
ATOM 5484 O O . LEU A 1 688 ? 1.882 -17.264 -10.584 1.00 88.50 688 LEU A O 1
ATOM 5488 N N . SER A 1 689 ? 2.761 -16.004 -8.931 1.00 88.19 689 SER A N 1
ATOM 5489 C CA . SER A 1 689 ? 2.026 -14.773 -9.199 1.00 88.19 689 SER A CA 1
ATOM 5490 C C . SER A 1 689 ? 3.032 -13.638 -9.366 1.00 88.19 689 SER A C 1
ATOM 5492 O O . SER A 1 689 ? 3.928 -13.514 -8.536 1.00 88.19 689 SER A O 1
ATOM 5494 N N . THR A 1 690 ? 2.865 -12.782 -10.375 1.00 87.19 690 THR A N 1
ATOM 5495 C CA . THR A 1 690 ? 3.601 -11.503 -10.476 1.00 87.19 690 THR A CA 1
ATOM 5496 C C . THR A 1 690 ? 2.933 -10.399 -9.658 1.00 87.19 690 THR A C 1
ATOM 5498 O O . THR A 1 690 ? 3.015 -9.222 -10.001 1.00 87.19 690 THR A O 1
ATOM 5501 N N . ASP A 1 691 ? 2.209 -10.797 -8.615 1.00 83.38 691 ASP A N 1
ATOM 5502 C CA . ASP A 1 691 ? 1.774 -9.897 -7.563 1.00 83.38 691 ASP A CA 1
ATOM 5503 C C . ASP A 1 691 ? 2.968 -9.681 -6.636 1.00 83.38 691 ASP A C 1
ATOM 5505 O O . ASP A 1 691 ? 3.460 -10.621 -6.009 1.00 83.38 691 ASP A O 1
ATOM 5509 N N . PHE A 1 692 ? 3.456 -8.446 -6.592 1.00 77.62 692 PHE A N 1
ATOM 5510 C CA . PHE A 1 692 ? 4.606 -8.094 -5.775 1.00 77.62 692 PHE A CA 1
ATOM 5511 C C . PHE A 1 692 ? 4.231 -7.651 -4.364 1.00 77.62 692 PHE A C 1
ATOM 5513 O O . PHE A 1 692 ? 5.144 -7.368 -3.598 1.00 77.62 692 PHE A O 1
ATOM 5520 N N . SER A 1 693 ? 2.950 -7.578 -3.994 1.00 73.75 693 SER A N 1
ATOM 5521 C CA . SER A 1 693 ? 2.489 -7.153 -2.670 1.00 73.75 693 SER A CA 1
ATOM 5522 C C . SER A 1 693 ? 2.875 -8.180 -1.588 1.00 73.75 693 SER A C 1
ATOM 5524 O O . SER A 1 693 ? 2.250 -9.218 -1.411 1.00 73.75 693 SER A O 1
ATOM 5526 N N . THR A 1 694 ? 3.958 -7.903 -0.863 1.00 59.94 694 THR A N 1
ATOM 5527 C CA . THR A 1 694 ? 4.809 -8.910 -0.193 1.00 59.94 694 THR A CA 1
ATOM 5528 C C . THR A 1 694 ? 4.437 -9.312 1.240 1.00 59.94 694 THR A C 1
ATOM 5530 O O . THR A 1 694 ? 5.239 -9.975 1.891 1.00 59.94 694 THR A O 1
ATOM 5533 N N . GLU A 1 695 ? 3.271 -8.952 1.777 1.00 56.41 695 GLU A N 1
ATOM 5534 C CA . GLU A 1 695 ? 2.949 -9.349 3.164 1.00 56.41 695 GLU A CA 1
ATOM 5535 C C . GLU A 1 695 ? 2.326 -10.740 3.291 1.00 56.41 695 GLU A C 1
ATOM 5537 O O . GLU A 1 695 ? 2.563 -11.407 4.292 1.00 56.41 695 GLU A O 1
ATOM 5542 N N . SER A 1 696 ? 1.630 -11.233 2.263 1.00 59.06 696 SER A N 1
ATOM 5543 C CA . SER A 1 696 ? 0.994 -12.551 2.331 1.00 59.06 696 SER A CA 1
ATOM 5544 C C . SER A 1 696 ? 1.309 -13.391 1.104 1.00 59.06 696 SER A C 1
ATOM 5546 O O . SER A 1 696 ? 1.450 -12.874 -0.005 1.00 59.06 696 SER A O 1
ATOM 5548 N N . ILE A 1 697 ? 1.405 -14.705 1.306 1.00 71.00 697 ILE A N 1
ATOM 5549 C CA . ILE A 1 697 ? 1.602 -15.651 0.212 1.00 71.00 697 ILE A CA 1
ATOM 5550 C C . ILE A 1 697 ? 0.407 -15.497 -0.749 1.00 71.00 697 ILE A C 1
ATOM 5552 O O . ILE A 1 697 ? -0.753 -15.497 -0.298 1.00 71.00 697 ILE A O 1
ATOM 5556 N N . PRO A 1 698 ? 0.646 -15.320 -2.064 1.00 80.12 698 PRO A N 1
ATOM 5557 C CA . PRO A 1 698 ? -0.437 -15.309 -3.031 1.00 80.12 698 PRO A CA 1
ATOM 5558 C C . PRO A 1 698 ? -1.197 -16.628 -2.925 1.00 80.12 698 PRO A C 1
ATOM 5560 O O . PRO A 1 698 ? -0.606 -17.703 -2.825 1.00 80.12 698 PRO A O 1
ATOM 5563 N N . ILE A 1 699 ? -2.522 -16.544 -2.937 1.00 88.81 699 ILE A N 1
ATOM 5564 C CA . ILE A 1 699 ? -3.367 -17.734 -2.924 1.00 88.81 699 ILE A CA 1
ATOM 5565 C C . ILE A 1 699 ? -3.746 -18.096 -4.351 1.00 88.81 699 ILE A C 1
ATOM 5567 O O . ILE A 1 699 ? -4.038 -17.236 -5.182 1.00 88.81 699 ILE A O 1
ATOM 5571 N N . PHE A 1 700 ? -3.748 -19.390 -4.626 1.00 92.81 700 PHE A N 1
ATOM 5572 C CA . PHE A 1 700 ? -3.999 -19.964 -5.933 1.00 92.81 700 PHE A CA 1
ATOM 5573 C C . PHE A 1 700 ? -5.281 -20.778 -5.920 1.00 92.81 700 PHE A C 1
ATOM 5575 O O . PHE A 1 700 ? -5.648 -21.410 -4.927 1.00 92.81 700 PHE A O 1
ATOM 5582 N N . GLN A 1 701 ? -5.935 -20.794 -7.070 1.00 95.50 701 GLN A N 1
ATOM 5583 C CA . GLN A 1 701 ? -7.065 -21.656 -7.352 1.00 95.50 701 GLN A CA 1
ATOM 5584 C C . GLN A 1 701 ? -6.829 -22.333 -8.692 1.00 95.50 701 GLN A C 1
ATOM 5586 O O . GLN A 1 701 ? -6.343 -21.706 -9.637 1.00 95.50 701 GLN A O 1
ATOM 5591 N N . TYR A 1 702 ? -7.204 -23.603 -8.797 1.00 96.12 702 TYR A N 1
ATOM 5592 C CA . TYR A 1 702 ? -7.052 -24.344 -10.040 1.00 96.12 702 TYR A CA 1
ATOM 5593 C C . TYR A 1 702 ? -8.311 -25.105 -10.422 1.00 96.12 702 TYR A C 1
ATOM 5595 O O . TYR A 1 702 ? -9.166 -25.428 -9.595 1.00 96.12 702 TYR A O 1
ATOM 5603 N N . ARG A 1 703 ? -8.416 -25.408 -11.712 1.00 95.88 703 ARG A N 1
ATOM 5604 C CA . ARG A 1 703 ? -9.445 -26.279 -12.268 1.00 95.88 703 ARG A CA 1
ATOM 5605 C C . ARG A 1 703 ? -8.827 -27.159 -13.339 1.00 95.88 703 ARG A C 1
ATOM 5607 O O . ARG A 1 703 ? -8.260 -26.649 -14.297 1.00 95.88 703 ARG A O 1
ATOM 5614 N N . LEU A 1 704 ? -8.970 -28.476 -13.194 1.00 95.69 704 LEU A N 1
ATOM 5615 C CA . LEU A 1 704 ? -8.554 -29.442 -14.212 1.00 95.69 704 LEU A CA 1
ATOM 5616 C C . LEU A 1 704 ? -9.767 -29.929 -15.011 1.00 95.69 704 LEU A C 1
ATOM 5618 O O . LEU A 1 704 ? -10.465 -30.863 -14.606 1.00 95.69 704 LEU A O 1
ATOM 5622 N N . ILE A 1 705 ? -10.017 -29.302 -16.158 1.00 94.81 705 ILE A N 1
ATOM 5623 C CA . ILE A 1 705 ? -11.076 -29.716 -17.083 1.00 94.81 705 ILE A CA 1
ATOM 5624 C C . ILE A 1 705 ? -10.737 -31.117 -17.605 1.00 94.81 705 ILE A C 1
ATOM 5626 O O . ILE A 1 705 ? -9.604 -31.383 -18.003 1.00 94.81 705 ILE A O 1
ATOM 5630 N N . GLY A 1 706 ? -11.718 -32.019 -17.570 1.00 91.25 706 GLY A N 1
ATOM 5631 C CA . GLY A 1 706 ? -11.535 -33.452 -17.829 1.00 91.25 706 GLY A CA 1
ATOM 5632 C C . GLY A 1 706 ? -11.407 -34.305 -16.560 1.00 91.25 706 GLY A C 1
ATOM 5633 O O . GLY A 1 706 ? -11.498 -35.528 -16.652 1.00 91.25 706 GLY A O 1
ATOM 5634 N N . LEU A 1 707 ? -11.246 -33.683 -15.383 1.00 92.75 707 LEU A N 1
ATOM 5635 C CA . LEU A 1 707 ? -11.318 -34.348 -14.073 1.00 92.75 707 LEU A CA 1
ATOM 5636 C C . LEU A 1 707 ? -12.381 -33.720 -13.156 1.00 92.75 707 LEU A C 1
ATOM 5638 O O . LEU A 1 707 ? -13.120 -34.451 -12.505 1.00 92.75 707 LEU A O 1
ATOM 5642 N N . GLN A 1 708 ? -12.471 -32.386 -13.117 1.00 92.00 708 GLN A N 1
ATOM 5643 C CA . GLN A 1 708 ? -13.394 -31.646 -12.250 1.00 92.00 708 GLN A CA 1
ATOM 5644 C C . GLN A 1 708 ? -14.078 -30.477 -12.978 1.00 92.00 708 GLN A C 1
ATOM 5646 O O . GLN A 1 708 ? -13.492 -29.824 -13.848 1.00 92.00 708 GLN A O 1
ATOM 5651 N N . GLU A 1 709 ? -15.323 -30.180 -12.590 1.00 84.50 709 GLU A N 1
ATOM 5652 C CA . GLU A 1 709 ? -16.107 -29.071 -13.157 1.00 84.50 709 GLU A CA 1
ATOM 5653 C C . GLU A 1 709 ? -16.018 -27.767 -12.358 1.00 84.50 709 GLU A C 1
ATOM 5655 O O . GLU A 1 709 ? -16.241 -26.698 -12.918 1.00 84.50 709 GLU A O 1
ATOM 5660 N N . HIS A 1 710 ? -15.658 -27.816 -11.079 1.00 93.06 710 HIS A N 1
ATOM 5661 C CA . HIS A 1 710 ? -15.539 -26.623 -10.243 1.00 93.06 710 HIS A CA 1
ATOM 5662 C C . HIS A 1 710 ? -14.072 -26.260 -9.998 1.00 93.06 710 HIS A C 1
ATOM 5664 O O . HIS A 1 710 ? -13.164 -27.086 -10.152 1.00 93.06 710 HIS A O 1
ATOM 5670 N N . TRP A 1 711 ? -13.839 -24.994 -9.663 1.00 95.38 711 TRP A N 1
ATOM 5671 C CA . TRP A 1 711 ? -12.549 -24.549 -9.148 1.00 95.38 711 TRP A CA 1
ATOM 5672 C C . TRP A 1 711 ? -12.283 -25.190 -7.778 1.00 95.38 711 TRP A C 1
ATOM 5674 O O . TRP A 1 711 ? -13.226 -25.497 -7.053 1.00 95.38 711 TRP A O 1
ATOM 5684 N N . SER A 1 712 ? -11.012 -25.414 -7.443 1.00 95.12 712 SER A N 1
ATOM 5685 C CA . SER A 1 712 ? -10.589 -25.831 -6.102 1.00 95.12 712 SER A CA 1
ATOM 5686 C C . SER A 1 712 ? -10.932 -24.769 -5.053 1.00 95.12 712 SER A C 1
ATOM 5688 O O . SER A 1 712 ? -11.257 -23.638 -5.399 1.00 95.12 712 SER A O 1
ATOM 5690 N N . GLU A 1 713 ? -10.771 -25.074 -3.769 1.00 92.38 713 GLU A N 1
ATOM 5691 C CA . GLU A 1 713 ? -10.648 -24.013 -2.763 1.00 92.38 713 GLU A CA 1
ATOM 5692 C C . GLU A 1 713 ? -9.379 -23.179 -3.010 1.00 92.38 713 GLU A C 1
ATOM 5694 O O . GLU A 1 713 ? -8.433 -23.646 -3.663 1.00 92.38 713 GLU A O 1
ATOM 5699 N N . TRP A 1 714 ? -9.370 -21.942 -2.510 1.00 91.00 714 TRP A N 1
ATOM 5700 C CA . TRP A 1 714 ? -8.174 -21.099 -2.507 1.00 91.00 714 TRP A CA 1
ATOM 5701 C C . TRP A 1 714 ? -7.111 -21.687 -1.579 1.00 91.00 714 TRP A C 1
ATOM 5703 O O . TRP A 1 714 ? -7.422 -22.166 -0.488 1.00 91.00 714 TRP A O 1
ATOM 5713 N N . SER A 1 715 ? -5.849 -21.659 -2.003 1.00 90.38 715 SER A N 1
ATOM 5714 C CA . SER A 1 715 ? -4.755 -22.239 -1.227 1.00 90.38 715 SER A CA 1
ATOM 5715 C C . SER A 1 715 ? -3.436 -21.506 -1.433 1.00 90.38 715 SER A C 1
ATOM 5717 O O . SER A 1 715 ? -3.122 -21.103 -2.544 1.00 90.38 715 SER A O 1
ATOM 5719 N N . GLU A 1 716 ? -2.619 -21.409 -0.388 1.00 87.62 716 GLU A N 1
ATOM 5720 C CA . GLU A 1 716 ? -1.264 -20.828 -0.440 1.00 87.62 716 GLU A CA 1
ATOM 5721 C C . GLU A 1 716 ? -0.234 -21.754 -1.119 1.00 87.62 716 GLU A C 1
ATOM 5723 O O . GLU A 1 716 ? 0.925 -21.391 -1.313 1.00 87.62 716 GLU A O 1
ATOM 5728 N N . HIS A 1 717 ? -0.631 -22.975 -1.495 1.00 89.50 717 HIS A N 1
ATOM 5729 C CA . HIS A 1 717 ? 0.271 -23.923 -2.140 1.00 89.50 717 HIS A CA 1
ATOM 5730 C C . HIS A 1 717 ? 0.593 -23.492 -3.578 1.00 89.50 717 HIS A C 1
ATOM 5732 O O . HIS A 1 717 ? -0.186 -23.725 -4.501 1.00 89.50 717 HIS A O 1
ATOM 5738 N N . ALA A 1 718 ? 1.816 -23.003 -3.789 1.00 88.19 718 ALA A N 1
ATOM 5739 C CA . ALA A 1 718 ? 2.407 -22.726 -5.105 1.00 88.19 718 ALA A CA 1
ATOM 5740 C C . ALA A 1 718 ? 2.725 -23.998 -5.935 1.00 88.19 718 ALA A C 1
ATOM 5742 O O . ALA A 1 718 ? 3.498 -23.970 -6.896 1.00 88.19 718 ALA A O 1
ATOM 5743 N N . SER A 1 719 ? 2.149 -25.147 -5.565 1.00 91.12 719 SER A N 1
ATOM 5744 C CA . SER A 1 719 ? 2.309 -26.415 -6.273 1.00 91.12 719 SER A CA 1
ATOM 5745 C C . SER A 1 719 ? 0.994 -27.181 -6.349 1.00 91.12 719 SER A C 1
ATOM 5747 O O . SER A 1 719 ? 0.356 -27.421 -5.323 1.00 91.12 719 SER A O 1
ATOM 5749 N N . ILE A 1 720 ? 0.632 -27.633 -7.547 1.00 93.62 720 ILE A N 1
ATOM 5750 C CA . ILE A 1 720 ? -0.581 -28.413 -7.809 1.00 93.62 720 ILE A CA 1
ATOM 5751 C C . ILE A 1 720 ? -0.157 -29.804 -8.274 1.00 93.62 720 ILE A C 1
ATOM 5753 O O . ILE A 1 720 ? 0.531 -29.935 -9.284 1.00 93.62 720 ILE A O 1
ATOM 5757 N N . GLU A 1 721 ? -0.548 -30.854 -7.549 1.00 92.75 721 GLU A N 1
ATOM 5758 C CA . GLU A 1 721 ? -0.158 -32.236 -7.855 1.00 92.75 721 GLU A CA 1
ATOM 5759 C C . GLU A 1 721 ? -1.376 -33.112 -8.159 1.00 92.75 721 GLU A C 1
ATOM 5761 O O . GLU A 1 721 ? -2.288 -33.238 -7.344 1.00 92.75 721 GLU A O 1
ATOM 5766 N N . PHE A 1 722 ? -1.338 -33.796 -9.304 1.00 92.44 722 PHE A N 1
ATOM 5767 C CA . PHE A 1 722 ? -2.289 -34.844 -9.660 1.00 92.44 722 PHE A CA 1
ATOM 5768 C C . PHE A 1 722 ? -1.585 -36.199 -9.669 1.00 92.44 722 PHE A C 1
ATOM 5770 O O . PHE A 1 722 ? -0.561 -36.392 -10.333 1.00 92.44 722 PHE A O 1
ATOM 5777 N N . ARG A 1 723 ? -2.147 -37.159 -8.931 1.00 90.00 723 ARG A N 1
ATOM 5778 C CA . ARG A 1 723 ? -1.605 -38.516 -8.806 1.00 90.00 723 ARG A CA 1
ATOM 5779 C C . ARG A 1 723 ? -2.465 -39.493 -9.597 1.00 90.00 723 ARG A C 1
ATOM 5781 O O . ARG A 1 723 ? -3.642 -39.652 -9.295 1.00 90.00 723 ARG A O 1
ATOM 5788 N N . GLY A 1 724 ? -1.864 -40.168 -10.575 1.00 86.31 724 GLY A N 1
ATOM 5789 C CA . GLY A 1 724 ? -2.505 -41.282 -11.274 1.00 86.31 724 GLY A CA 1
ATOM 5790 C C . GLY A 1 724 ? -3.600 -40.862 -12.255 1.00 86.31 724 GLY A C 1
ATOM 5791 O O . GLY A 1 724 ? -4.670 -41.468 -12.271 1.00 86.31 724 GLY A O 1
ATOM 5792 N N . LEU A 1 725 ? -3.357 -39.832 -13.074 1.00 91.12 725 LEU A N 1
ATOM 5793 C CA . LEU A 1 725 ? -4.325 -39.413 -14.091 1.00 91.12 725 LEU A CA 1
ATOM 5794 C C . LEU A 1 725 ? -4.619 -40.551 -15.084 1.00 91.12 725 LEU A C 1
ATOM 5796 O O . LEU A 1 725 ? -3.721 -41.253 -15.559 1.00 91.12 725 LEU A O 1
ATOM 5800 N N . SER A 1 726 ? -5.902 -40.735 -15.393 1.00 92.19 726 SER A N 1
ATOM 5801 C CA . SER A 1 726 ? -6.355 -41.707 -16.392 1.00 92.19 726 SER A CA 1
ATOM 5802 C C . SER A 1 726 ? -6.038 -41.229 -17.811 1.00 92.19 726 SER A C 1
ATOM 5804 O O . SER A 1 726 ? -5.693 -40.071 -18.038 1.00 92.19 726 SER A O 1
ATOM 5806 N N . ARG A 1 727 ? -6.171 -42.119 -18.803 1.00 92.88 727 ARG A N 1
ATOM 5807 C CA . ARG A 1 727 ? -6.092 -41.713 -20.215 1.00 92.88 727 ARG A CA 1
ATOM 5808 C C . ARG A 1 727 ? -7.168 -40.662 -20.517 1.00 92.88 727 ARG A C 1
ATOM 5810 O O . ARG A 1 727 ? -8.325 -40.843 -20.139 1.00 92.88 727 ARG A O 1
ATOM 5817 N N . GLY A 1 728 ? -6.816 -39.608 -21.243 1.00 91.81 728 GLY A N 1
ATOM 5818 C CA . GLY A 1 728 ? -7.755 -38.519 -21.515 1.00 91.81 728 GLY A CA 1
ATOM 5819 C C . GLY A 1 728 ? -7.078 -37.239 -21.982 1.00 91.81 728 GLY A C 1
ATOM 5820 O O . GLY A 1 728 ? -5.849 -37.162 -22.024 1.00 91.81 728 GLY A O 1
ATOM 5821 N N . LYS A 1 729 ? -7.897 -36.254 -22.361 1.00 93.25 729 LYS A N 1
ATOM 5822 C CA . LYS A 1 729 ? -7.478 -34.871 -22.624 1.00 93.25 729 LYS A CA 1
ATOM 5823 C C . LYS A 1 729 ? -7.790 -34.031 -21.386 1.00 93.25 729 LYS A C 1
ATOM 5825 O O . LYS A 1 729 ? -8.866 -34.194 -20.815 1.00 93.25 729 LYS A O 1
ATOM 5830 N N . TYR A 1 730 ? -6.868 -33.149 -21.018 1.00 92.69 730 TYR A N 1
ATOM 5831 C CA . TYR A 1 730 ? -6.981 -32.310 -19.832 1.00 92.69 730 TYR A CA 1
ATOM 5832 C C . TYR A 1 730 ? -6.544 -30.876 -20.120 1.00 92.69 730 TYR A C 1
ATOM 5834 O O . TYR A 1 730 ? -5.549 -30.666 -20.816 1.00 92.69 730 TYR A O 1
ATOM 5842 N N . ASP A 1 731 ? -7.261 -29.913 -19.541 1.00 92.69 731 ASP A N 1
ATOM 5843 C CA . ASP A 1 731 ? -6.862 -28.503 -19.498 1.00 92.69 731 ASP A CA 1
ATOM 5844 C C . ASP A 1 731 ? -6.779 -28.057 -18.046 1.00 92.69 731 ASP A C 1
ATOM 5846 O O . ASP A 1 731 ? -7.791 -28.008 -17.341 1.00 92.69 731 ASP A O 1
ATOM 5850 N N . LEU A 1 732 ? -5.564 -27.770 -17.590 1.00 94.31 732 LEU A N 1
ATOM 5851 C CA . LEU A 1 732 ? -5.355 -27.128 -16.304 1.00 94.31 732 LEU A CA 1
ATOM 5852 C C . LEU A 1 732 ? -5.523 -25.625 -16.491 1.00 94.31 732 LEU A C 1
ATOM 5854 O O . LEU A 1 732 ? -4.833 -25.049 -17.323 1.00 94.31 732 LEU A O 1
ATOM 5858 N N . LEU A 1 733 ? -6.394 -25.009 -15.698 1.00 95.50 733 LEU A N 1
ATOM 5859 C CA . LEU A 1 733 ? -6.495 -23.562 -15.533 1.00 95.50 733 LEU A CA 1
ATOM 5860 C C . LEU A 1 733 ? -6.031 -23.200 -14.124 1.00 95.50 733 LEU A C 1
ATOM 5862 O O . LEU A 1 733 ? -6.455 -23.854 -13.166 1.00 95.50 733 LEU A O 1
ATOM 5866 N N . VAL A 1 734 ? -5.200 -22.169 -13.991 1.00 95.12 734 VAL A N 1
ATOM 5867 C CA . VAL A 1 734 ? -4.707 -21.676 -12.695 1.00 95.12 734 VAL A CA 1
ATOM 5868 C C . VAL A 1 734 ? -4.827 -20.162 -12.645 1.00 95.12 734 VAL A C 1
ATOM 5870 O O . VAL A 1 734 ? -4.482 -19.492 -13.612 1.00 95.12 734 VAL A O 1
ATOM 5873 N N . ARG A 1 735 ? -5.315 -19.631 -11.523 1.00 94.38 735 ARG A N 1
ATOM 5874 C CA . ARG A 1 735 ? -5.395 -18.192 -11.243 1.00 94.38 735 ARG A CA 1
ATOM 5875 C C . ARG A 1 735 ? -4.960 -17.899 -9.811 1.00 94.38 735 ARG A C 1
ATOM 5877 O O . ARG A 1 735 ? -5.059 -18.784 -8.956 1.00 94.38 735 ARG A O 1
ATOM 5884 N N . SER A 1 736 ? -4.531 -16.675 -9.548 1.00 91.69 736 SER A N 1
ATOM 5885 C CA . SER A 1 736 ? -4.150 -16.189 -8.224 1.00 91.69 736 SER A CA 1
ATOM 5886 C C . SER A 1 736 ? -5.051 -15.041 -7.773 1.00 91.69 736 SER A C 1
ATOM 5888 O O . SER A 1 736 ? -5.732 -14.403 -8.580 1.00 91.69 736 SER A O 1
ATOM 5890 N N . GLN A 1 737 ? -5.088 -14.812 -6.463 1.00 87.19 737 GLN A N 1
ATOM 5891 C CA . GLN A 1 737 ? -5.727 -13.653 -5.850 1.00 87.19 737 GLN A CA 1
ATOM 5892 C C . GLN A 1 737 ? -4.704 -12.892 -5.000 1.00 87.19 737 GLN A C 1
ATOM 5894 O O . GLN A 1 737 ? -3.971 -13.502 -4.214 1.00 87.19 737 GLN A O 1
ATOM 5899 N N . ASP A 1 738 ? -4.657 -11.572 -5.182 1.00 80.00 738 ASP A N 1
ATOM 5900 C CA . ASP A 1 738 ? -3.736 -10.683 -4.471 1.00 80.00 738 ASP A CA 1
ATOM 5901 C C . ASP A 1 738 ? -4.166 -10.453 -3.009 1.00 80.00 738 ASP A C 1
ATOM 5903 O O . ASP A 1 738 ? -5.136 -11.028 -2.494 1.00 80.00 738 ASP A O 1
ATOM 5907 N N . ILE A 1 739 ? -3.412 -9.630 -2.281 1.00 76.56 739 ILE A N 1
ATOM 5908 C CA . ILE A 1 739 ? -3.746 -9.269 -0.892 1.00 76.56 739 ILE A CA 1
ATOM 5909 C C . ILE A 1 739 ? -4.948 -8.319 -0.793 1.00 76.56 739 ILE A C 1
ATOM 5911 O O . ILE A 1 739 ? -5.487 -8.130 0.298 1.00 76.56 739 ILE A O 1
ATOM 5915 N N . TYR A 1 740 ? -5.370 -7.739 -1.917 1.00 74.56 740 TYR A N 1
ATOM 5916 C CA . TYR A 1 740 ? -6.479 -6.798 -2.031 1.00 74.56 740 TYR A CA 1
ATOM 5917 C C . TYR A 1 740 ? -7.776 -7.445 -2.545 1.00 74.56 740 TYR A C 1
ATOM 5919 O O . TYR A 1 740 ? -8.774 -6.753 -2.737 1.00 74.56 740 TYR A O 1
ATOM 5927 N N . GLY A 1 741 ? -7.772 -8.766 -2.756 1.00 77.56 741 GLY A N 1
ATOM 5928 C CA . GLY A 1 741 ? -8.901 -9.566 -3.226 1.00 77.56 741 GLY A CA 1
ATOM 5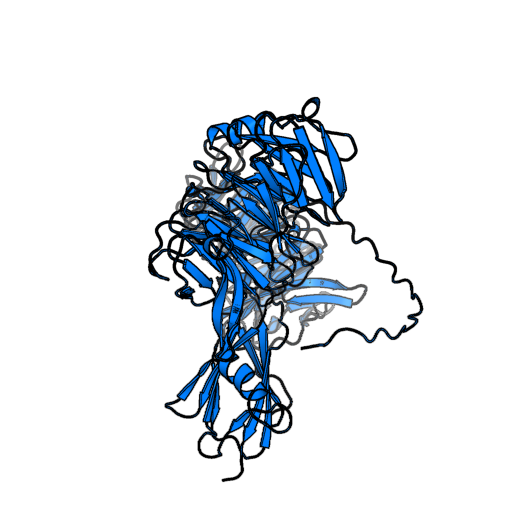929 C C . GLY A 1 741 ? -9.126 -9.549 -4.742 1.00 77.56 741 GLY A C 1
ATOM 5930 O O . GLY A 1 741 ? -10.077 -10.178 -5.223 1.00 77.56 741 GLY A O 1
ATOM 5931 N N . SER A 1 742 ? -8.263 -8.896 -5.517 1.00 80.38 742 SER A N 1
ATOM 5932 C CA . SER A 1 742 ? -8.303 -8.928 -6.980 1.00 80.38 742 SER A CA 1
ATOM 5933 C C . SER A 1 742 ? -7.870 -10.300 -7.481 1.00 80.38 742 SER A C 1
ATOM 5935 O O . SER A 1 742 ? -6.934 -10.888 -6.956 1.00 80.38 742 SER A O 1
ATOM 5937 N N . VAL A 1 743 ? -8.551 -10.822 -8.501 1.00 88.00 743 VAL A N 1
ATOM 5938 C CA . VAL A 1 743 ? -8.270 -12.141 -9.089 1.00 88.00 743 VAL A CA 1
ATOM 5939 C C . VAL A 1 743 ? -7.667 -11.952 -10.475 1.00 88.00 743 VAL A C 1
ATOM 5941 O O . VAL A 1 743 ? -8.231 -11.202 -11.275 1.00 88.00 743 VAL A O 1
ATOM 5944 N N . SER A 1 744 ? -6.566 -12.646 -10.756 1.00 89.81 744 SER A N 1
ATOM 5945 C CA . SER A 1 744 ? -5.868 -12.593 -12.041 1.00 89.81 744 SER A CA 1
ATOM 5946 C C . SER A 1 744 ? -6.660 -13.249 -13.178 1.00 89.81 744 SER A C 1
ATOM 5948 O O . SER A 1 744 ? -7.585 -14.046 -12.969 1.00 89.81 744 SER A O 1
ATOM 5950 N N . GLU A 1 745 ? -6.216 -13.000 -14.409 1.00 88.69 745 GLU A N 1
ATOM 5951 C CA . GLU A 1 745 ? -6.514 -13.910 -15.515 1.00 88.69 745 GLU A CA 1
ATOM 5952 C C . GLU A 1 745 ? -5.890 -15.292 -15.270 1.00 88.69 745 GLU A C 1
ATOM 5954 O O . GLU A 1 745 ? -4.907 -15.434 -14.534 1.00 88.69 745 GLU A O 1
ATOM 5959 N N . SER A 1 746 ? -6.481 -16.329 -15.870 1.00 91.12 746 SER A N 1
ATOM 5960 C CA . SER A 1 746 ? -5.992 -17.698 -15.718 1.00 91.12 746 SER A CA 1
ATOM 5961 C C . SER A 1 746 ? -4.923 -18.043 -16.752 1.00 91.12 746 SER A C 1
ATOM 5963 O O . SER A 1 746 ? -5.187 -17.919 -17.949 1.00 91.12 746 SER A O 1
ATOM 5965 N N . ASP A 1 747 ? -3.791 -18.594 -16.315 1.00 90.44 747 ASP A N 1
ATOM 5966 C CA . ASP A 1 747 ? -2.873 -19.317 -17.204 1.00 90.44 747 ASP A CA 1
ATOM 5967 C C . ASP A 1 747 ? -3.359 -20.759 -17.395 1.00 90.44 747 ASP A C 1
ATOM 5969 O O . ASP A 1 747 ? -4.116 -21.301 -16.577 1.00 90.44 747 ASP A O 1
ATOM 5973 N N . SER A 1 748 ? -2.969 -21.375 -18.511 1.00 90.62 748 SER A N 1
ATOM 5974 C CA . SER A 1 748 ? -3.503 -22.671 -18.917 1.00 90.62 748 SER A CA 1
ATOM 5975 C C . SER A 1 748 ? -2.475 -23.617 -19.518 1.00 90.62 748 SER A C 1
ATOM 5977 O O . SER A 1 748 ? -1.681 -23.239 -20.375 1.00 90.62 748 SER A O 1
ATOM 5979 N N . PHE A 1 749 ? -2.558 -24.889 -19.124 1.00 88.75 749 PHE A N 1
ATOM 5980 C CA . PHE A 1 749 ? -1.742 -25.962 -19.683 1.00 88.75 749 PHE A CA 1
ATOM 5981 C C . PHE A 1 749 ? -2.595 -27.117 -20.201 1.00 88.75 749 PHE A C 1
ATOM 5983 O O . PHE A 1 749 ? -3.292 -27.798 -19.440 1.00 88.75 749 PHE A O 1
ATOM 5990 N N . SER A 1 750 ? -2.487 -27.370 -21.503 1.00 89.62 750 SER A N 1
ATOM 5991 C CA . SER A 1 750 ? -3.259 -28.386 -22.214 1.00 89.62 750 SER A CA 1
ATOM 5992 C C . SER A 1 750 ? -2.413 -29.626 -22.505 1.00 89.62 750 SER A C 1
ATOM 5994 O O . SER A 1 750 ? -1.387 -29.565 -23.186 1.00 89.62 750 SER A O 1
ATOM 5996 N N . PHE A 1 751 ? -2.867 -30.790 -22.036 1.00 88.31 751 PHE A N 1
ATOM 5997 C CA . PHE A 1 751 ? -2.143 -32.051 -22.212 1.00 88.31 751 PHE A CA 1
ATOM 5998 C C . PHE A 1 751 ? -3.064 -33.252 -22.454 1.00 88.31 751 PHE A C 1
ATOM 6000 O O . PHE A 1 751 ? -4.287 -33.183 -22.304 1.00 88.31 751 PHE A O 1
ATOM 6007 N N . ARG A 1 752 ? -2.471 -34.373 -22.878 1.00 89.94 752 ARG A N 1
ATOM 6008 C CA . ARG A 1 752 ? -3.150 -35.659 -23.083 1.00 89.94 752 ARG A CA 1
ATOM 6009 C C . ARG A 1 752 ? -2.340 -36.797 -22.475 1.00 89.94 752 ARG A C 1
ATOM 6011 O O . ARG A 1 752 ? -1.163 -36.952 -22.794 1.00 89.94 752 ARG A O 1
ATOM 6018 N N . ILE A 1 753 ? -2.994 -37.644 -21.686 1.00 89.06 753 ILE A N 1
ATOM 6019 C CA . ILE A 1 753 ? -2.420 -38.903 -21.197 1.00 89.06 753 ILE A CA 1
ATOM 6020 C C . ILE A 1 753 ? -2.712 -40.013 -22.216 1.00 89.06 753 ILE A C 1
ATOM 6022 O O . ILE A 1 753 ? -3.877 -40.263 -22.556 1.00 89.06 753 ILE A O 1
ATOM 6026 N N . LYS A 1 754 ? -1.659 -40.668 -22.724 1.00 88.81 754 LYS A N 1
ATOM 6027 C CA . LYS A 1 754 ? -1.775 -41.826 -23.628 1.00 88.81 754 LYS A CA 1
ATOM 6028 C C . LYS A 1 754 ? -2.404 -43.030 -22.919 1.00 88.81 754 LYS A C 1
ATOM 6030 O O . LYS A 1 754 ? -2.416 -43.120 -21.695 1.00 88.81 754 LYS A O 1
ATOM 6035 N N . SER A 1 755 ? -2.922 -43.965 -23.712 1.00 83.12 755 SER A N 1
ATOM 6036 C CA . SER A 1 755 ? -3.285 -45.283 -23.182 1.00 83.12 755 SER A CA 1
ATOM 6037 C C . SER A 1 755 ? -2.022 -46.035 -22.720 1.00 83.12 755 SER A C 1
ATOM 6039 O O . SER A 1 755 ? -0.952 -45.731 -23.258 1.00 83.12 755 SER A O 1
ATOM 6041 N N . PRO A 1 756 ? -2.142 -46.952 -21.738 1.00 75.38 756 PRO A N 1
ATOM 6042 C CA . PRO A 1 756 ? -1.043 -47.799 -21.269 1.00 75.38 756 PRO A CA 1
ATOM 6043 C C . PRO A 1 756 ? -0.322 -48.555 -22.382 1.00 75.38 756 PRO A C 1
ATOM 6045 O O . PRO A 1 756 ? -1.010 -48.958 -23.352 1.00 75.38 756 PRO A O 1
#

Secondary structure (DSSP, 8-state):
----------------------------GGGGTT--BPPEEEE-TTSS---S-EEEEEE-TTS-EEEEETTEEEEE-SS-EEE----S--EEEEETTEEEEE-SSEEEEEEE-TTS-EEEEEEEGGGSTTS-TT--EEEEEEETTEEEEEETTEEEEESSS-EEE---SS---EEEE-SSSEEEEETTTEEEEEETTEEEEEEEGGG-S-SSEEEEEEETTEEEEEETTTTEEEEEETTEEEPP-HHHHHHHHHHTEEEEEE-TTS-EEEEESSS-EEEE-TT--EEEEE-GGGT-S-S---EEEE-TT--EEEE-SS-EEEE--S-SEEEESGGGT--S-EEEEEEETTEEEEEETTEEEEEEPPB-TTSSB---EEEEPTT--SPEEEEEE-SS-EEEEESS-EEEEETTEEEEEESS--SEEEE-TTT-PEEEE-SS-EEEEETTEEEEEESSS-SEEEEEE-TT--EEEEETTTEEEEESS---SGGG--EEEEEHHHHH-TT-S--EEEEETTEEEEEETTEEEEEETTTTEEEE--SEE-----S--EEEEEEE-TTS-EEEEEEETTTTEEEEEEEEEETTTEEEEEE---GGGTSS-EEEEEEETTTEEEEEETTEEEEEEGGGS-SSPP--BEEEEEEEETTTEEEEHHHHHHHHHHTT-GGG-EEE-GGG--EEEEEEE----TTSPPEEEEEEETT-SSPPPPBS-SEEEE-SPPSEEEEEEEEEE-TTS-BPBPEEEEEEEPP-

Radius of gyration: 32.33 Å; chains: 1; bounding box: 80×79×92 Å

Sequence (756 aa):
MNFLHTSRRFNFIFSAFILGLIPGVKISATHFQELGQAYIQTYHPGQYSYVNHYNSVTQDEHGFIYIGSQNGILRFDGTFWNDLNIPGDISLSRTPQGILCFTKNKFGYLVKTRDGISEFFGINLDSYTLFEEGDSVERVLASDGTLYVLTRKGLFTWEGDLPQKIDLPFQADKIFQSASGILVYGKHEGIYHYEDGQLSVLTEASDLPLEHVSDLLTFKGTRIMVDGLNSQARFSDIKGITAGFSHLDSLLASRQYSCIIGLSTGHLAWGTRKGGVIITDMSGGIIKHISNNDGLSSNHIVSLFVDAMDHLWVVHPQSLSRIEFPCSFTFFSRASGLEGNVNDLARHKGILYAATDLGLYYLVPATDTSGMPGTSYFNRIPGFEGGCRQIIGTTESLIISTTDGVFRIQDQGLETMITSQVNKIHYSARNGLLLAGSDHAFLIFQGDSIVCRDTLMRDISDIAESDDGCLWLSSRQGKVYCSSKHFDGPVDLNFVQYSTNDILGDRDAYVDLIPVEGQIYFSGLEGLFRYHHNKDEFVRDTLFTFPRIDGIFRISLMARDANQNYWINLHFPEAGRNEIYIAEKQEGKGFELYKMPYRRMYEQHINCLYPEGDMVTWIGSQSGILRYDSAFASPVKPVFHTHIINVIFGEDSVYNYDFIKSYAFAEQHEDNRVTIPYARNRIRFLVLSTDFSTESIPIFQYRLIGLQEHWSEWSEHASIEFRGLSRGKYDLLVRSQDIYGSVSESDSFSFRIKSP

Foldseek 3Di:
DDDDDDDDDDDDDDDDDPPDPPPQPQDDLVVLWQFAFFDKDKFFPPLDPFAQFWFEWDAWPQLWIWTFGQAGIWIDQLRGIDGLRAGGRWDWDQDPVAIWIDHFFWTDHQDQDLQRRTDGPIDGNVVDPVDDPPKGFPDWDDFPQWIWTQIPVAIWIDDDDDIDGQDDPAHFPDWADDPHAIWTDDLQAAIWGDHPSDTHHDAGNVQDPDNAFPDWDQAPQKIWTARQVQRFIWIQHPVGIDGTDPVNSVVCNVQRWADWDAFPSQWIWTQGQHFAIWIGHPVRHTSEGDGVLSPDPHSGFHDWDAGLQRWIWTTHSGMIMTTPPPDLKHFAFVSQVDDAFFQEWDDEPRWIWTFHQQAIWIKDQDDPPVRGRYRIGIDGDPPGRFGWHYWDYDNAWIWIAGQQAIWIQGPVGIGGLTRHHFQDWDQDPQQRWIWTAEQQWTFIDDPSDTPDTGRVRGQWNDWDAFPQQWIWTKHLQQKIWIQPHRPNDPVSPDTDIDGNCQAANDPDSIWYWDDAPRFTWTKDQVGIWGADPVVRHIDHDQLEDEDDDPAGWIFPDWDAEQLRWIWTWIQHVVVRKIWIWIWDQDDVRHTYTDTQLFLVLIVFAWNYWDHDYDFWIWTTTRRGIMIGGNSPVDPDQRAKHKDFQWKDFDDPDIRGPSSQQSVLVVDPDPPSAAEDEQNRQKMKTAMDMSQNPPPDQWWKWKDKPVPDDDIDPTGSDRMDIDDRDDFDKIKMWMWTAYSRRRIYHTDIHIHGYDHD

pLDDT: mean 83.21, std 14.21, range [22.69, 97.75]